Protein AF-A0A7V0TZ70-F1 (afdb_monomer_lite)

Sequence (385 aa):
MIETLQSEIEKDWGKRPSDIKIEDKTIGIFFKVERLWDDQGQFDQKVYEQMINIQRTVERVVISSDLDLETISVTASGEDSLKNIVHRRSFEEIRKKRAGVVAWHQVFNEDQIEQMPCWEWAEFDQAVYHYEISQLDDLLDLIQEKILINLGLSVQIALSEDGQSLGISFLESVLWSDDLVLPEVNNRILAILQQALLILIKSPNPVEKVNITAVGLDSWYNFTVTDEVENMRLRAQAALTPQEHRERITEQSNMFWQWPVGGVVSFYNQDMLMGKSIQTVKRRLNQPINPSLDQERLQIEVFFYDDLPDYLQADPIIQRIMHSLEDLVLLSGQKIDTIQMRLKTHHNQICWQQSLDTARTYRMGLMDEAEYANSYFFAKEDKCL

pLDDT: mean 82.63, std 10.03, range [45.38, 95.69]

Foldseek 3Di:
DQVVLQVQLCVVPVDGFPDWDDDDQEIETEHEDADQADPVRHGPVVVVVSQVVSVVSCLVVPVPDPDNHFKYKYWYAHLQDQWIKIAMDTNVVVVCVVVVNDDPPPPDDPVRIDIAGRQADVVVRDGAFNDADPDVVVLVVVLQVCLCVVVVFHWFWDAAPVRQEIEIEGEDQAQDDPNDGDPVVVVSQVVSVSSSLSSVLRYPGNHFKYKYWYAYPPDQWIKIKMDTNVLSRCVSVVVDDPVNSVVRIDIDIDGNLDDPRPDQTAPDDPVRLQVVLQVLCCVLPVFGWGWDDDPQETEIETEDADPDPPQVVPHPSVVSSVLSSLVSVSNHPGNHQKYKYWYDYPVWIKMKMDGNVLVVCVSVVVADPVRSVVRIDIDIPPPPD

Secondary structure (DSSP, 8-state):
-HHHHHHHHHHHHS---SEEEEETTEEEEEEEES-SB-TTSSB-HHHHHHHHHHHHHHHHHHHTS-----EEEEEEEETT-SEEEEEEEEHHHHHHHHTTSS-TTSS--GGGEEEEETTEETTTTEE--S----SHHHHHHHHHHHHHHHH----EEEE-TTS-EEEEEEEES--EETTEE-HHHHHHHHHHHHHHHHHHHTS-----EEEEEEEETT-SEEEEEEEEHHHHHHHHTTSS-HHHHHHH-EEEEEETT--TTS----SB-HHHHHHHHHHHHHHHH---EEEEEETTEEEEEEE-SSPPPGGGGS-HHHHHHHHHHHHHHHTB-S---EEEEEEE-SS-EEEEEEEHHHHHHHHTTSS-HHHHHHHSEEEESTT--

Structure (mmCIF, N/CA/C/O backbone):
data_AF-A0A7V0TZ70-F1
#
_entry.id   AF-A0A7V0TZ70-F1
#
loop_
_atom_site.group_PDB
_atom_site.id
_atom_site.type_symbol
_atom_site.label_atom_id
_atom_site.label_alt_id
_atom_site.label_comp_id
_atom_site.label_asym_id
_atom_site.label_entity_id
_atom_site.label_seq_id
_atom_site.pdbx_PDB_ins_code
_atom_site.Cartn_x
_atom_site.Cartn_y
_atom_site.Cartn_z
_atom_site.occupancy
_atom_site.B_iso_or_equiv
_atom_site.auth_seq_id
_atom_site.auth_comp_id
_atom_site.auth_asym_id
_atom_site.auth_atom_id
_atom_site.pdbx_PDB_model_num
ATOM 1 N N . MET A 1 1 ? -33.399 1.975 23.146 1.00 85.06 1 MET A N 1
ATOM 2 C CA . MET A 1 1 ? -32.200 2.321 23.944 1.00 85.06 1 MET A CA 1
ATOM 3 C C . MET A 1 1 ? -31.017 2.633 23.045 1.00 85.06 1 MET A C 1
ATOM 5 O O . MET A 1 1 ? -30.610 3.781 23.030 1.00 85.06 1 MET A O 1
ATOM 9 N N . ILE A 1 2 ? -30.504 1.668 22.271 1.00 89.88 2 ILE A N 1
ATOM 10 C CA . ILE A 1 2 ? -29.375 1.891 21.345 1.00 89.88 2 ILE A CA 1
ATOM 11 C C . ILE A 1 2 ? -29.647 3.060 20.386 1.00 89.88 2 ILE A C 1
ATOM 13 O O . ILE A 1 2 ? -28.842 3.978 20.320 1.00 89.88 2 ILE A O 1
ATOM 17 N N . GLU A 1 3 ? -30.815 3.102 19.740 1.00 89.06 3 GLU A N 1
ATOM 18 C CA . GLU A 1 3 ? -31.205 4.228 18.871 1.00 89.06 3 GLU A CA 1
ATOM 19 C C . GLU A 1 3 ? -31.236 5.573 19.617 1.00 89.06 3 GLU A C 1
ATOM 21 O O . GLU A 1 3 ? -30.773 6.589 19.105 1.00 89.06 3 GLU A O 1
ATOM 26 N N . THR A 1 4 ? -31.730 5.578 20.859 1.00 89.56 4 THR A N 1
ATOM 27 C CA . THR A 1 4 ? -31.740 6.764 21.729 1.00 89.56 4 THR A CA 1
ATOM 28 C C . THR A 1 4 ? -30.322 7.225 22.048 1.00 89.56 4 THR A C 1
ATOM 30 O O . THR A 1 4 ? -30.040 8.413 21.979 1.00 89.56 4 THR A O 1
ATOM 33 N N . LEU A 1 5 ? -29.421 6.294 22.366 1.00 89.56 5 LEU A N 1
ATOM 34 C CA . LEU A 1 5 ? -28.019 6.594 22.639 1.00 89.56 5 LEU A CA 1
ATOM 35 C C . LEU A 1 5 ? -27.311 7.125 21.397 1.00 89.56 5 LEU A C 1
ATOM 37 O O . LEU A 1 5 ? -26.636 8.141 21.500 1.00 89.56 5 LEU A O 1
ATOM 41 N N . GLN A 1 6 ? -27.503 6.499 20.233 1.00 90.88 6 GLN A N 1
ATOM 42 C CA . GLN A 1 6 ? -26.959 7.003 18.971 1.00 90.88 6 GLN A CA 1
ATOM 43 C C . GLN A 1 6 ? -27.419 8.443 18.720 1.00 90.88 6 GLN A C 1
ATOM 45 O O . GLN A 1 6 ? -26.582 9.315 18.501 1.00 90.88 6 GLN A O 1
ATOM 50 N N . SER A 1 7 ? -28.726 8.703 18.829 1.00 90.62 7 SER A N 1
ATOM 51 C CA . SER A 1 7 ? -29.294 10.032 18.593 1.00 90.62 7 SER A CA 1
ATOM 52 C C . SER A 1 7 ? -28.819 11.074 19.605 1.00 90.62 7 SER A C 1
ATOM 54 O O . SER A 1 7 ? -28.541 12.203 19.215 1.00 90.62 7 SER A O 1
ATOM 56 N N . GLU A 1 8 ? -28.740 10.737 20.892 1.00 90.50 8 GLU A N 1
ATOM 57 C CA . GLU A 1 8 ? -28.322 11.685 21.930 1.00 90.50 8 GLU A CA 1
ATOM 58 C C . GLU A 1 8 ? -26.813 11.952 21.881 1.00 90.50 8 GLU A C 1
ATOM 60 O O . GLU A 1 8 ? -26.400 13.089 22.086 1.00 90.50 8 GLU A O 1
ATOM 65 N N . ILE A 1 9 ? -25.989 10.950 21.553 1.00 88.75 9 ILE A N 1
ATOM 66 C CA . ILE A 1 9 ? -24.547 11.135 21.340 1.00 88.75 9 ILE A CA 1
ATOM 67 C C . ILE A 1 9 ? -24.302 12.013 20.107 1.00 88.75 9 ILE A C 1
ATOM 69 O O . ILE A 1 9 ? -23.538 12.973 20.184 1.00 88.75 9 ILE A O 1
ATOM 73 N N . GLU A 1 10 ? -24.978 11.734 18.991 1.00 89.62 10 GLU A N 1
ATOM 74 C CA . GLU A 1 10 ? -24.853 12.536 17.771 1.00 89.62 10 GLU A CA 1
ATOM 75 C C . GLU A 1 10 ? -25.325 13.977 17.989 1.00 89.62 10 GLU A C 1
ATOM 77 O O . GLU A 1 10 ? -24.672 14.919 17.548 1.00 89.62 10 GLU A O 1
ATOM 82 N N . LYS A 1 11 ? -26.419 14.170 18.726 1.00 88.44 11 LYS A N 1
ATOM 83 C CA . LYS A 1 11 ? -26.941 15.496 19.064 1.00 88.44 11 LYS A CA 1
ATOM 84 C C . LYS A 1 11 ? -26.017 16.278 19.996 1.00 88.44 11 LYS A C 1
ATOM 86 O O . LYS A 1 11 ? -25.819 17.471 19.777 1.00 88.44 11 LYS A O 1
ATOM 91 N N . ASP A 1 12 ? -25.493 15.637 21.038 1.00 83.38 12 ASP A N 1
ATOM 92 C CA . ASP A 1 12 ? -24.642 16.304 22.024 1.00 83.38 12 ASP A CA 1
ATOM 93 C C . ASP A 1 12 ? -23.251 16.621 21.444 1.00 83.38 12 ASP A C 1
ATOM 95 O O . ASP A 1 12 ? -22.660 17.641 21.800 1.00 83.38 12 ASP A O 1
ATOM 99 N N . TRP A 1 13 ? -22.733 15.774 20.543 1.00 80.19 13 TRP A N 1
ATOM 100 C CA . TRP A 1 13 ? -21.316 15.801 20.148 1.00 80.19 13 TRP A CA 1
ATOM 101 C C . TRP A 1 13 ? -21.060 15.928 18.643 1.00 80.19 13 TRP A C 1
ATOM 103 O O . TRP A 1 13 ? -19.906 16.024 18.228 1.00 80.19 13 TRP A O 1
ATOM 113 N N . GLY A 1 14 ? -22.104 15.934 17.815 1.00 77.94 14 GLY A N 1
ATOM 114 C CA . GLY A 1 14 ? -22.006 16.085 16.360 1.00 77.94 14 GLY A CA 1
ATOM 115 C C . GLY A 1 14 ? -21.394 14.886 15.631 1.00 77.94 14 GLY A C 1
ATOM 116 O O . GLY A 1 14 ? -21.114 14.980 14.439 1.00 77.94 14 GLY A O 1
ATOM 117 N N . LYS A 1 15 ? -21.159 13.769 16.331 1.00 77.25 15 LYS A N 1
ATOM 118 C CA . LYS A 1 15 ? -20.617 12.532 15.763 1.00 77.25 15 LYS A CA 1
ATOM 119 C C . LYS A 1 15 ? -21.483 11.349 16.148 1.00 77.25 15 LYS A C 1
ATOM 121 O O . LYS A 1 15 ? -21.730 11.107 17.328 1.00 77.25 15 LYS A O 1
ATOM 126 N N . ARG A 1 16 ? -21.892 10.582 15.145 1.00 85.38 16 ARG A N 1
ATOM 127 C CA . ARG A 1 16 ? -22.586 9.319 15.351 1.00 85.38 16 ARG A CA 1
ATOM 128 C C . ARG A 1 16 ? -21.567 8.215 15.669 1.00 85.38 16 ARG A C 1
ATOM 130 O O . ARG A 1 16 ? -20.587 8.091 14.934 1.00 85.38 16 ARG A O 1
ATOM 137 N N . PRO A 1 17 ? -21.770 7.415 16.731 1.00 89.12 17 PRO A N 1
ATOM 138 C CA . PRO A 1 17 ? -20.965 6.221 16.967 1.00 89.12 17 PRO A CA 1
ATOM 139 C C . PRO A 1 17 ? -21.032 5.264 15.782 1.00 89.12 17 PRO A C 1
ATOM 141 O O . PRO A 1 17 ? -22.076 5.151 15.139 1.00 89.12 17 PRO A O 1
ATOM 144 N N . SER A 1 18 ? -19.933 4.562 15.523 1.00 89.19 18 SER A N 1
ATOM 145 C CA . SER A 1 18 ? -19.887 3.539 14.479 1.00 89.19 18 SER A CA 1
ATOM 146 C C . SER A 1 18 ? -20.671 2.302 14.903 1.00 89.19 18 SER A C 1
ATOM 148 O O . SER A 1 18 ? -21.416 1.759 14.097 1.00 89.19 18 SER A O 1
ATOM 150 N N . ASP A 1 19 ? -20.566 1.910 16.175 1.00 90.50 19 ASP A N 1
ATOM 151 C CA . ASP A 1 19 ? -21.369 0.825 16.730 1.00 90.50 19 ASP A CA 1
ATOM 152 C C . ASP A 1 19 ? -21.670 1.043 18.223 1.00 90.50 19 ASP A C 1
ATOM 154 O O . ASP A 1 19 ? -20.919 1.709 18.945 1.00 90.50 19 ASP A O 1
ATOM 158 N N . ILE A 1 20 ? -22.797 0.500 18.685 1.00 92.38 20 ILE A N 1
ATOM 159 C CA . ILE A 1 20 ? -23.173 0.435 20.101 1.00 92.38 20 ILE A CA 1
ATOM 160 C C . ILE A 1 20 ? -23.755 -0.947 20.367 1.00 92.38 20 ILE A C 1
ATOM 162 O O . ILE A 1 20 ? -24.800 -1.302 19.817 1.00 92.38 20 ILE A O 1
ATOM 166 N N . LYS A 1 21 ? -23.143 -1.676 21.298 1.00 92.25 21 LYS A N 1
ATOM 167 C CA . LYS A 1 21 ? -23.577 -3.017 21.684 1.00 92.25 21 LYS A CA 1
ATOM 168 C C . LYS A 1 21 ? -23.799 -3.094 23.190 1.00 92.25 21 LYS A C 1
ATOM 170 O O . LYS A 1 21 ? -23.174 -2.379 23.975 1.00 92.25 21 LYS A O 1
ATOM 175 N N . ILE A 1 22 ? -24.752 -3.932 23.580 1.00 90.81 22 ILE A N 1
ATOM 176 C CA . ILE A 1 22 ? -25.028 -4.272 24.973 1.00 90.81 22 ILE A CA 1
ATOM 177 C C . ILE A 1 22 ? -24.947 -5.790 25.067 1.00 90.81 22 ILE A C 1
ATOM 179 O O . ILE A 1 22 ? -25.703 -6.480 24.383 1.00 90.81 22 ILE A O 1
ATOM 183 N N . GLU A 1 23 ? -24.040 -6.289 25.894 1.00 89.56 23 GLU A N 1
ATOM 184 C CA . GLU A 1 23 ? -23.862 -7.716 26.159 1.00 89.56 23 GLU A CA 1
ATOM 185 C C . GLU A 1 23 ? -23.587 -7.902 27.648 1.00 89.56 23 GLU A C 1
ATOM 187 O O . GLU A 1 23 ? -22.899 -7.087 28.267 1.00 89.56 23 GLU A O 1
ATOM 192 N N . ASP A 1 24 ? -24.203 -8.926 28.234 1.00 87.44 24 ASP A N 1
ATOM 193 C CA . ASP A 1 24 ? -24.255 -9.150 29.677 1.00 87.44 24 ASP A CA 1
ATOM 194 C C . ASP A 1 24 ? -24.655 -7.888 30.458 1.00 87.44 24 ASP A C 1
ATOM 196 O O . ASP A 1 24 ? -25.825 -7.496 30.481 1.00 87.44 24 ASP A O 1
ATOM 200 N N . LYS A 1 25 ? -23.673 -7.247 31.097 1.00 90.50 25 LYS A N 1
ATOM 201 C CA . LYS A 1 25 ? -23.827 -6.041 31.914 1.00 90.50 25 LYS A CA 1
ATOM 202 C C . LYS A 1 25 ? -22.930 -4.896 31.454 1.00 90.50 25 LYS A C 1
ATOM 204 O O . LYS A 1 25 ? -22.795 -3.901 32.175 1.00 90.50 25 LYS A O 1
ATOM 209 N N . THR A 1 26 ? -22.351 -5.008 30.261 1.00 90.00 26 THR A N 1
ATOM 210 C CA . THR A 1 26 ? -21.573 -3.934 29.657 1.00 90.00 26 THR A CA 1
ATOM 211 C C . THR A 1 26 ? -22.330 -3.297 28.502 1.00 90.00 26 THR A C 1
ATOM 213 O O . THR A 1 26 ? -22.865 -3.966 27.619 1.00 90.00 26 THR A O 1
ATOM 216 N N . ILE A 1 27 ? -22.329 -1.965 28.487 1.00 92.31 27 ILE A N 1
ATOM 217 C CA . ILE A 1 27 ? -22.585 -1.196 27.276 1.00 92.31 27 ILE A CA 1
ATOM 218 C C . ILE A 1 27 ? -21.262 -0.744 26.664 1.00 92.31 27 ILE A C 1
ATOM 220 O O . ILE A 1 27 ? -20.470 -0.053 27.304 1.00 92.31 27 ILE A O 1
ATOM 224 N N . GLY A 1 28 ? -21.029 -1.129 25.417 1.00 92.38 28 GLY A N 1
ATOM 225 C CA . GLY A 1 28 ? -19.851 -0.740 24.662 1.00 92.38 28 GLY A CA 1
ATOM 226 C C . GLY A 1 28 ? -20.219 0.215 23.538 1.00 92.38 28 GLY A C 1
ATOM 227 O O . GLY A 1 28 ? -21.227 0.036 22.854 1.00 92.38 28 GLY A O 1
ATOM 228 N N . ILE A 1 29 ? -19.377 1.225 23.332 1.00 92.50 29 ILE A N 1
ATOM 229 C CA . ILE A 1 29 ? -19.491 2.176 22.226 1.00 92.50 29 ILE A CA 1
ATOM 230 C C . ILE A 1 29 ? -18.187 2.194 21.450 1.00 92.50 29 ILE A C 1
ATOM 232 O O . ILE A 1 29 ? -17.130 2.432 22.032 1.00 92.50 29 ILE A O 1
ATOM 236 N N . PHE A 1 30 ? -18.278 1.991 20.142 1.00 91.81 30 PHE A N 1
ATOM 237 C CA . PHE A 1 30 ? -17.151 2.051 19.226 1.00 91.81 30 PHE A CA 1
ATOM 238 C C . PHE A 1 30 ? -17.315 3.243 18.285 1.00 91.81 30 PHE A C 1
ATOM 240 O O . PHE A 1 30 ? -18.386 3.462 17.710 1.00 91.81 30 PHE A O 1
ATOM 247 N N . PHE A 1 31 ? -16.258 4.029 18.110 1.00 90.50 31 PHE A N 1
ATOM 248 C CA . PHE A 1 31 ? -16.249 5.106 17.128 1.00 90.50 31 PHE A CA 1
ATOM 249 C C . PHE A 1 31 ? -14.883 5.267 16.468 1.00 90.50 31 PHE A C 1
ATOM 251 O O . PHE A 1 31 ? -13.835 4.976 17.045 1.00 90.50 31 PHE A O 1
ATOM 258 N N . LYS A 1 32 ? -14.927 5.751 15.229 1.00 90.62 32 LYS A N 1
ATOM 259 C CA . LYS A 1 32 ? -13.762 5.971 14.377 1.00 90.62 32 LYS A CA 1
ATOM 260 C C . LYS A 1 32 ? -13.326 7.438 14.448 1.00 90.62 32 LYS A C 1
ATOM 262 O O . LYS A 1 32 ? -14.161 8.348 14.485 1.00 90.62 32 LYS A O 1
ATOM 267 N N . VAL A 1 33 ? -12.020 7.673 14.472 1.00 90.12 33 VAL A N 1
ATOM 268 C CA . VAL A 1 33 ? -11.390 8.997 14.431 1.00 90.12 33 VAL A CA 1
ATOM 269 C C . VAL A 1 33 ? -10.292 9.024 13.376 1.00 90.12 33 VAL A C 1
ATOM 271 O O . VAL A 1 33 ? -9.720 7.996 13.028 1.00 90.12 33 VAL A O 1
ATOM 274 N N . GLU A 1 34 ? -9.987 10.209 12.861 1.00 86.56 34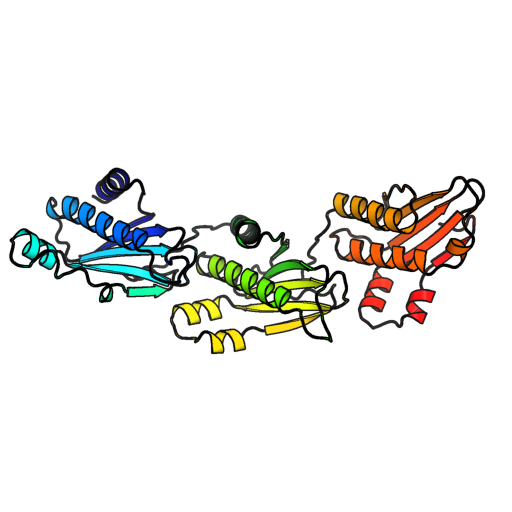 GLU A N 1
ATOM 275 C CA . GLU A 1 34 ? -8.916 10.371 11.871 1.00 86.56 34 GLU A CA 1
ATOM 276 C C . GLU A 1 34 ? -7.537 10.155 12.503 1.00 86.56 34 GLU A C 1
ATOM 278 O O . GLU A 1 34 ? -6.688 9.481 11.930 1.00 86.56 34 GLU A O 1
ATOM 283 N N . ARG A 1 35 ? -7.319 10.688 13.708 1.00 87.12 35 ARG A N 1
ATOM 284 C CA . ARG A 1 35 ? -6.055 10.569 14.435 1.00 87.12 35 ARG A CA 1
ATOM 285 C C . ARG A 1 35 ? -6.305 10.240 15.894 1.00 87.12 35 ARG A C 1
ATOM 287 O O . ARG A 1 35 ? -7.136 10.888 16.528 1.00 87.12 35 ARG A O 1
ATOM 294 N N . LEU A 1 36 ? -5.612 9.225 16.404 1.00 87.56 36 LEU A N 1
ATOM 295 C CA . LEU A 1 36 ? -5.557 8.936 17.842 1.00 87.56 36 LEU A CA 1
ATOM 296 C C . LEU A 1 36 ? -4.409 9.669 18.529 1.00 87.56 36 LEU A C 1
ATOM 298 O O . LEU A 1 36 ? -4.479 9.915 19.733 1.00 87.56 36 LEU A O 1
ATOM 302 N N . TRP A 1 37 ? -3.366 9.991 17.771 1.00 84.38 37 TRP A N 1
ATOM 303 C CA . TRP A 1 37 ? -2.154 10.604 18.283 1.00 84.38 37 TRP A CA 1
ATOM 304 C C . TRP A 1 37 ? -2.014 12.018 17.724 1.00 84.38 37 TRP A C 1
ATOM 306 O O . TRP A 1 37 ? -2.384 12.297 16.582 1.00 84.38 37 TRP A O 1
ATOM 316 N N . ASP A 1 38 ? -1.494 12.924 18.540 1.00 80.75 38 ASP A N 1
ATOM 317 C CA . ASP A 1 38 ? -1.139 14.261 18.092 1.00 80.75 38 ASP A CA 1
ATOM 318 C C . ASP A 1 38 ? 0.170 14.253 17.278 1.00 80.75 38 ASP A C 1
ATOM 320 O O . ASP A 1 38 ? 0.847 13.232 17.127 1.00 80.75 38 ASP A O 1
ATOM 324 N N . ASP A 1 39 ? 0.558 15.418 16.755 1.00 78.06 39 ASP A N 1
ATOM 325 C CA . ASP A 1 39 ? 1.788 15.559 15.964 1.00 78.06 39 ASP A CA 1
ATOM 326 C C . ASP A 1 39 ? 3.075 15.297 16.783 1.00 78.06 39 ASP A C 1
ATOM 328 O O . ASP A 1 39 ? 4.163 15.199 16.214 1.00 78.06 39 ASP A O 1
ATOM 332 N N . GLN A 1 40 ? 2.973 15.190 18.114 1.00 77.69 40 GLN A N 1
ATOM 333 C CA . GLN A 1 40 ? 4.070 14.863 19.032 1.00 77.69 40 GLN A CA 1
ATOM 334 C C . GLN A 1 40 ? 4.077 13.377 19.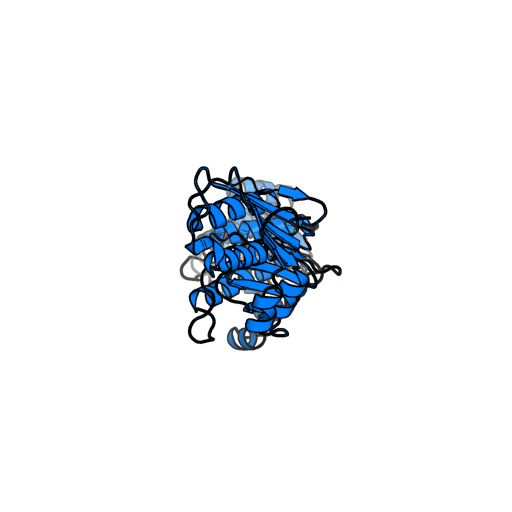432 1.00 77.69 40 GLN A C 1
ATOM 336 O O . GLN A 1 40 ? 4.963 12.952 20.177 1.00 77.69 40 GLN A O 1
ATOM 341 N N . GLY A 1 41 ? 3.124 12.581 18.935 1.00 73.06 41 GLY A N 1
ATOM 342 C CA . GLY A 1 41 ? 2.964 11.169 19.275 1.00 73.06 41 GLY A CA 1
ATOM 343 C C . GLY A 1 41 ? 2.348 10.926 20.657 1.00 73.06 41 GLY A C 1
ATOM 344 O O . GLY A 1 41 ? 2.439 9.810 21.169 1.00 73.06 41 GLY A O 1
ATOM 345 N N . GLN A 1 42 ? 1.750 11.947 21.275 1.00 81.81 42 GLN A N 1
ATOM 346 C CA . GLN A 1 42 ? 0.968 11.817 22.505 1.00 81.81 42 GLN A CA 1
ATOM 347 C C . GLN A 1 42 ? -0.497 11.536 22.176 1.00 81.81 42 GLN A C 1
ATOM 349 O O . GLN A 1 42 ? -0.954 11.785 21.063 1.00 81.81 42 GLN A O 1
ATOM 354 N N . PHE A 1 43 ? -1.241 10.969 23.126 1.00 82.00 43 PHE A N 1
ATOM 355 C CA . PHE A 1 43 ? -2.660 10.694 22.912 1.00 82.00 43 PHE A CA 1
ATOM 356 C C . PHE A 1 43 ? -3.424 12.007 22.714 1.00 82.00 43 PHE A C 1
ATOM 358 O O . PHE A 1 43 ? -3.304 12.920 23.533 1.00 82.00 43 PHE A O 1
ATOM 365 N N . ASP A 1 44 ? -4.199 12.114 21.632 1.00 85.69 44 ASP A N 1
ATOM 366 C CA . ASP A 1 44 ? -4.890 13.357 21.297 1.00 85.69 44 ASP A CA 1
ATOM 367 C C . ASP A 1 44 ? -5.935 13.687 22.374 1.00 85.69 44 ASP A C 1
ATOM 369 O O . ASP A 1 44 ? -6.966 13.018 22.523 1.00 85.69 44 ASP A O 1
ATOM 373 N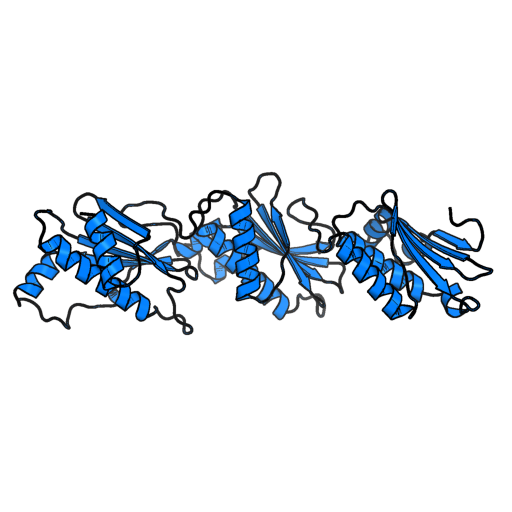 N . GLN A 1 45 ? -5.685 14.777 23.103 1.00 83.00 45 GLN A N 1
ATOM 374 C CA . GLN A 1 45 ? -6.564 15.264 24.159 1.00 83.00 45 GLN A CA 1
ATOM 375 C C . GLN A 1 45 ? -7.998 15.510 23.656 1.00 83.00 45 GLN A C 1
ATOM 377 O O . GLN A 1 45 ? -8.954 15.316 24.406 1.00 83.00 45 GLN A O 1
ATOM 382 N N . LYS A 1 46 ? -8.196 15.874 22.383 1.00 85.12 46 LYS A N 1
ATOM 383 C CA . LYS A 1 46 ? -9.542 16.041 21.814 1.00 85.12 46 LYS A CA 1
ATOM 384 C C . LYS A 1 46 ? -10.284 14.716 21.719 1.00 85.12 46 LYS A C 1
ATOM 386 O O . LYS A 1 46 ? -11.493 14.685 21.954 1.00 85.12 46 LYS A O 1
ATOM 391 N N . VAL A 1 47 ? -9.591 13.632 21.370 1.00 86.06 47 VAL A N 1
ATOM 392 C CA . VAL A 1 47 ? -10.191 12.292 21.341 1.00 86.06 47 VAL A CA 1
ATOM 393 C C . VAL A 1 47 ? -10.522 11.855 22.761 1.00 86.06 47 VAL A C 1
ATOM 395 O O . VAL A 1 47 ? -11.638 11.404 23.012 1.00 86.06 47 V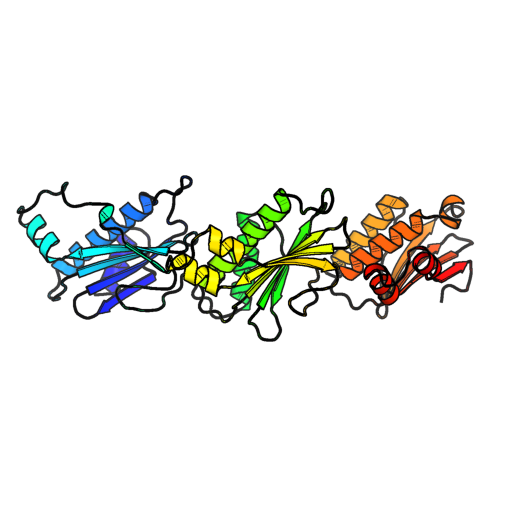AL A O 1
ATOM 398 N N . TYR A 1 48 ? -9.609 12.079 23.705 1.00 82.06 48 TYR A N 1
ATOM 399 C CA . TYR A 1 48 ? -9.855 11.816 25.122 1.00 82.06 48 TYR A CA 1
ATOM 400 C C . TYR A 1 48 ? -11.108 12.537 25.648 1.00 82.06 48 TYR A C 1
ATOM 402 O O . TYR A 1 48 ? -12.006 11.920 26.227 1.00 82.06 48 TYR A O 1
ATOM 410 N N . GLU A 1 49 ? -11.214 13.843 25.397 1.00 82.81 49 GLU A N 1
ATOM 411 C CA . GLU A 1 49 ? -12.368 14.650 25.795 1.00 82.81 49 GLU A CA 1
ATOM 412 C C . GLU A 1 49 ? -13.665 14.148 25.145 1.00 82.81 49 GLU A C 1
ATOM 414 O O . GLU A 1 49 ? -14.699 14.076 25.814 1.00 82.81 49 GLU A O 1
ATOM 419 N N . GLN A 1 50 ? -13.618 13.735 23.871 1.00 84.19 50 GLN A N 1
ATOM 420 C CA . GLN A 1 50 ? -14.752 13.109 23.181 1.00 84.19 50 GLN A CA 1
ATOM 421 C C . GLN A 1 50 ? -15.183 11.807 23.864 1.00 84.19 50 GLN A C 1
ATOM 423 O O . GLN A 1 50 ? -16.373 11.635 24.129 1.00 84.19 50 GLN A O 1
ATOM 428 N N . MET A 1 51 ? -14.244 10.923 24.216 1.00 86.12 51 MET A N 1
ATOM 429 C CA . MET A 1 51 ? -14.551 9.669 24.913 1.00 86.12 51 MET A CA 1
ATOM 430 C C . MET A 1 51 ? -15.257 9.927 26.249 1.00 86.12 51 MET A C 1
ATOM 432 O O . MET A 1 51 ? -16.295 9.324 26.528 1.00 86.12 51 MET A O 1
ATOM 436 N N . ILE A 1 52 ? -14.751 10.866 27.056 1.00 81.44 52 ILE A N 1
ATOM 437 C CA . ILE A 1 52 ? -15.365 11.242 28.342 1.00 81.44 52 ILE A CA 1
ATOM 438 C C . ILE A 1 52 ? -16.775 11.796 28.141 1.00 81.44 52 ILE A C 1
ATOM 440 O O . ILE A 1 52 ? -17.701 11.483 28.893 1.00 81.44 52 ILE A O 1
ATOM 444 N N . ASN A 1 53 ? -16.946 12.652 27.143 1.00 83.31 53 ASN A N 1
ATOM 445 C CA . ASN A 1 53 ? -18.216 13.300 26.860 1.00 83.31 53 ASN A CA 1
ATOM 446 C C . ASN A 1 53 ? -19.280 12.296 26.392 1.00 83.31 53 ASN A C 1
ATOM 448 O O . ASN A 1 53 ? -20.400 12.315 26.907 1.00 83.31 53 ASN A O 1
ATOM 452 N N . ILE A 1 54 ? -18.903 11.342 25.536 1.00 86.38 54 ILE A N 1
ATOM 453 C CA . ILE A 1 54 ? -19.749 10.200 25.166 1.00 86.38 54 ILE A CA 1
ATOM 454 C C . ILE A 1 54 ? -20.175 9.429 26.419 1.00 86.38 54 ILE A C 1
ATOM 456 O O . ILE A 1 54 ? -21.368 9.182 26.610 1.00 86.38 54 ILE A O 1
ATOM 460 N N . GLN A 1 55 ? -19.235 9.116 27.321 1.00 84.44 55 GLN A N 1
ATOM 461 C CA . GLN A 1 55 ? -19.569 8.430 28.571 1.00 84.44 55 GLN A CA 1
ATOM 462 C C . GLN A 1 55 ? -20.593 9.213 29.398 1.00 84.44 55 GLN A C 1
ATOM 464 O O . GLN A 1 55 ? -21.553 8.626 29.886 1.00 84.44 55 GLN A O 1
ATOM 469 N N . ARG A 1 56 ? -20.458 10.540 29.514 1.00 82.94 56 ARG A N 1
ATOM 470 C CA . ARG A 1 56 ? -21.416 11.386 30.253 1.00 82.94 56 ARG A CA 1
ATOM 471 C C . ARG A 1 56 ? -22.824 11.345 29.658 1.00 82.94 56 ARG A C 1
ATOM 473 O O . ARG A 1 56 ? -23.799 11.301 30.414 1.00 82.94 56 ARG A O 1
ATOM 480 N N . THR A 1 57 ? -22.952 11.348 28.332 1.00 86.88 57 THR A N 1
ATOM 481 C CA . THR A 1 57 ? -24.258 11.213 27.666 1.00 86.88 57 THR A CA 1
ATOM 482 C C . THR A 1 57 ? -24.872 9.847 27.955 1.00 86.88 57 THR A C 1
ATOM 484 O O . THR A 1 57 ? -26.046 9.758 28.314 1.00 86.88 57 THR A O 1
ATOM 487 N N . VAL A 1 58 ? -24.072 8.785 27.908 1.00 85.50 58 VAL A N 1
ATOM 488 C CA . VAL A 1 58 ? -24.548 7.428 28.195 1.00 85.50 58 VAL A CA 1
ATOM 489 C C . VAL A 1 58 ? -24.938 7.290 29.657 1.00 85.50 58 VAL A C 1
ATOM 491 O O . VAL A 1 58 ? -26.003 6.766 29.949 1.00 85.50 58 VAL A O 1
ATOM 494 N N . GLU A 1 59 ? -24.156 7.843 30.583 1.00 81.50 59 GLU A N 1
ATOM 495 C CA . GLU A 1 59 ? -24.512 7.919 32.000 1.00 81.50 59 GLU A CA 1
ATOM 496 C C . GLU A 1 59 ? -25.871 8.601 32.206 1.00 81.50 59 GLU A C 1
ATOM 498 O O . GLU A 1 59 ? -26.687 8.135 33.000 1.00 81.50 59 GLU A O 1
ATOM 503 N N . ARG A 1 60 ? -26.142 9.712 31.509 1.00 83.75 60 ARG A N 1
ATOM 504 C CA . ARG A 1 60 ? -27.431 10.423 31.583 1.00 83.75 60 ARG A CA 1
ATOM 505 C C . ARG A 1 60 ? -28.592 9.535 31.125 1.00 83.75 60 ARG A C 1
ATOM 507 O O . ARG A 1 60 ? -29.612 9.469 31.814 1.00 83.75 60 ARG A O 1
ATOM 514 N N . VAL A 1 61 ? -28.431 8.857 29.993 1.00 83.25 61 VAL A N 1
ATOM 515 C CA . VAL A 1 61 ? -29.480 8.038 29.364 1.00 83.25 61 VAL A CA 1
ATOM 516 C C . VAL A 1 61 ? -29.678 6.699 30.089 1.00 83.25 61 VAL A C 1
ATOM 518 O O . VAL A 1 61 ? -30.806 6.272 30.298 1.00 83.25 61 VAL A O 1
ATOM 521 N N . VAL A 1 62 ? -28.602 6.051 30.533 1.00 81.88 62 VAL A N 1
ATOM 522 C CA . VAL A 1 62 ? -28.653 4.734 31.186 1.00 81.88 62 VAL A CA 1
ATOM 523 C C . VAL A 1 62 ? -29.098 4.838 32.642 1.00 81.88 62 VAL A C 1
ATOM 525 O O . VAL A 1 62 ? -29.897 4.019 33.082 1.00 81.88 62 VAL A O 1
ATOM 528 N N . ILE A 1 63 ? -28.666 5.855 33.400 1.00 73.12 63 ILE A N 1
ATOM 529 C CA . ILE A 1 63 ? -29.115 6.021 34.800 1.00 73.12 63 ILE A CA 1
ATOM 530 C C . ILE A 1 63 ? -30.614 6.344 34.879 1.00 73.12 63 ILE A C 1
ATOM 532 O O . ILE A 1 63 ? -31.240 6.105 35.907 1.00 73.12 63 ILE A O 1
ATOM 536 N N . SER A 1 64 ? -31.200 6.872 33.804 1.00 68.38 64 SER A N 1
ATOM 537 C CA . SER A 1 64 ? -32.648 7.074 33.701 1.00 68.38 64 SER A CA 1
ATOM 538 C C . SER A 1 64 ? -33.407 5.832 33.209 1.00 68.38 64 SER A C 1
ATOM 540 O O . SER A 1 64 ? -34.616 5.910 33.005 1.00 68.38 64 SER A O 1
ATOM 542 N N . SER A 1 65 ? -32.725 4.693 33.044 1.00 68.50 65 SER A N 1
ATOM 543 C CA . SER A 1 65 ? -33.301 3.431 32.576 1.00 68.50 65 SER A CA 1
ATOM 544 C C . SER A 1 65 ? -33.284 2.342 33.653 1.00 68.50 65 SER A C 1
ATOM 546 O O . SER A 1 65 ? -32.415 2.341 34.521 1.00 68.50 65 SER A O 1
ATOM 548 N N . ASP A 1 66 ? -34.196 1.373 33.545 1.00 69.69 66 ASP A N 1
ATOM 549 C CA . ASP A 1 66 ? -34.280 0.199 34.433 1.00 69.69 66 ASP A CA 1
ATOM 550 C C . ASP A 1 66 ? -33.279 -0.922 34.063 1.00 69.69 66 ASP A C 1
ATOM 552 O O . ASP A 1 66 ? -33.474 -2.084 34.418 1.00 69.69 66 ASP A O 1
ATOM 556 N N . LEU A 1 67 ? -32.220 -0.613 33.305 1.00 76.50 67 LEU A N 1
ATOM 557 C CA . LEU A 1 67 ? -31.239 -1.610 32.869 1.00 76.50 67 LEU A CA 1
ATOM 558 C C . LEU A 1 67 ? -30.223 -1.923 33.978 1.00 76.50 67 LEU A C 1
ATOM 560 O O . LEU A 1 67 ? -29.603 -1.019 34.544 1.00 76.50 67 LEU A O 1
ATOM 564 N N . ASP A 1 68 ? -29.996 -3.214 34.230 1.00 84.06 68 ASP A N 1
ATOM 565 C CA . ASP A 1 68 ? -28.976 -3.710 35.164 1.00 84.06 68 ASP A CA 1
ATOM 566 C C . ASP A 1 68 ? -27.581 -3.744 34.512 1.00 84.06 68 ASP A C 1
ATOM 568 O O . ASP A 1 68 ? -26.998 -4.803 34.295 1.00 84.06 68 ASP A O 1
ATOM 572 N N . LEU A 1 69 ? -27.069 -2.568 34.136 1.00 86.88 69 LEU A N 1
ATOM 573 C CA . LEU A 1 69 ? -25.717 -2.409 33.590 1.00 86.88 69 LEU A CA 1
ATOM 574 C C . LEU A 1 69 ? -24.708 -2.084 34.699 1.00 86.88 69 LEU A C 1
ATOM 576 O O . LEU A 1 69 ? -24.959 -1.244 35.570 1.00 86.88 69 LEU A O 1
ATOM 580 N N . GLU A 1 70 ? -23.536 -2.709 34.619 1.00 88.06 70 GLU A N 1
ATOM 581 C CA . GLU A 1 70 ? -22.424 -2.553 35.563 1.00 88.06 70 GLU A CA 1
ATOM 582 C C . GLU A 1 70 ? -21.285 -1.718 34.982 1.00 88.06 70 GLU A C 1
ATOM 584 O O . GLU A 1 70 ? -20.698 -0.914 35.710 1.00 88.06 70 GLU A O 1
ATOM 589 N N . THR A 1 71 ? -21.034 -1.830 33.676 1.00 88.81 71 THR A N 1
ATOM 590 C CA . THR A 1 71 ? -19.872 -1.217 33.024 1.00 88.81 71 THR A CA 1
ATOM 591 C C . THR A 1 71 ? -20.268 -0.455 31.764 1.00 88.81 71 THR A C 1
ATOM 593 O O . THR A 1 71 ? -21.165 -0.852 31.020 1.00 88.81 71 THR A O 1
ATOM 596 N N . ILE A 1 72 ? -19.572 0.651 31.512 1.00 88.31 72 ILE A N 1
ATOM 597 C CA . ILE A 1 72 ? -19.505 1.296 30.206 1.00 88.31 72 ILE A CA 1
ATOM 598 C C . ILE A 1 72 ? -18.083 1.221 29.659 1.00 88.31 72 ILE A C 1
ATOM 600 O O . ILE A 1 72 ? -17.124 1.554 30.355 1.00 88.31 72 ILE A O 1
ATOM 604 N N . SER A 1 73 ? -17.964 0.832 28.394 1.00 90.12 73 SER A N 1
ATOM 605 C CA . SER A 1 73 ? -16.720 0.816 27.634 1.00 90.12 73 SER A CA 1
ATOM 606 C C . SER A 1 73 ? -16.851 1.740 26.428 1.00 90.12 73 SER A C 1
ATOM 608 O O . SER A 1 73 ? -17.841 1.697 25.698 1.00 90.12 73 SER A O 1
ATOM 610 N N . VAL A 1 74 ? -15.870 2.614 26.227 1.00 90.44 74 VAL A N 1
ATOM 611 C CA . VAL A 1 74 ? -15.793 3.481 25.049 1.00 90.44 74 VAL A CA 1
ATOM 612 C C . VAL A 1 74 ? -14.480 3.194 24.342 1.00 90.44 74 VAL A C 1
ATOM 614 O O . VAL A 1 74 ? -13.418 3.272 24.953 1.00 90.44 74 VAL A O 1
ATOM 617 N N . THR A 1 75 ? -14.566 2.825 23.067 1.00 91.69 75 THR A N 1
ATOM 618 C CA . THR A 1 75 ? -13.445 2.433 22.212 1.00 91.69 75 THR A CA 1
ATOM 619 C C . THR A 1 75 ? -13.311 3.408 21.051 1.00 91.69 75 THR A C 1
ATOM 621 O O . THR A 1 75 ? -14.272 3.637 20.316 1.00 91.69 75 THR A O 1
ATOM 624 N N . ALA A 1 76 ? -12.114 3.964 20.889 1.00 90.69 76 ALA A N 1
ATOM 625 C CA . ALA A 1 76 ? -11.746 4.825 19.778 1.00 90.69 76 ALA A CA 1
ATOM 626 C C . ALA A 1 76 ? -10.761 4.092 18.858 1.00 90.69 76 ALA A C 1
ATOM 628 O O . ALA A 1 76 ? -9.726 3.597 19.314 1.00 90.69 76 ALA A O 1
ATOM 629 N N . SER A 1 77 ? -11.073 4.048 17.564 1.00 90.94 77 SER A N 1
ATOM 630 C CA . SER A 1 77 ? -10.182 3.533 16.520 1.00 90.94 77 SER A CA 1
ATOM 631 C C . SER A 1 77 ? -9.711 4.674 15.630 1.00 90.94 77 SER A C 1
ATOM 633 O O . SER A 1 77 ? -10.531 5.425 15.111 1.00 90.94 77 SER A O 1
ATOM 635 N N . GLY A 1 78 ? -8.397 4.845 15.501 1.00 89.50 78 GLY A N 1
ATOM 636 C CA . GLY A 1 78 ? -7.785 5.899 14.687 1.00 89.50 78 GLY A CA 1
ATOM 637 C C . GLY A 1 78 ? -7.288 5.368 13.364 1.00 89.50 78 GLY A C 1
ATOM 638 O O . GLY A 1 78 ? -6.793 4.246 13.339 1.00 89.50 78 GLY A O 1
ATOM 639 N N . GLU A 1 79 ? -7.317 6.160 12.292 1.00 87.19 79 GLU A N 1
ATOM 640 C CA . GLU A 1 79 ? -6.743 5.766 10.992 1.00 87.19 79 GLU A CA 1
ATOM 641 C C . GLU A 1 79 ? -5.226 5.564 11.039 1.00 87.19 79 GLU A C 1
ATOM 643 O O . GLU A 1 79 ? -4.699 4.701 10.340 1.00 87.19 79 GLU A O 1
ATOM 648 N N . ASP A 1 80 ? -4.538 6.287 11.917 1.00 84.38 80 ASP A N 1
ATOM 649 C CA . ASP A 1 80 ? -3.080 6.397 12.036 1.00 84.38 80 ASP A CA 1
ATOM 650 C C . ASP A 1 80 ? -2.426 5.386 12.998 1.00 84.38 80 ASP A C 1
ATOM 652 O O . ASP A 1 80 ? -1.203 5.261 13.041 1.00 84.38 80 ASP A O 1
ATOM 656 N N . SER A 1 81 ? -3.221 4.637 13.764 1.00 87.69 81 SER A N 1
ATOM 657 C CA . SER A 1 81 ? -2.720 3.811 14.871 1.00 87.69 81 SER A CA 1
ATOM 658 C C . SER A 1 81 ? -2.847 2.310 14.623 1.00 87.69 81 SER A C 1
ATOM 660 O O . SER A 1 81 ? -3.885 1.847 14.166 1.00 87.69 81 SER A O 1
ATOM 662 N N . LEU A 1 82 ? -1.856 1.512 15.025 1.00 87.19 82 LEU A N 1
ATOM 663 C CA . LEU A 1 82 ? -1.985 0.042 15.055 1.00 87.19 82 LEU A CA 1
ATOM 664 C C . LEU A 1 82 ? -2.849 -0.474 16.205 1.00 87.19 82 LEU A C 1
ATOM 666 O O . LEU A 1 82 ? -3.107 -1.676 16.299 1.00 87.19 82 LEU A O 1
ATOM 670 N N . LYS A 1 83 ? -3.275 0.430 17.084 1.00 87.88 83 LYS A N 1
ATOM 671 C CA . LYS A 1 83 ? -3.987 0.104 18.306 1.00 87.88 83 LYS A CA 1
ATOM 672 C C . LYS A 1 83 ? -5.242 0.945 18.469 1.00 87.88 83 LYS A C 1
ATOM 674 O O . LYS A 1 83 ? -5.216 2.145 18.191 1.00 87.88 83 LYS A O 1
ATOM 679 N N . ASN A 1 84 ? -6.294 0.312 18.967 1.00 88.88 84 ASN A N 1
ATOM 680 C CA . ASN A 1 84 ? -7.475 0.986 19.484 1.00 88.88 84 ASN A CA 1
ATOM 681 C C . ASN A 1 84 ? -7.216 1.436 20.925 1.00 88.88 84 ASN A C 1
ATOM 683 O O . ASN A 1 84 ? -6.429 0.816 21.650 1.00 88.88 84 ASN A O 1
ATOM 687 N N . ILE A 1 85 ? -7.892 2.511 21.324 1.00 89.19 85 ILE A N 1
ATOM 688 C CA . ILE A 1 85 ? -7.854 3.052 22.680 1.00 89.19 85 ILE A CA 1
ATOM 689 C C . ILE A 1 85 ? -9.179 2.767 23.364 1.00 89.19 85 ILE A C 1
ATOM 691 O O . ILE A 1 85 ? -10.238 3.118 22.842 1.00 89.19 85 ILE A O 1
ATOM 695 N N . VAL A 1 86 ? -9.119 2.141 24.536 1.00 88.88 86 VAL A N 1
ATOM 696 C CA . VAL A 1 86 ? -10.301 1.769 25.309 1.00 88.88 86 VAL A CA 1
ATOM 697 C C . VAL A 1 86 ? -10.270 2.402 26.678 1.00 88.88 86 VAL A C 1
ATOM 699 O O . VAL A 1 86 ? -9.263 2.377 27.378 1.00 88.88 86 VAL A O 1
ATOM 702 N N . HIS A 1 87 ? -11.414 2.961 27.051 1.00 87.50 87 HIS A N 1
ATOM 703 C CA . HIS A 1 87 ? -11.639 3.545 28.356 1.00 87.50 87 HIS A CA 1
ATOM 704 C C . HIS A 1 87 ? -12.899 2.937 28.975 1.00 87.50 87 HIS A C 1
ATOM 706 O O . HIS A 1 87 ? -14.002 3.056 28.424 1.00 87.50 87 HIS A O 1
ATOM 712 N N . ARG A 1 88 ? -12.734 2.286 30.131 1.00 85.38 88 ARG A N 1
ATOM 713 C CA . ARG A 1 88 ? -13.801 1.575 30.849 1.00 85.38 88 ARG A CA 1
ATOM 714 C C . ARG A 1 88 ? -14.168 2.263 32.147 1.00 85.38 88 ARG A C 1
ATOM 716 O O . ARG A 1 88 ? -13.341 2.912 32.780 1.00 85.38 88 ARG A O 1
ATOM 723 N N . ARG A 1 89 ? -15.423 2.100 32.563 1.00 82.38 89 ARG A N 1
ATOM 724 C CA . ARG A 1 89 ? -15.904 2.668 33.819 1.00 82.38 89 ARG A CA 1
ATOM 725 C C . ARG A 1 89 ? -17.081 1.908 34.409 1.00 82.38 89 ARG A C 1
ATOM 727 O O . ARG A 1 89 ? -17.999 1.533 33.689 1.00 82.38 89 ARG A O 1
ATOM 734 N N . SER A 1 90 ? -17.096 1.774 35.734 1.00 85.50 90 SER A N 1
ATOM 735 C CA . SER A 1 90 ? -18.217 1.171 36.460 1.00 85.50 90 SER A CA 1
ATOM 736 C C . SER A 1 90 ? -19.336 2.180 36.755 1.00 85.50 90 SER A C 1
ATOM 738 O O . SER A 1 90 ? -19.093 3.290 37.248 1.00 85.50 90 SER A O 1
ATOM 740 N N . PHE A 1 91 ? -20.590 1.772 36.542 1.00 82.12 91 PHE A N 1
ATOM 741 C CA . PHE A 1 91 ? -21.776 2.529 36.950 1.00 82.12 91 PHE A CA 1
ATOM 742 C C . PHE A 1 91 ? -21.895 2.673 38.473 1.00 82.12 91 PHE A C 1
ATOM 744 O O . PHE A 1 91 ? -22.463 3.662 38.942 1.00 82.12 91 PHE A O 1
ATOM 751 N N . GLU A 1 92 ? -21.339 1.755 39.268 1.00 79.31 92 GLU A N 1
ATOM 752 C CA . GLU A 1 92 ? -21.351 1.869 40.731 1.00 79.31 92 GLU A CA 1
ATOM 753 C C . GLU A 1 92 ? -20.517 3.069 41.199 1.00 79.31 92 GLU A C 1
ATOM 755 O O . GLU A 1 92 ? -20.971 3.879 42.014 1.00 79.31 92 GLU A O 1
ATOM 760 N N . GLU A 1 93 ? -19.324 3.246 40.630 1.00 74.00 93 GLU A N 1
ATOM 761 C CA . GLU A 1 93 ? -18.480 4.412 40.898 1.00 74.00 93 GLU A CA 1
ATOM 762 C C . GLU A 1 93 ? -19.173 5.711 40.485 1.00 74.00 93 GLU A C 1
ATOM 764 O O . GLU A 1 93 ? -19.113 6.715 41.198 1.00 74.00 93 GLU A O 1
ATOM 769 N N . ILE A 1 94 ? -19.874 5.701 39.348 1.00 73.00 94 ILE A N 1
ATOM 770 C CA . ILE A 1 94 ? -20.659 6.847 38.878 1.00 73.00 94 ILE A CA 1
ATOM 771 C C . ILE A 1 94 ? -21.780 7.187 39.875 1.00 73.00 94 ILE A C 1
ATOM 773 O O . ILE A 1 94 ? -21.956 8.357 40.231 1.00 73.00 94 ILE A O 1
ATOM 777 N N . ARG A 1 95 ? -22.511 6.183 40.376 1.00 75.31 95 ARG A N 1
ATOM 778 C CA . ARG A 1 95 ? -23.581 6.368 41.374 1.00 75.31 95 ARG A CA 1
ATOM 779 C C . ARG A 1 95 ? -23.033 6.925 42.692 1.00 75.31 95 ARG A C 1
ATOM 781 O O . ARG A 1 95 ? -23.580 7.904 43.200 1.00 75.31 95 ARG A O 1
ATOM 788 N N . LYS A 1 96 ? -21.918 6.384 43.204 1.00 72.00 96 LYS A N 1
ATOM 789 C CA . LYS A 1 96 ? -21.234 6.895 44.413 1.00 72.00 96 LYS A CA 1
ATOM 790 C C . LYS A 1 96 ? -20.830 8.367 44.261 1.00 72.00 96 LYS A C 1
ATOM 792 O O . LYS A 1 96 ? -21.029 9.155 45.184 1.00 72.00 96 LYS A O 1
ATOM 797 N N . LYS A 1 97 ? -20.339 8.774 43.085 1.00 70.44 97 LYS A N 1
ATOM 798 C CA . LYS A 1 97 ? -20.000 10.181 42.792 1.00 70.44 97 LYS A CA 1
ATOM 799 C C . LYS A 1 97 ? -21.220 11.098 42.793 1.00 70.44 97 LYS A C 1
ATOM 801 O O . LYS A 1 97 ? -21.174 12.158 43.410 1.00 70.44 97 LYS A O 1
ATOM 806 N N . ARG A 1 98 ? -22.325 10.702 42.147 1.00 67.56 98 ARG A N 1
ATOM 807 C CA . ARG A 1 98 ? -23.574 11.494 42.161 1.00 67.56 98 ARG A CA 1
ATOM 808 C C . ARG A 1 98 ? -24.146 11.650 43.569 1.00 67.56 98 ARG A C 1
ATOM 810 O O . ARG A 1 98 ? -24.713 12.692 43.875 1.00 67.56 98 ARG A O 1
ATOM 817 N N . ALA A 1 99 ? -23.945 10.652 44.424 1.00 72.81 99 ALA A N 1
ATOM 818 C CA . ALA A 1 99 ? -24.294 10.715 45.839 1.00 72.81 99 ALA A CA 1
ATOM 819 C C . ALA A 1 99 ? -23.323 11.572 46.686 1.00 72.81 99 ALA A C 1
ATOM 821 O O . ALA A 1 99 ? -23.520 11.690 47.891 1.00 72.81 99 ALA A O 1
ATOM 822 N N . GLY A 1 100 ? -22.284 12.170 46.086 1.00 66.38 100 GLY A N 1
ATOM 823 C CA . GLY A 1 100 ? -21.310 13.019 46.780 1.00 66.38 100 GLY A CA 1
ATOM 824 C C . GLY A 1 100 ? -20.285 12.251 47.621 1.00 66.38 100 GLY A C 1
ATOM 825 O O . GLY A 1 100 ? -19.613 12.850 48.453 1.00 66.38 100 GLY A O 1
ATOM 826 N N . VAL A 1 101 ? -20.156 10.935 47.416 1.00 69.00 101 VAL A N 1
ATOM 827 C CA . VAL A 1 101 ? -19.278 10.057 48.213 1.00 69.00 101 VAL A CA 1
ATOM 828 C C . VAL A 1 101 ? -17.806 10.165 47.781 1.00 69.00 101 VAL A C 1
ATOM 830 O O . VAL A 1 101 ? -16.913 9.865 48.565 1.00 69.00 101 VAL A O 1
ATOM 833 N N . VAL A 1 102 ? -17.536 10.615 46.549 1.00 61.59 102 VAL A N 1
ATOM 834 C CA . VAL A 1 102 ? -16.185 10.749 45.969 1.00 61.59 102 VAL A CA 1
ATOM 835 C C . VAL A 1 102 ? -16.066 12.086 45.227 1.00 61.59 102 VAL A C 1
ATOM 837 O O . VAL A 1 102 ? -17.016 12.513 44.569 1.00 61.59 102 VAL A O 1
ATOM 840 N N . ALA A 1 103 ? -14.909 12.752 45.314 1.00 54.78 103 ALA A N 1
ATOM 841 C CA . ALA A 1 103 ? -14.682 14.052 44.684 1.00 54.78 103 ALA A CA 1
ATOM 842 C C . ALA A 1 103 ? -14.454 13.954 43.158 1.00 54.78 103 ALA A C 1
ATOM 844 O O . ALA A 1 103 ? -13.750 13.071 42.673 1.00 54.78 103 ALA A O 1
ATOM 845 N N . TRP A 1 104 ? -15.002 14.909 42.393 1.00 51.97 104 TRP A N 1
ATOM 846 C CA . TRP A 1 104 ? -15.014 14.903 40.916 1.00 51.97 104 TRP A CA 1
ATOM 847 C C . TRP A 1 104 ? -13.635 14.908 40.231 1.00 51.97 104 TRP A C 1
ATOM 849 O O . TRP A 1 104 ? -13.522 14.449 39.100 1.00 51.97 104 TRP A O 1
ATOM 859 N N . HIS A 1 105 ? -12.600 15.411 40.903 1.00 52.91 105 HIS A N 1
ATOM 860 C CA . HIS A 1 105 ? -11.254 15.622 40.354 1.00 52.91 105 HIS A CA 1
ATOM 861 C C . HIS A 1 105 ? -10.282 14.463 40.636 1.00 52.91 105 HIS A C 1
ATOM 863 O O . HIS A 1 105 ? -9.151 14.500 40.176 1.00 52.91 105 HIS A O 1
ATOM 869 N N . GLN A 1 106 ? -10.702 13.435 41.383 1.00 45.38 106 GLN A N 1
ATOM 870 C CA . GLN A 1 106 ? -9.833 12.331 41.821 1.00 45.38 106 GLN A CA 1
ATOM 871 C C . GLN A 1 106 ? -9.927 11.066 40.950 1.00 45.38 106 GLN A C 1
ATOM 873 O O . GLN A 1 106 ? -9.411 10.026 41.340 1.00 45.38 106 GLN A O 1
ATOM 878 N N . VAL A 1 107 ? -10.641 11.099 39.819 1.00 47.19 107 VAL A N 1
ATOM 879 C CA . VAL A 1 107 ? -11.100 9.858 39.156 1.00 47.19 107 VAL A CA 1
ATOM 880 C C . VAL A 1 107 ? -11.016 9.902 37.629 1.00 47.19 107 VAL A C 1
ATOM 882 O O . VAL A 1 107 ? -11.761 9.207 36.949 1.00 47.19 107 VAL A O 1
ATOM 885 N N . PHE A 1 108 ? -10.150 10.751 37.089 1.00 52.16 108 PHE A N 1
ATOM 886 C CA . PHE A 1 108 ? -9.775 10.704 35.680 1.00 52.16 108 PHE A CA 1
ATOM 887 C C . PHE A 1 108 ? -8.282 10.454 35.653 1.00 52.16 108 PHE A C 1
ATOM 889 O O . PHE A 1 108 ? -7.507 11.349 35.982 1.00 52.16 108 PHE A O 1
ATOM 896 N N . ASN A 1 109 ? -7.915 9.208 35.381 1.00 57.56 109 ASN A N 1
ATOM 897 C CA . ASN A 1 109 ? -6.530 8.798 35.330 1.00 57.56 109 ASN A CA 1
ATOM 898 C C . ASN A 1 109 ? -6.246 8.276 33.925 1.00 57.56 109 ASN A C 1
ATOM 900 O O . ASN A 1 109 ? -6.899 7.332 33.484 1.00 57.56 109 ASN A O 1
ATOM 904 N N . GLU A 1 110 ? -5.287 8.892 33.237 1.00 57.97 110 GLU A N 1
ATOM 905 C CA . GLU A 1 110 ? -4.779 8.395 31.954 1.00 57.97 110 GLU A CA 1
ATOM 906 C C . GLU A 1 110 ? -4.289 6.942 32.076 1.00 57.97 110 GLU A C 1
ATOM 908 O O . GLU A 1 110 ? -4.364 6.195 31.106 1.00 57.97 110 GLU A O 1
ATOM 913 N N . ASP A 1 111 ? -3.936 6.492 33.288 1.00 59.53 111 ASP A N 1
ATOM 914 C CA . ASP A 1 111 ? -3.607 5.094 33.593 1.00 59.53 111 ASP A CA 1
ATOM 915 C C . ASP A 1 111 ? -4.764 4.097 33.337 1.00 59.53 111 ASP A C 1
ATOM 917 O O . ASP A 1 111 ? -4.547 2.888 33.391 1.00 59.53 111 ASP A O 1
ATOM 921 N N . GLN A 1 112 ? -5.998 4.561 33.088 1.00 66.75 112 GLN A N 1
ATOM 922 C CA . GLN A 1 112 ? -7.152 3.716 32.726 1.00 66.75 112 GLN A CA 1
ATOM 923 C C . GLN A 1 112 ? -7.345 3.564 31.208 1.00 66.75 112 GLN A C 1
ATOM 925 O O . GLN A 1 112 ? -8.318 2.944 30.772 1.00 66.75 112 GLN A O 1
ATOM 930 N N . ILE A 1 113 ? -6.453 4.145 30.402 1.00 77.88 113 ILE A N 1
ATOM 931 C CA . ILE A 1 113 ? -6.435 3.956 28.954 1.00 77.88 113 ILE A CA 1
ATOM 932 C C . ILE A 1 113 ? -5.746 2.633 28.634 1.00 77.88 113 ILE A C 1
ATOM 934 O O . ILE A 1 113 ? -4.545 2.457 28.836 1.00 77.88 113 ILE A O 1
ATOM 938 N N . GLU A 1 114 ? -6.515 1.711 28.071 1.00 85.06 114 GLU A N 1
ATOM 939 C CA . GLU A 1 114 ? -6.001 0.448 27.566 1.00 85.06 114 GLU A CA 1
ATOM 940 C C . GLU A 1 114 ? -5.770 0.513 26.056 1.00 85.06 114 GLU A C 1
ATOM 942 O O . GLU A 1 114 ? -6.508 1.154 25.304 1.00 85.06 114 GLU A O 1
ATOM 947 N N . GLN A 1 115 ? -4.729 -0.187 25.618 1.00 86.06 115 GLN A N 1
ATOM 948 C CA . GLN A 1 115 ? -4.331 -0.314 24.225 1.00 86.06 115 GLN A CA 1
ATOM 949 C C . GLN A 1 115 ? -4.548 -1.750 23.752 1.00 86.06 115 GLN A C 1
ATOM 951 O O . GLN A 1 115 ? -4.077 -2.683 24.397 1.00 86.06 115 GLN A O 1
ATOM 956 N N . MET A 1 116 ? -5.178 -1.922 22.594 1.00 85.56 116 MET A N 1
ATOM 957 C CA . MET A 1 116 ? -5.456 -3.243 22.010 1.00 85.56 116 MET A CA 1
ATOM 958 C C . MET A 1 116 ? -5.305 -3.234 20.490 1.00 85.56 116 MET A C 1
ATOM 960 O O . MET A 1 116 ? -5.241 -2.146 19.916 1.00 85.56 116 MET A O 1
ATOM 964 N N . PRO A 1 117 ? -5.242 -4.397 19.821 1.00 88.69 117 PRO A N 1
ATOM 965 C CA . PRO A 1 117 ? -5.126 -4.463 18.368 1.00 88.69 117 PRO A CA 1
ATOM 966 C C . PRO A 1 117 ? -6.218 -3.671 17.634 1.00 88.69 117 PRO A C 1
ATOM 968 O O . PRO A 1 117 ? -7.374 -3.648 18.048 1.00 88.69 117 PRO A O 1
ATOM 971 N N . CYS A 1 118 ? -5.860 -3.007 16.531 1.00 87.69 118 CYS A N 1
ATOM 972 C CA . CYS A 1 118 ? -6.777 -2.104 15.820 1.00 87.69 118 CYS A CA 1
ATOM 973 C C . CYS A 1 118 ? -7.977 -2.777 15.132 1.00 87.69 118 CYS A C 1
ATOM 975 O O . CYS A 1 118 ? -8.923 -2.079 14.775 1.00 87.69 118 CYS A O 1
ATOM 977 N N . TRP A 1 119 ? -7.958 -4.098 14.964 1.00 85.06 119 TRP A N 1
ATOM 978 C CA . TRP A 1 119 ? -9.059 -4.878 14.389 1.00 85.06 119 TRP A CA 1
ATOM 979 C C . TRP A 1 119 ? -9.939 -5.543 15.449 1.00 85.06 119 TRP A C 1
ATOM 981 O O . TRP A 1 119 ? -10.787 -6.359 15.104 1.00 85.06 119 TRP A O 1
ATOM 991 N N . GLU A 1 120 ? -9.722 -5.255 16.731 1.00 86.06 120 GLU A N 1
ATOM 992 C CA . GLU A 1 120 ? -10.418 -5.913 17.830 1.00 86.06 120 GLU A CA 1
ATOM 993 C C . GLU A 1 120 ? -11.190 -4.899 18.669 1.00 86.06 120 GLU A C 1
ATOM 995 O O . GLU A 1 120 ? -10.720 -3.792 18.962 1.00 86.06 120 GLU A O 1
ATOM 1000 N N . TRP A 1 121 ? -12.379 -5.315 19.089 1.00 87.88 121 TRP A N 1
ATOM 1001 C CA . TRP A 1 121 ? -13.132 -4.659 20.136 1.00 87.88 121 TRP A CA 1
ATOM 1002 C C . TRP A 1 121 ? -13.141 -5.530 21.390 1.00 87.88 121 TRP A C 1
ATOM 1004 O O . TRP A 1 121 ? -14.012 -6.382 21.559 1.00 87.88 121 TRP A O 1
ATOM 1014 N N . ALA A 1 122 ? -12.180 -5.295 22.288 1.00 72.00 122 ALA A N 1
ATOM 1015 C CA . ALA A 1 122 ? -11.930 -6.192 23.421 1.00 72.00 122 ALA A CA 1
ATOM 1016 C C . ALA A 1 122 ? -13.098 -6.340 24.405 1.00 72.00 122 ALA A C 1
ATOM 1018 O O . ALA A 1 122 ? -13.087 -7.259 25.213 1.00 72.00 122 ALA A O 1
ATOM 1019 N N . GLU A 1 123 ? -14.086 -5.439 24.397 1.00 80.31 123 GLU A N 1
ATOM 1020 C CA . GLU A 1 123 ? -15.260 -5.615 25.260 1.00 80.31 123 GLU A CA 1
ATOM 1021 C C . GLU A 1 123 ? -16.144 -6.782 24.813 1.00 80.31 123 GLU A C 1
ATOM 1023 O O . GLU A 1 123 ? -16.808 -7.395 25.640 1.00 80.31 123 GLU A O 1
ATOM 1028 N N . PHE A 1 124 ? -16.142 -7.096 23.518 1.00 85.06 124 PHE A N 1
ATOM 1029 C CA . PHE A 1 124 ? -17.025 -8.106 22.937 1.00 85.06 124 PHE A CA 1
ATOM 1030 C C . PHE A 1 124 ? -16.272 -9.203 22.186 1.00 85.06 124 PHE A C 1
ATOM 1032 O O . PHE A 1 124 ? -16.913 -9.960 21.461 1.00 85.06 124 PHE A O 1
ATOM 1039 N N . ASP A 1 125 ? -14.940 -9.252 22.324 1.00 80.12 125 ASP A N 1
ATOM 1040 C CA . ASP A 1 125 ? -14.050 -10.193 21.624 1.00 80.12 125 ASP A CA 1
ATOM 1041 C C . ASP A 1 125 ? -14.440 -10.349 20.141 1.00 80.12 125 ASP A C 1
ATOM 1043 O O . ASP A 1 125 ? -14.648 -11.439 19.605 1.00 80.12 125 ASP A O 1
ATOM 1047 N N . GLN A 1 126 ? -14.672 -9.204 19.493 1.00 84.56 126 GLN A N 1
ATOM 1048 C CA . GLN A 1 126 ? -15.224 -9.135 18.147 1.00 84.56 126 GLN A CA 1
ATOM 1049 C C . GLN A 1 126 ? -14.252 -8.415 17.221 1.00 84.56 126 GLN A C 1
ATOM 1051 O O . GLN A 1 126 ? -13.723 -7.352 17.553 1.00 84.56 126 GLN A O 1
ATOM 1056 N N . ALA A 1 127 ? -14.075 -8.969 16.020 1.00 84.62 127 ALA A N 1
ATOM 1057 C CA . ALA A 1 127 ? -13.359 -8.286 14.958 1.00 84.62 127 ALA A CA 1
ATOM 1058 C C . ALA A 1 127 ? -14.150 -7.046 14.507 1.00 84.62 127 ALA A C 1
ATOM 1060 O O . ALA A 1 127 ? -15.287 -7.159 14.040 1.00 84.62 127 ALA A O 1
ATOM 1061 N N . VAL A 1 128 ? -13.547 -5.868 14.649 1.00 85.69 128 VAL A N 1
ATOM 1062 C CA . VAL A 1 128 ? -14.112 -4.584 14.225 1.00 85.69 128 VAL A CA 1
ATOM 1063 C C . VAL A 1 128 ? -13.056 -3.834 13.434 1.00 85.69 128 VAL A C 1
ATOM 1065 O O . VAL A 1 128 ? -12.001 -3.474 13.950 1.00 85.69 128 VAL A O 1
ATOM 1068 N N . TYR A 1 129 ? -13.352 -3.601 12.162 1.00 85.81 129 TYR A N 1
ATOM 1069 C CA . TYR A 1 129 ? -12.433 -2.986 11.217 1.00 85.81 129 TYR A CA 1
ATOM 1070 C C . TYR A 1 129 ? -12.723 -1.492 11.070 1.00 85.81 129 TYR A C 1
ATOM 1072 O O . TYR A 1 129 ? -13.879 -1.060 11.040 1.00 85.81 129 TYR A O 1
ATOM 1080 N N . HIS A 1 130 ? -11.669 -0.680 10.951 1.00 89.19 130 HIS A N 1
ATOM 1081 C CA . HIS A 1 130 ? -11.840 0.745 10.658 1.00 89.19 130 HIS A CA 1
ATOM 1082 C C . HIS A 1 130 ? -12.452 0.926 9.267 1.00 89.19 130 HIS A C 1
ATOM 1084 O O . HIS A 1 130 ? -13.428 1.661 9.108 1.00 89.19 130 HIS A O 1
ATOM 1090 N N . TYR A 1 131 ? -11.935 0.200 8.278 1.00 88.38 131 TYR A N 1
ATOM 1091 C CA . TYR A 1 131 ? -12.445 0.212 6.916 1.00 88.38 131 TYR A CA 1
ATOM 1092 C C . TYR A 1 131 ? -13.322 -1.024 6.695 1.00 88.38 131 TYR A C 1
ATOM 1094 O O . TYR A 1 131 ? -12.838 -2.148 6.584 1.00 88.38 131 TYR A O 1
ATOM 1102 N N . GLU A 1 132 ? -14.636 -0.821 6.611 1.00 84.19 132 GLU A N 1
ATOM 1103 C CA . GLU A 1 132 ? -15.617 -1.875 6.295 1.00 84.19 132 GLU A CA 1
ATOM 1104 C C . GLU A 1 132 ? -15.738 -2.078 4.775 1.00 84.19 132 GLU A C 1
ATOM 1106 O O . GLU A 1 132 ? -16.825 -2.191 4.211 1.00 84.19 132 GLU A O 1
ATOM 1111 N N . ILE A 1 133 ? -14.592 -2.076 4.096 1.00 84.44 133 ILE A N 1
ATOM 1112 C CA . ILE A 1 133 ? -14.504 -2.212 2.646 1.00 84.44 133 ILE A CA 1
ATOM 1113 C C . ILE A 1 133 ? -14.445 -3.701 2.313 1.00 84.44 133 ILE A C 1
ATOM 1115 O O . ILE A 1 133 ? -13.475 -4.385 2.643 1.00 84.44 133 ILE A O 1
ATOM 1119 N N . SER A 1 134 ? -15.511 -4.193 1.682 1.00 76.50 134 SER A N 1
ATOM 1120 C CA . SER A 1 134 ? -15.660 -5.602 1.290 1.00 76.50 134 SER A CA 1
ATOM 1121 C C . SER A 1 134 ? -15.228 -5.887 -0.148 1.00 76.50 134 SER A C 1
ATOM 1123 O O . SER A 1 134 ? -14.943 -7.037 -0.475 1.00 76.50 134 SER A O 1
ATOM 1125 N N . GLN A 1 135 ? -15.188 -4.864 -1.008 1.00 86.62 135 GLN A N 1
ATOM 1126 C CA . GLN A 1 135 ? -14.700 -4.980 -2.378 1.00 86.62 135 GLN A CA 1
ATOM 1127 C C . GLN A 1 135 ? -13.226 -4.607 -2.431 1.00 86.62 135 GLN A C 1
ATOM 1129 O O . GLN A 1 135 ? -12.816 -3.572 -1.913 1.00 86.62 135 GLN A O 1
ATOM 1134 N N . LEU A 1 136 ? -12.425 -5.457 -3.065 1.00 85.38 136 LEU A N 1
ATOM 1135 C CA . LEU A 1 136 ? -10.985 -5.257 -3.092 1.00 85.38 136 LEU A CA 1
ATOM 1136 C C . LEU A 1 136 ? -10.597 -4.023 -3.912 1.00 85.38 136 LEU A C 1
ATOM 1138 O O . LEU A 1 136 ? -9.720 -3.290 -3.481 1.00 85.38 136 LEU A O 1
ATOM 1142 N N . ASP A 1 137 ? -11.288 -3.745 -5.018 1.00 86.56 137 ASP A N 1
ATOM 1143 C CA . ASP A 1 137 ? -11.016 -2.574 -5.864 1.00 86.56 137 ASP A CA 1
ATOM 1144 C C . ASP A 1 137 ? -11.154 -1.255 -5.081 1.00 86.56 137 ASP A C 1
ATOM 1146 O O . ASP A 1 137 ? -10.240 -0.433 -5.102 1.00 86.56 137 ASP A O 1
ATOM 1150 N N . ASP A 1 138 ? -12.215 -1.109 -4.279 1.00 89.94 138 ASP A N 1
ATOM 1151 C CA . ASP A 1 138 ? -12.419 0.054 -3.401 1.00 89.94 138 ASP A CA 1
ATOM 1152 C C . ASP A 1 138 ? -11.279 0.212 -2.373 1.00 89.94 138 ASP A C 1
ATOM 1154 O O . ASP A 1 138 ? -10.914 1.324 -1.980 1.00 89.94 138 ASP A O 1
ATOM 1158 N N . LEU A 1 139 ? -10.698 -0.904 -1.914 1.00 90.06 139 LEU A N 1
ATOM 1159 C CA . LEU A 1 139 ? -9.555 -0.889 -1.002 1.00 90.06 139 LEU A CA 1
ATOM 1160 C C . LEU A 1 139 ? -8.287 -0.415 -1.715 1.00 90.06 139 LEU A C 1
ATOM 1162 O O . LEU A 1 139 ? -7.507 0.337 -1.129 1.00 90.06 139 LEU A O 1
ATOM 1166 N N . LEU A 1 140 ? -8.067 -0.854 -2.957 1.00 90.81 140 LEU A N 1
ATOM 1167 C CA . LEU A 1 140 ? -6.925 -0.418 -3.762 1.00 90.81 140 LEU A CA 1
ATOM 1168 C C . LEU A 1 140 ? -7.012 1.085 -4.040 1.00 90.81 140 LEU A C 1
ATOM 1170 O O . LEU A 1 140 ? -6.022 1.792 -3.837 1.00 90.81 140 LEU A O 1
ATOM 1174 N N . ASP A 1 141 ? -8.200 1.573 -4.402 1.00 90.94 141 ASP A N 1
ATOM 1175 C CA . ASP A 1 141 ? -8.469 2.997 -4.605 1.00 90.94 141 ASP A CA 1
ATOM 1176 C C . ASP A 1 141 ? -8.189 3.801 -3.331 1.00 90.94 141 ASP A C 1
ATOM 1178 O O . ASP A 1 141 ? -7.480 4.810 -3.380 1.00 90.94 141 ASP A O 1
ATOM 1182 N N . LEU A 1 142 ? -8.641 3.316 -2.167 1.00 92.81 142 LEU A N 1
ATOM 1183 C CA . LEU A 1 142 ? -8.341 3.945 -0.879 1.00 92.81 142 LEU A CA 1
ATOM 1184 C C . LEU A 1 142 ? -6.832 3.996 -0.602 1.00 92.81 142 LEU A C 1
ATOM 1186 O O . LEU A 1 142 ? -6.323 5.024 -0.153 1.00 92.81 142 LEU A O 1
ATOM 1190 N N . ILE A 1 143 ? -6.102 2.900 -0.834 1.00 94.12 143 ILE A N 1
ATOM 1191 C CA . ILE A 1 143 ? -4.648 2.855 -0.619 1.00 94.12 143 ILE A CA 1
ATOM 1192 C C . ILE A 1 143 ? -3.959 3.876 -1.529 1.00 94.12 143 ILE A C 1
ATOM 1194 O O . ILE A 1 143 ? -3.136 4.664 -1.055 1.00 94.12 143 ILE A O 1
ATOM 1198 N N . GLN A 1 144 ? -4.320 3.905 -2.812 1.00 92.81 144 GLN A N 1
ATOM 1199 C CA . GLN A 1 144 ? -3.757 4.834 -3.786 1.00 92.81 144 GLN A CA 1
ATOM 1200 C C . GLN A 1 144 ? -4.058 6.294 -3.426 1.00 92.81 144 GLN A C 1
ATOM 1202 O O . GLN A 1 144 ? -3.147 7.126 -3.428 1.00 92.81 144 GLN A O 1
ATOM 1207 N N . GLU A 1 145 ? -5.306 6.604 -3.072 1.00 93.56 145 GLU A N 1
ATOM 1208 C CA . GLU A 1 145 ? -5.732 7.936 -2.643 1.00 93.56 145 GLU A CA 1
ATOM 1209 C C . GLU A 1 145 ? -4.963 8.379 -1.396 1.00 93.56 145 GLU A C 1
ATOM 1211 O O . GLU A 1 145 ? -4.391 9.471 -1.361 1.00 93.56 145 GLU A O 1
ATOM 1216 N N . LYS A 1 146 ? -4.893 7.521 -0.375 1.00 91.88 146 LYS A N 1
ATOM 1217 C CA . LYS A 1 146 ? -4.219 7.839 0.884 1.00 91.88 146 LYS A CA 1
ATOM 1218 C C . LYS A 1 146 ? -2.722 8.067 0.666 1.00 91.88 146 LYS A C 1
ATOM 1220 O O . LYS A 1 146 ? -2.174 8.987 1.277 1.00 91.88 146 LYS A O 1
ATOM 1225 N N . ILE A 1 147 ? -2.056 7.288 -0.189 1.00 93.38 147 ILE A N 1
ATOM 1226 C CA . ILE A 1 147 ? -0.644 7.518 -0.540 1.00 93.38 147 ILE A CA 1
ATOM 1227 C C . ILE A 1 147 ? -0.479 8.866 -1.253 1.00 93.38 147 ILE A C 1
ATOM 1229 O O . ILE A 1 147 ? 0.407 9.645 -0.896 1.00 93.38 147 ILE A O 1
ATOM 1233 N N . LEU A 1 148 ? -1.354 9.185 -2.209 1.00 90.88 148 LEU A N 1
ATOM 1234 C CA . LEU A 1 148 ? -1.303 10.458 -2.924 1.00 90.88 148 LEU A CA 1
ATOM 1235 C C . LEU A 1 148 ? -1.501 11.654 -1.984 1.00 90.88 148 LEU A C 1
ATOM 1237 O O . LEU A 1 148 ? -0.730 12.608 -2.048 1.00 90.88 148 LEU A O 1
ATOM 1241 N N . ILE A 1 149 ? -2.500 11.604 -1.101 1.00 89.38 149 ILE A N 1
ATOM 1242 C CA . ILE A 1 149 ? -2.815 12.696 -0.169 1.00 89.38 149 ILE A CA 1
ATOM 1243 C C . ILE A 1 149 ? -1.700 12.877 0.866 1.00 89.38 149 ILE A C 1
ATOM 1245 O O . ILE A 1 149 ? -1.261 14.002 1.101 1.00 89.38 149 ILE A O 1
ATOM 1249 N N . ASN A 1 150 ? -1.228 11.787 1.479 1.00 87.38 150 ASN A N 1
ATOM 1250 C CA . ASN A 1 150 ? -0.304 11.876 2.613 1.00 87.38 150 ASN A CA 1
ATOM 1251 C C . ASN A 1 150 ? 1.158 12.035 2.190 1.00 87.38 150 ASN A C 1
ATOM 1253 O O . ASN A 1 150 ? 1.932 12.658 2.915 1.00 87.38 150 ASN A O 1
ATOM 1257 N N . LEU A 1 151 ? 1.546 11.471 1.043 1.00 88.75 151 LEU A N 1
ATOM 1258 C CA . LEU A 1 151 ? 2.936 11.459 0.575 1.00 88.75 151 LEU A CA 1
ATOM 1259 C C . LEU A 1 151 ? 3.150 12.303 -0.689 1.00 88.75 151 LEU A C 1
ATOM 1261 O O . LEU A 1 151 ? 4.290 12.463 -1.122 1.00 88.75 151 LEU A O 1
ATOM 1265 N N . GLY A 1 152 ? 2.086 12.846 -1.294 1.00 87.75 152 GLY A N 1
ATOM 1266 C CA . GLY A 1 152 ? 2.179 13.614 -2.539 1.00 87.75 152 GLY A CA 1
ATOM 1267 C C . GLY A 1 152 ? 2.654 12.775 -3.727 1.00 87.75 152 GLY A C 1
ATOM 1268 O O . GLY A 1 152 ? 3.203 13.322 -4.684 1.00 87.75 152 GLY A O 1
ATOM 1269 N N . LEU A 1 153 ? 2.500 11.450 -3.651 1.00 88.19 153 LEU A N 1
ATOM 1270 C CA . LEU A 1 153 ? 3.124 10.505 -4.567 1.00 88.19 153 LEU A CA 1
ATOM 1271 C C . LEU A 1 153 ? 2.075 9.744 -5.373 1.00 88.19 153 LEU A C 1
ATOM 1273 O O . LEU A 1 153 ? 1.203 9.081 -4.818 1.00 88.19 153 LEU A O 1
ATOM 1277 N N . SER A 1 154 ? 2.197 9.798 -6.698 1.00 87.12 154 SER A N 1
ATOM 1278 C CA . SER A 1 154 ? 1.413 8.931 -7.574 1.00 87.12 154 SER A CA 1
ATOM 1279 C C . SER A 1 154 ? 2.027 7.539 -7.584 1.00 87.12 154 SER A C 1
ATOM 1281 O O . SER A 1 154 ? 3.190 7.373 -7.957 1.00 87.12 154 SER A O 1
ATOM 1283 N N . VAL A 1 155 ? 1.218 6.545 -7.239 1.00 89.31 155 VAL A N 1
ATOM 1284 C CA . VAL A 1 155 ? 1.596 5.134 -7.291 1.00 89.31 155 VAL A CA 1
ATOM 1285 C C . VAL A 1 155 ? 0.748 4.383 -8.306 1.00 89.31 155 VAL A C 1
ATOM 1287 O O . VAL A 1 155 ? -0.292 4.869 -8.748 1.00 89.31 155 VAL A O 1
ATOM 1290 N N . GLN A 1 156 ? 1.214 3.201 -8.677 1.00 85.81 156 GLN A N 1
ATOM 1291 C CA . GLN A 1 156 ? 0.458 2.205 -9.415 1.00 85.81 156 GLN A CA 1
ATOM 1292 C C . GLN A 1 156 ? 0.318 0.963 -8.550 1.00 85.81 156 GLN A C 1
ATOM 1294 O O . GLN A 1 156 ? 1.291 0.539 -7.922 1.00 85.81 156 GLN A O 1
ATOM 1299 N N . ILE A 1 157 ? -0.881 0.397 -8.520 1.00 87.31 157 ILE A N 1
ATOM 1300 C CA . ILE A 1 157 ? -1.210 -0.739 -7.671 1.00 87.31 157 ILE A CA 1
ATOM 1301 C C . ILE A 1 157 ? -1.635 -1.912 -8.549 1.00 87.31 157 ILE A C 1
ATOM 1303 O O . ILE A 1 157 ? -2.361 -1.743 -9.525 1.00 87.31 157 ILE A O 1
ATOM 1307 N N . ALA A 1 158 ? -1.156 -3.100 -8.204 1.00 83.69 158 ALA A N 1
ATOM 1308 C CA . ALA A 1 158 ? -1.556 -4.356 -8.809 1.00 83.69 158 ALA A CA 1
ATOM 1309 C C . ALA A 1 158 ? -1.739 -5.414 -7.727 1.00 83.69 158 ALA A C 1
ATOM 1311 O O . ALA A 1 158 ? -1.135 -5.353 -6.657 1.00 83.69 158 ALA A O 1
ATOM 1312 N N . LEU A 1 159 ? -2.554 -6.407 -8.036 1.00 84.44 159 LEU A N 1
ATOM 1313 C CA . LEU A 1 159 ? -2.823 -7.540 -7.173 1.00 84.44 159 LEU A CA 1
ATOM 1314 C C . LEU A 1 159 ? -2.377 -8.818 -7.887 1.00 84.44 159 LEU A C 1
ATOM 1316 O O . LEU A 1 159 ? -2.505 -8.916 -9.110 1.00 84.44 159 LEU A O 1
ATOM 1320 N N . SER A 1 160 ? -1.849 -9.782 -7.140 1.00 84.81 160 SER A N 1
ATOM 1321 C CA . SER A 1 160 ? -1.598 -11.126 -7.660 1.00 84.81 160 SER A CA 1
ATOM 1322 C C . SER A 1 160 ? -2.900 -11.822 -8.066 1.00 84.81 160 SER A C 1
ATOM 1324 O O . SER A 1 160 ? -3.981 -11.495 -7.577 1.00 84.81 160 SER A O 1
ATOM 1326 N N . GLU A 1 161 ? -2.796 -12.820 -8.946 1.00 79.00 161 GLU A N 1
ATOM 1327 C CA . GLU A 1 161 ? -3.957 -13.574 -9.447 1.00 79.00 161 GLU A CA 1
ATOM 1328 C C . GLU A 1 161 ? -4.753 -14.275 -8.332 1.00 79.00 161 GLU A C 1
ATOM 1330 O O . GLU A 1 161 ? -5.967 -14.430 -8.442 1.00 79.00 161 GLU A O 1
ATOM 1335 N N . ASP A 1 162 ? -4.080 -14.682 -7.253 1.00 81.94 162 ASP A N 1
ATOM 1336 C CA . ASP A 1 162 ? -4.688 -15.299 -6.067 1.00 81.94 162 ASP A CA 1
ATOM 1337 C C . ASP A 1 162 ? -5.270 -14.284 -5.066 1.00 81.94 162 ASP A C 1
ATOM 1339 O O . ASP A 1 162 ? -5.916 -14.669 -4.091 1.00 81.94 162 ASP A O 1
ATOM 1343 N N . GLY A 1 163 ? -5.051 -12.989 -5.292 1.00 85.00 163 GLY A N 1
ATOM 1344 C CA . GLY A 1 163 ? -5.504 -11.909 -4.427 1.00 85.00 163 GLY A CA 1
ATOM 1345 C C . GLY A 1 163 ? -4.783 -11.773 -3.086 1.00 85.00 163 GLY A C 1
ATOM 1346 O O . GLY A 1 163 ? -5.195 -10.951 -2.267 1.00 85.00 163 GLY A O 1
ATOM 1347 N N . GLN A 1 164 ? -3.715 -12.538 -2.845 1.00 90.06 164 GLN A N 1
ATOM 1348 C CA . GLN A 1 164 ? -3.012 -12.553 -1.557 1.00 90.06 164 GLN A CA 1
ATOM 1349 C C . GLN A 1 164 ? -1.828 -11.581 -1.490 1.00 90.06 164 GLN A C 1
ATOM 1351 O O . GLN A 1 164 ? -1.373 -11.237 -0.397 1.00 90.06 164 GLN A O 1
ATOM 1356 N N . SER A 1 165 ? -1.318 -11.117 -2.631 1.00 89.75 165 SER A N 1
ATOM 1357 C CA . SER A 1 165 ? -0.175 -10.208 -2.700 1.00 89.75 165 SER A CA 1
ATOM 1358 C C . SER A 1 165 ? -0.532 -8.899 -3.391 1.00 89.75 165 SER A C 1
ATOM 1360 O O . SER A 1 165 ? -0.997 -8.871 -4.528 1.00 89.75 165 SER A O 1
ATOM 1362 N N . LEU A 1 166 ? -0.233 -7.799 -2.709 1.00 91.06 166 LEU A N 1
ATOM 1363 C CA . LEU A 1 166 ? -0.350 -6.443 -3.220 1.00 91.06 166 LEU A CA 1
ATOM 1364 C C . LEU A 1 166 ? 1.013 -5.964 -3.726 1.00 91.06 166 LEU A C 1
ATOM 1366 O O . LEU A 1 166 ? 2.014 -6.041 -3.013 1.00 91.06 166 LEU A O 1
ATOM 1370 N N . GLY A 1 167 ? 1.057 -5.463 -4.953 1.00 90.31 167 GLY A N 1
ATOM 1371 C CA . GLY A 1 167 ? 2.198 -4.762 -5.529 1.00 90.31 167 GLY A CA 1
ATOM 1372 C C . GLY A 1 167 ? 1.892 -3.274 -5.641 1.00 90.31 167 GLY A C 1
ATOM 1373 O O . GLY A 1 167 ? 0.885 -2.899 -6.232 1.00 90.31 167 GLY A O 1
ATOM 1374 N N . ILE A 1 168 ? 2.756 -2.421 -5.101 1.00 91.38 168 ILE A N 1
ATOM 1375 C CA . ILE A 1 168 ? 2.656 -0.964 -5.220 1.00 91.38 168 ILE A CA 1
ATOM 1376 C C . ILE A 1 168 ? 3.955 -0.438 -5.808 1.00 91.38 168 ILE A C 1
ATOM 1378 O O . ILE A 1 168 ? 5.046 -0.826 -5.400 1.00 91.38 168 ILE A O 1
ATOM 1382 N N . SER A 1 169 ? 3.833 0.472 -6.761 1.00 88.25 169 SER A N 1
ATOM 1383 C CA . SER A 1 169 ? 4.938 0.880 -7.616 1.00 88.25 169 SER A CA 1
ATOM 1384 C C . SER A 1 169 ? 4.971 2.386 -7.786 1.00 88.25 169 SER A C 1
ATOM 1386 O O . SER A 1 169 ? 3.924 3.004 -7.973 1.00 88.25 169 SER A O 1
ATOM 1388 N N . PHE A 1 170 ? 6.156 2.986 -7.793 1.00 88.31 170 PHE A N 1
ATOM 1389 C CA . PHE A 1 170 ? 6.315 4.410 -8.096 1.00 88.31 170 PHE A CA 1
ATOM 1390 C C . PHE A 1 170 ? 7.625 4.693 -8.823 1.00 88.31 170 PHE A C 1
ATOM 1392 O O . PHE A 1 170 ? 8.576 3.920 -8.737 1.00 88.31 170 PHE A O 1
ATOM 1399 N N . LEU A 1 171 ? 7.652 5.804 -9.560 1.00 84.88 171 LEU A N 1
ATOM 1400 C CA . LEU A 1 171 ? 8.810 6.227 -10.342 1.00 84.88 171 LEU A CA 1
ATOM 1401 C C . LEU A 1 171 ? 9.716 7.142 -9.516 1.00 84.88 171 LEU A C 1
ATOM 1403 O O . LEU A 1 171 ? 9.238 8.095 -8.901 1.00 84.88 171 LEU A O 1
ATOM 1407 N N . GLU A 1 172 ? 11.022 6.917 -9.602 1.00 85.38 172 GLU A N 1
ATOM 1408 C CA . GLU A 1 172 ? 12.055 7.815 -9.090 1.00 85.38 172 GLU A CA 1
ATOM 1409 C C . GLU A 1 172 ? 13.007 8.217 -10.213 1.00 85.38 172 GLU A C 1
ATOM 1411 O O . GLU A 1 172 ? 13.373 7.421 -11.079 1.00 85.38 172 GLU A O 1
ATOM 1416 N N . SER A 1 173 ? 13.411 9.487 -10.216 1.00 80.88 173 SER A N 1
ATOM 1417 C CA . SER A 1 173 ? 14.353 9.991 -11.218 1.00 80.88 173 SER A CA 1
ATOM 1418 C C . SER A 1 173 ? 15.774 9.492 -10.994 1.00 80.88 173 SER A C 1
ATOM 1420 O O . SER A 1 173 ? 16.518 9.365 -11.959 1.00 80.88 173 SER A O 1
ATOM 1422 N N . VAL A 1 174 ? 16.142 9.293 -9.727 1.00 81.06 174 VAL A N 1
ATOM 1423 C CA . VAL A 1 174 ? 17.432 8.758 -9.297 1.00 81.06 174 VAL A CA 1
ATOM 1424 C C . VAL A 1 174 ? 17.151 7.803 -8.151 1.00 81.06 174 VAL A C 1
ATOM 1426 O O . VAL A 1 174 ? 16.523 8.213 -7.175 1.00 81.06 174 VAL A O 1
ATOM 1429 N N . LEU A 1 175 ? 17.566 6.547 -8.282 1.00 84.56 175 LEU A N 1
ATOM 1430 C CA . LEU A 1 175 ? 17.299 5.514 -7.275 1.00 84.56 175 LEU A CA 1
ATOM 1431 C C . LEU A 1 175 ? 18.540 5.164 -6.440 1.00 84.56 175 LEU A C 1
ATOM 1433 O O . LEU A 1 175 ? 18.414 4.861 -5.251 1.00 84.56 175 LEU A O 1
ATOM 1437 N N . TRP A 1 176 ? 19.731 5.245 -7.036 1.00 84.06 176 TRP A N 1
ATOM 1438 C CA . TRP A 1 176 ? 20.965 4.703 -6.464 1.00 84.06 176 TRP A CA 1
ATOM 1439 C C . TRP A 1 176 ? 22.053 5.772 -6.299 1.00 84.06 176 TRP A C 1
ATOM 1441 O O . TRP A 1 176 ? 22.159 6.705 -7.093 1.00 84.06 176 TRP A O 1
ATOM 1451 N N . SER A 1 177 ? 22.905 5.596 -5.290 1.00 86.06 177 SER A N 1
ATOM 1452 C CA . SER A 1 177 ? 24.191 6.278 -5.124 1.00 86.06 177 SER A CA 1
ATOM 1453 C C . SER A 1 177 ? 25.215 5.251 -4.659 1.00 86.06 177 SER A C 1
ATOM 1455 O O . SER A 1 177 ? 25.039 4.669 -3.594 1.00 86.06 177 SER A O 1
ATOM 1457 N N . ASP A 1 178 ? 26.279 5.040 -5.437 1.00 80.38 178 ASP A N 1
ATOM 1458 C CA . ASP A 1 178 ? 27.358 4.089 -5.118 1.00 80.38 178 ASP A CA 1
ATOM 1459 C C . ASP A 1 178 ? 26.831 2.694 -4.712 1.00 80.38 178 ASP A C 1
ATOM 1461 O O . ASP A 1 178 ? 27.161 2.171 -3.649 1.00 80.38 178 ASP A O 1
ATOM 1465 N N . ASP A 1 179 ? 25.955 2.122 -5.548 1.00 76.19 179 ASP A N 1
ATOM 1466 C CA . ASP A 1 179 ? 25.289 0.819 -5.359 1.00 76.19 179 ASP A CA 1
ATOM 1467 C C . ASP A 1 179 ? 24.357 0.710 -4.135 1.00 76.19 179 ASP A C 1
ATOM 1469 O O . ASP A 1 179 ? 23.804 -0.356 -3.857 1.00 76.19 179 ASP A O 1
ATOM 1473 N N . LEU A 1 180 ? 24.116 1.812 -3.421 1.00 86.12 180 LEU A N 1
ATOM 1474 C CA . LEU A 1 180 ? 23.159 1.891 -2.320 1.00 86.12 180 LEU A CA 1
ATOM 1475 C C . LEU A 1 180 ? 21.907 2.656 -2.743 1.00 86.12 180 LEU A C 1
ATOM 1477 O O . LEU A 1 180 ? 21.975 3.657 -3.458 1.00 86.12 180 LEU A O 1
ATOM 1481 N N . VAL A 1 181 ? 20.748 2.207 -2.266 1.00 88.06 181 VAL A N 1
ATOM 1482 C CA . VAL A 1 181 ? 19.486 2.929 -2.455 1.00 88.06 181 VAL A CA 1
ATOM 1483 C C . VAL A 1 181 ? 19.564 4.262 -1.725 1.00 88.06 181 VAL A C 1
ATOM 1485 O O . VAL A 1 181 ? 19.980 4.324 -0.564 1.00 88.06 181 VAL A O 1
ATOM 1488 N N . LEU A 1 182 ? 19.132 5.332 -2.391 1.00 91.19 182 LEU A N 1
ATOM 1489 C CA . LEU A 1 182 ? 19.100 6.656 -1.784 1.00 91.19 182 LEU A CA 1
ATOM 1490 C C . LEU A 1 182 ? 18.241 6.660 -0.505 1.00 91.19 182 LEU A C 1
ATOM 1492 O O . LEU A 1 182 ? 17.111 6.154 -0.524 1.00 91.19 182 LEU A O 1
ATOM 1496 N N . PRO A 1 183 ? 18.712 7.269 0.602 1.00 92.81 183 PRO A N 1
ATOM 1497 C CA . PRO A 1 183 ? 17.962 7.311 1.854 1.00 92.81 183 PRO A CA 1
ATOM 1498 C C . PRO A 1 183 ? 16.559 7.904 1.705 1.00 92.81 183 PRO A C 1
ATOM 1500 O O . PRO A 1 183 ? 15.622 7.419 2.339 1.00 92.81 183 PRO A O 1
ATOM 1503 N N . GLU A 1 184 ? 16.372 8.922 0.855 1.00 92.19 184 GLU A N 1
ATOM 1504 C CA . GLU A 1 184 ? 15.049 9.516 0.635 1.00 92.19 184 GLU A CA 1
ATOM 1505 C C . GLU A 1 184 ? 14.093 8.562 -0.083 1.00 92.19 184 GLU A C 1
ATOM 1507 O O . GLU A 1 184 ? 12.883 8.623 0.142 1.00 92.19 184 GLU A O 1
ATOM 1512 N N . VAL A 1 185 ? 14.615 7.687 -0.945 1.00 91.50 185 VAL A N 1
ATOM 1513 C CA . VAL A 1 185 ? 13.809 6.667 -1.620 1.00 91.50 185 VAL A CA 1
ATOM 1514 C C . VAL A 1 185 ? 13.458 5.554 -0.644 1.00 91.50 185 VAL A C 1
ATOM 1516 O O . VAL A 1 185 ? 12.286 5.200 -0.539 1.00 91.50 185 VAL A O 1
ATOM 1519 N N . ASN A 1 186 ? 14.422 5.075 0.148 1.00 91.69 186 ASN A N 1
ATOM 1520 C CA . ASN A 1 186 ? 14.149 4.063 1.168 1.00 91.69 186 ASN A CA 1
ATOM 1521 C C . ASN A 1 186 ? 13.098 4.548 2.185 1.00 91.69 186 ASN A C 1
ATOM 1523 O O . ASN A 1 186 ? 12.133 3.847 2.482 1.00 91.69 186 ASN A O 1
ATOM 1527 N N . ASN A 1 187 ? 13.213 5.794 2.654 1.00 91.88 187 ASN A N 1
ATOM 1528 C CA . ASN A 1 187 ? 12.222 6.394 3.550 1.00 91.88 187 ASN A CA 1
ATOM 1529 C C . ASN A 1 187 ? 10.826 6.467 2.913 1.00 91.88 187 ASN A C 1
ATOM 1531 O O . ASN A 1 187 ? 9.834 6.195 3.589 1.00 91.88 187 ASN A O 1
ATOM 1535 N N . ARG A 1 188 ? 10.737 6.801 1.618 1.00 93.94 188 ARG A N 1
ATOM 1536 C CA . ARG A 1 188 ? 9.463 6.810 0.886 1.00 93.94 188 ARG A CA 1
ATOM 1537 C C . ARG A 1 188 ? 8.876 5.412 0.748 1.00 93.94 188 ARG A C 1
ATOM 1539 O O . ARG A 1 188 ? 7.695 5.243 1.032 1.00 93.94 188 ARG A O 1
ATOM 1546 N N . ILE A 1 189 ? 9.685 4.413 0.402 1.00 94.50 189 ILE A N 1
ATOM 1547 C CA . ILE A 1 189 ? 9.237 3.017 0.335 1.00 94.50 189 ILE A CA 1
ATOM 1548 C C . ILE A 1 189 ? 8.656 2.568 1.674 1.00 94.50 189 ILE A C 1
ATOM 1550 O O . ILE A 1 189 ? 7.544 2.049 1.714 1.00 94.50 189 ILE A O 1
ATOM 1554 N N . LEU A 1 190 ? 9.375 2.806 2.771 1.00 93.06 190 LEU A N 1
ATOM 1555 C CA . LEU A 1 190 ? 8.923 2.415 4.104 1.00 93.06 190 LEU A CA 1
ATOM 1556 C C . LEU A 1 190 ? 7.649 3.157 4.531 1.00 93.06 190 LEU A C 1
ATOM 1558 O O . LEU A 1 190 ? 6.790 2.556 5.172 1.00 93.06 190 LEU A O 1
ATOM 1562 N N . ALA A 1 191 ? 7.493 4.429 4.151 1.00 93.19 191 ALA A N 1
ATOM 1563 C CA . ALA A 1 191 ? 6.273 5.190 4.415 1.00 93.19 191 ALA A CA 1
ATOM 1564 C C . ALA A 1 191 ? 5.065 4.623 3.650 1.00 93.19 191 ALA A C 1
ATOM 1566 O O . ALA A 1 191 ? 4.007 4.413 4.244 1.00 93.19 191 ALA A O 1
ATOM 1567 N N . ILE A 1 192 ? 5.235 4.316 2.358 1.00 95.69 192 ILE A N 1
ATOM 1568 C CA . ILE A 1 192 ? 4.197 3.678 1.534 1.00 95.69 192 ILE A CA 1
ATOM 1569 C C . ILE A 1 192 ? 3.841 2.304 2.110 1.00 95.69 192 ILE A C 1
ATOM 1571 O O . ILE A 1 192 ? 2.663 1.996 2.279 1.00 95.69 192 ILE A O 1
ATOM 1575 N N . LEU A 1 193 ? 4.853 1.497 2.441 1.00 94.69 193 LEU A N 1
ATOM 1576 C CA . LEU A 1 193 ? 4.690 0.164 3.016 1.00 94.69 193 LEU A CA 1
ATOM 1577 C C . LEU A 1 193 ? 3.877 0.224 4.310 1.00 94.69 193 LEU A C 1
ATOM 1579 O O . LEU A 1 193 ? 2.874 -0.473 4.446 1.00 94.69 193 LEU A O 1
ATOM 1583 N N . GLN A 1 194 ? 4.273 1.099 5.238 1.00 91.00 194 GLN A N 1
ATOM 1584 C CA . GLN A 1 194 ? 3.576 1.288 6.506 1.00 91.00 194 GLN A CA 1
ATOM 1585 C C . GLN A 1 194 ? 2.121 1.708 6.286 1.00 91.00 194 GLN A C 1
ATOM 1587 O O . GLN A 1 194 ? 1.227 1.192 6.954 1.00 91.00 194 GLN A O 1
ATOM 1592 N N . GLN A 1 195 ? 1.878 2.629 5.356 1.00 92.88 195 GLN A N 1
ATOM 1593 C CA . GLN A 1 195 ? 0.542 3.125 5.061 1.00 92.88 195 GLN A CA 1
ATOM 1594 C C . GLN A 1 195 ? -0.359 2.043 4.454 1.00 92.88 195 GLN A C 1
ATOM 1596 O O . GLN A 1 195 ? -1.487 1.864 4.912 1.00 92.88 195 GLN A O 1
ATOM 1601 N N . ALA A 1 196 ? 0.146 1.292 3.474 1.00 94.62 196 ALA A N 1
ATOM 1602 C CA . ALA A 1 196 ? -0.577 0.187 2.858 1.00 94.62 196 ALA A CA 1
ATOM 1603 C C . ALA A 1 196 ? -0.906 -0.899 3.892 1.00 94.62 196 ALA A C 1
ATOM 1605 O O . ALA A 1 196 ? -2.068 -1.263 4.054 1.00 94.62 196 ALA A O 1
ATOM 1606 N N . LEU A 1 197 ? 0.086 -1.352 4.665 1.00 93.88 197 LEU A N 1
ATOM 1607 C CA . LEU A 1 197 ? -0.116 -2.368 5.698 1.00 93.88 197 LEU A CA 1
ATOM 1608 C C . LEU A 1 197 ? -1.106 -1.921 6.780 1.00 93.88 197 LEU A C 1
ATOM 1610 O O . LEU A 1 197 ? -1.919 -2.725 7.232 1.00 93.88 197 LEU A O 1
ATOM 1614 N N . LEU A 1 198 ? -1.064 -0.648 7.187 1.00 91.75 198 LEU A N 1
ATOM 1615 C CA . LEU A 1 198 ? -1.988 -0.092 8.176 1.00 91.75 198 LEU A CA 1
ATOM 1616 C C . LEU A 1 198 ? -3.437 -0.057 7.671 1.00 91.75 198 LEU A C 1
ATOM 1618 O O . LEU A 1 198 ? -4.363 -0.245 8.458 1.00 91.75 198 LEU A O 1
ATOM 1622 N N . ILE A 1 199 ? -3.649 0.177 6.377 1.00 93.00 199 ILE A N 1
ATOM 1623 C CA . ILE A 1 199 ? -4.982 0.093 5.771 1.00 93.00 199 ILE A CA 1
ATOM 1624 C C . ILE A 1 199 ? -5.434 -1.370 5.705 1.00 93.00 199 ILE A C 1
ATOM 1626 O O . ILE A 1 199 ? -6.546 -1.688 6.129 1.00 93.00 199 ILE A O 1
ATOM 1630 N N . LEU A 1 200 ? -4.561 -2.274 5.251 1.00 93.12 200 LEU A N 1
ATOM 1631 C CA . LEU A 1 200 ? -4.875 -3.698 5.105 1.00 93.12 200 LEU A CA 1
ATOM 1632 C C . LEU A 1 200 ? -5.234 -4.364 6.435 1.00 93.12 200 LEU A C 1
ATOM 1634 O O . LEU A 1 200 ? -6.257 -5.032 6.523 1.00 93.12 200 LEU A O 1
ATOM 1638 N N . ILE A 1 201 ? -4.452 -4.135 7.493 1.00 91.88 201 ILE A N 1
ATOM 1639 C CA . ILE A 1 201 ? -4.708 -4.718 8.820 1.00 91.88 201 ILE A CA 1
ATOM 1640 C C . ILE A 1 201 ? -6.028 -4.232 9.443 1.00 91.88 201 ILE A C 1
ATOM 1642 O O . ILE A 1 201 ? -6.614 -4.907 10.287 1.00 91.88 201 ILE A O 1
ATOM 1646 N N . LYS A 1 202 ? -6.512 -3.067 9.002 1.00 91.25 202 LYS A N 1
ATOM 1647 C CA . LYS A 1 202 ? -7.775 -2.447 9.422 1.00 91.25 202 LYS A CA 1
ATOM 1648 C C . LYS A 1 202 ? -8.934 -2.728 8.478 1.00 91.25 202 LYS A C 1
ATOM 1650 O O . LYS A 1 202 ? -9.956 -2.049 8.576 1.00 91.25 202 LYS A O 1
ATOM 1655 N N . SER A 1 203 ? -8.772 -3.702 7.593 1.00 90.69 203 SER A N 1
ATOM 1656 C CA . SER A 1 203 ? -9.780 -4.111 6.627 1.00 90.69 203 SER A CA 1
ATOM 1657 C C . SER A 1 203 ? -9.936 -5.638 6.648 1.00 90.69 203 SER A C 1
ATOM 1659 O O . SER A 1 203 ? -8.962 -6.346 6.905 1.00 90.69 203 SER A O 1
ATOM 1661 N N . PRO A 1 204 ? -11.122 -6.189 6.346 1.00 88.31 204 PRO A N 1
ATOM 1662 C CA . PRO A 1 204 ? -11.378 -7.634 6.380 1.00 88.31 204 PRO A CA 1
ATOM 1663 C C . PRO A 1 204 ? -10.834 -8.396 5.149 1.00 88.31 204 PRO A C 1
ATOM 1665 O O . PRO A 1 204 ? -11.425 -9.385 4.720 1.00 88.31 204 PRO A O 1
ATOM 1668 N N . ASN A 1 205 ? -9.741 -7.933 4.536 1.00 87.00 205 ASN A N 1
ATOM 1669 C CA . ASN A 1 205 ? -9.304 -8.382 3.209 1.00 87.00 205 ASN A CA 1
ATOM 1670 C C . ASN A 1 205 ? -8.285 -9.539 3.250 1.00 87.00 205 ASN A C 1
ATOM 1672 O O . ASN A 1 205 ? -7.525 -9.648 4.214 1.00 87.00 205 ASN A O 1
ATOM 1676 N N . PRO A 1 206 ? -8.232 -10.384 2.197 1.00 87.88 206 PRO A N 1
ATOM 1677 C CA . PRO A 1 206 ? -7.387 -11.582 2.151 1.00 87.88 206 PRO A CA 1
ATOM 1678 C C . PRO A 1 206 ? -5.922 -11.305 1.780 1.00 87.88 206 PRO A C 1
ATOM 1680 O O . PRO A 1 206 ? -5.152 -12.246 1.617 1.00 87.88 206 PRO A O 1
ATOM 1683 N N . VAL A 1 207 ? -5.528 -10.040 1.608 1.00 91.62 207 VAL A N 1
ATOM 1684 C CA . VAL A 1 207 ? -4.147 -9.677 1.275 1.00 91.62 207 VAL A CA 1
ATOM 1685 C C . VAL A 1 207 ? -3.248 -9.983 2.470 1.00 91.62 207 VAL A C 1
ATOM 1687 O O . VAL A 1 207 ? -3.445 -9.455 3.564 1.00 91.62 207 VAL A O 1
ATOM 1690 N N . GLU A 1 208 ? -2.234 -10.808 2.247 1.00 92.94 208 GLU A N 1
ATOM 1691 C CA . GLU A 1 208 ? -1.286 -11.254 3.269 1.00 92.94 208 GLU A CA 1
ATOM 1692 C C . GLU A 1 208 ? 0.067 -10.559 3.130 1.00 92.94 208 GLU A C 1
ATOM 1694 O O . GLU A 1 208 ? 0.783 -10.396 4.118 1.00 92.94 208 GLU A O 1
ATOM 1699 N N . LYS A 1 209 ? 0.407 -10.108 1.919 1.00 93.25 209 LYS A N 1
ATOM 1700 C CA . LYS A 1 209 ? 1.741 -9.616 1.579 1.00 93.25 209 LYS A CA 1
ATOM 1701 C C . LYS A 1 209 ? 1.691 -8.319 0.785 1.00 93.25 209 LYS A C 1
ATOM 1703 O O . LYS A 1 209 ? 0.870 -8.165 -0.118 1.00 93.25 209 LYS A O 1
ATOM 1708 N N . VAL A 1 210 ? 2.612 -7.406 1.078 1.00 94.12 210 VAL A N 1
ATOM 1709 C CA . VAL A 1 210 ? 2.782 -6.139 0.359 1.00 94.12 210 VAL A CA 1
ATOM 1710 C C . VAL A 1 210 ? 4.199 -6.046 -0.186 1.00 94.12 210 VAL A C 1
ATOM 1712 O O . VAL A 1 210 ? 5.169 -6.256 0.538 1.00 94.12 210 VAL A O 1
ATOM 1715 N N . ASN A 1 211 ? 4.312 -5.701 -1.463 1.00 92.19 211 ASN A N 1
ATOM 1716 C CA . ASN A 1 211 ? 5.567 -5.474 -2.163 1.00 92.19 211 ASN A CA 1
ATOM 1717 C C . ASN A 1 211 ? 5.551 -4.033 -2.673 1.00 92.19 211 ASN A C 1
ATOM 1719 O O . ASN A 1 211 ? 4.683 -3.668 -3.465 1.00 92.19 211 ASN A O 1
ATOM 1723 N N . ILE A 1 212 ? 6.492 -3.215 -2.218 1.00 92.88 212 ILE A N 1
ATOM 1724 C CA . ILE A 1 212 ? 6.663 -1.839 -2.679 1.00 92.88 212 ILE A CA 1
ATOM 1725 C C . ILE A 1 212 ? 7.906 -1.774 -3.549 1.00 92.88 212 ILE A C 1
ATOM 1727 O O . ILE A 1 212 ? 9.000 -2.074 -3.076 1.00 92.88 212 ILE A O 1
ATOM 1731 N N . THR A 1 213 ? 7.756 -1.336 -4.791 1.00 89.75 213 THR A N 1
ATOM 1732 C CA . THR A 1 213 ? 8.858 -1.238 -5.744 1.00 89.75 213 THR A CA 1
ATOM 1733 C C . THR A 1 213 ? 9.075 0.209 -6.169 1.00 89.75 213 THR A C 1
ATOM 1735 O O . THR A 1 213 ? 8.201 0.841 -6.768 1.00 89.75 213 THR A O 1
ATOM 1738 N N . ALA A 1 214 ? 10.273 0.720 -5.897 1.00 89.81 214 ALA A N 1
ATOM 1739 C CA . ALA A 1 214 ? 10.758 1.951 -6.499 1.00 89.81 214 ALA A CA 1
ATOM 1740 C C . ALA A 1 214 ? 11.396 1.633 -7.854 1.00 89.81 214 ALA A C 1
ATOM 1742 O O . ALA A 1 214 ? 12.303 0.801 -7.954 1.00 89.81 214 ALA A O 1
ATOM 1743 N N . VAL A 1 215 ? 10.907 2.308 -8.890 1.00 84.12 215 VAL A N 1
ATOM 1744 C CA . VAL A 1 215 ? 11.342 2.136 -10.274 1.00 84.12 215 VAL A CA 1
ATOM 1745 C C . VAL A 1 215 ? 12.244 3.301 -10.653 1.00 84.12 215 VAL A C 1
ATOM 1747 O O . VAL A 1 215 ? 11.777 4.433 -10.796 1.00 84.12 215 VAL A O 1
ATOM 1750 N N . GLY A 1 216 ? 13.541 3.028 -10.784 1.00 78.12 216 GLY A N 1
ATOM 1751 C CA . GLY A 1 216 ? 14.538 4.035 -11.136 1.00 78.12 216 GLY A CA 1
ATOM 1752 C C . GLY A 1 216 ? 14.556 4.293 -12.638 1.00 78.12 216 GLY A C 1
ATOM 1753 O O . GLY A 1 216 ? 14.793 3.381 -13.421 1.00 78.12 216 GLY A O 1
ATOM 1754 N N . LEU A 1 217 ? 14.344 5.540 -13.056 1.00 72.31 217 LEU A N 1
ATOM 1755 C CA . LEU A 1 217 ? 14.492 5.942 -14.463 1.00 72.31 217 LEU A CA 1
ATOM 1756 C C . LEU A 1 217 ? 15.963 6.022 -14.910 1.00 72.31 217 LEU A C 1
ATOM 1758 O O . LEU A 1 217 ? 16.245 6.132 -16.102 1.00 72.31 217 LEU A O 1
ATOM 1762 N N . ASP A 1 218 ? 16.890 6.015 -13.957 1.00 66.50 218 ASP A N 1
ATOM 1763 C CA . ASP A 1 218 ? 18.337 6.096 -14.140 1.00 66.50 218 ASP A CA 1
ATOM 1764 C C . ASP A 1 218 ? 19.046 4.737 -14.048 1.00 66.50 218 ASP A C 1
ATOM 1766 O O . ASP A 1 218 ? 20.251 4.664 -14.286 1.00 66.50 218 ASP A O 1
ATOM 1770 N N . SER A 1 219 ? 18.322 3.667 -13.706 1.00 69.00 219 SER A N 1
ATOM 1771 C CA . SER A 1 219 ? 18.900 2.364 -13.389 1.00 69.00 219 SER A CA 1
ATOM 1772 C C . SER A 1 219 ? 18.130 1.208 -14.011 1.00 69.00 219 SER A C 1
ATOM 1774 O O . SER A 1 219 ? 16.971 1.302 -14.395 1.00 69.00 219 SER A O 1
ATOM 1776 N N . TRP A 1 220 ? 18.830 0.088 -14.116 1.00 69.38 220 TRP A N 1
ATOM 1777 C CA . TRP A 1 220 ? 18.337 -1.170 -14.659 1.00 69.38 220 TRP A CA 1
ATOM 1778 C C . TRP A 1 220 ? 17.805 -2.084 -13.560 1.00 69.38 220 TRP A C 1
ATOM 1780 O O . TRP A 1 220 ? 17.196 -3.116 -13.839 1.00 69.38 220 TRP A O 1
ATOM 1790 N N . TYR A 1 221 ? 18.041 -1.693 -12.312 1.00 76.19 221 TYR A N 1
ATOM 1791 C CA . TYR A 1 221 ? 17.550 -2.367 -11.135 1.00 76.19 221 TYR A CA 1
ATOM 1792 C C . TYR A 1 221 ? 16.527 -1.478 -10.448 1.00 76.19 221 TYR A C 1
ATOM 1794 O O . TYR A 1 221 ? 16.790 -0.313 -10.140 1.00 76.19 221 TYR A O 1
ATOM 1802 N N . ASN A 1 222 ? 15.371 -2.070 -10.185 1.00 84.56 222 ASN A N 1
ATOM 1803 C CA . ASN A 1 222 ? 14.412 -1.564 -9.229 1.00 84.56 222 ASN A CA 1
ATOM 1804 C C . ASN A 1 222 ? 14.796 -2.051 -7.839 1.00 84.56 222 ASN A C 1
ATOM 1806 O O . ASN A 1 222 ? 15.430 -3.099 -7.670 1.00 84.56 222 ASN A O 1
ATOM 1810 N N . PHE A 1 223 ? 14.325 -1.325 -6.839 1.00 89.12 223 PHE A N 1
ATOM 1811 C CA . PHE A 1 223 ? 14.445 -1.746 -5.458 1.00 89.12 223 PHE A CA 1
ATOM 1812 C C . PHE A 1 223 ? 13.065 -2.092 -4.919 1.00 89.12 223 PHE A C 1
ATOM 1814 O O . PHE A 1 223 ? 12.142 -1.281 -4.998 1.00 89.12 223 PHE A O 1
ATOM 1821 N N . THR A 1 224 ? 12.915 -3.318 -4.423 1.00 90.25 224 THR A N 1
ATOM 1822 C CA . THR A 1 224 ? 11.665 -3.814 -3.854 1.00 90.25 224 THR A CA 1
ATOM 1823 C C . THR A 1 224 ? 11.831 -4.108 -2.378 1.00 90.25 224 THR A C 1
ATOM 1825 O O . THR A 1 224 ? 12.753 -4.815 -1.978 1.00 90.25 224 THR A O 1
ATOM 1828 N N . VAL A 1 225 ? 10.889 -3.611 -1.587 1.00 93.19 225 VAL A N 1
ATOM 1829 C CA . VAL A 1 225 ? 10.766 -3.903 -0.164 1.00 93.19 225 VAL A CA 1
ATOM 1830 C C . VAL A 1 225 ? 9.464 -4.648 0.063 1.00 93.19 225 VAL A C 1
ATOM 1832 O O . VAL A 1 225 ? 8.421 -4.283 -0.476 1.00 93.19 225 VAL A O 1
ATOM 1835 N N . THR A 1 226 ? 9.538 -5.714 0.842 1.00 92.94 226 THR A N 1
ATOM 1836 C CA . THR A 1 226 ? 8.448 -6.661 1.037 1.00 92.94 226 THR A CA 1
ATOM 1837 C C . THR A 1 226 ? 8.192 -6.888 2.514 1.00 92.94 226 THR A C 1
ATOM 1839 O O . THR A 1 226 ? 9.137 -7.075 3.281 1.00 92.94 226 THR A O 1
ATOM 1842 N N . ASP A 1 227 ? 6.918 -6.935 2.889 1.00 95.69 227 ASP A N 1
ATOM 1843 C CA . ASP A 1 227 ? 6.482 -7.260 4.244 1.00 95.69 227 ASP A CA 1
ATOM 1844 C C . ASP A 1 227 ? 5.124 -7.974 4.235 1.00 95.69 227 ASP A C 1
ATOM 1846 O O . ASP A 1 227 ? 4.419 -8.015 3.221 1.00 95.69 227 ASP A O 1
ATOM 1850 N N . GLU A 1 228 ? 4.762 -8.535 5.380 1.00 94.75 228 GLU A N 1
ATOM 1851 C CA . GLU A 1 228 ? 3.552 -9.318 5.590 1.00 94.75 228 GLU A CA 1
ATOM 1852 C C . GLU A 1 228 ? 2.614 -8.609 6.569 1.00 94.75 228 GLU A C 1
ATOM 1854 O O . GLU A 1 228 ? 3.027 -8.054 7.590 1.00 94.75 228 GLU A O 1
ATOM 1859 N N . VAL A 1 229 ? 1.311 -8.684 6.299 1.00 94.06 229 VAL A N 1
ATOM 1860 C CA . VAL A 1 229 ? 0.271 -8.143 7.187 1.00 94.06 229 VAL A CA 1
ATOM 1861 C C . VAL A 1 229 ? 0.357 -8.786 8.575 1.00 94.06 229 VAL A C 1
ATOM 1863 O O . VAL A 1 229 ? 0.122 -8.119 9.583 1.00 94.06 229 VAL A O 1
ATOM 1866 N N . GLU A 1 230 ? 0.767 -10.054 8.654 1.00 93.31 230 GLU A N 1
ATOM 1867 C CA . GLU A 1 230 ? 0.940 -10.761 9.923 1.00 93.31 230 GLU A CA 1
ATOM 1868 C C . GLU A 1 230 ? 2.053 -10.166 10.797 1.00 93.31 230 GLU A C 1
ATOM 1870 O O . GLU A 1 230 ? 1.880 -10.032 12.009 1.00 93.31 230 GLU A O 1
ATOM 1875 N N . ASN A 1 231 ? 3.160 -9.706 10.208 1.00 93.88 231 ASN A N 1
ATOM 1876 C CA . ASN A 1 231 ? 4.216 -9.028 10.964 1.00 93.88 231 ASN A CA 1
ATOM 1877 C C . ASN A 1 231 ? 3.682 -7.750 11.635 1.00 93.88 231 ASN A C 1
ATOM 1879 O O . ASN A 1 231 ? 4.010 -7.451 12.788 1.00 93.88 231 ASN A O 1
ATOM 1883 N N . MET A 1 232 ? 2.776 -7.041 10.962 1.00 91.12 232 MET A N 1
ATOM 1884 C CA . MET A 1 232 ? 2.103 -5.870 11.522 1.00 91.12 232 MET A CA 1
ATOM 1885 C C . MET A 1 232 ? 1.076 -6.233 12.599 1.00 91.12 232 MET A C 1
ATOM 1887 O O . MET A 1 232 ? 0.941 -5.488 13.576 1.00 91.12 232 MET A O 1
ATOM 1891 N N . ARG A 1 233 ? 0.411 -7.394 12.494 1.00 91.44 233 ARG A N 1
ATOM 1892 C CA . ARG A 1 233 ? -0.452 -7.913 13.571 1.00 91.44 233 ARG A CA 1
ATOM 1893 C C . ARG A 1 233 ? 0.342 -8.216 14.831 1.00 91.44 233 ARG A C 1
ATOM 1895 O O . ARG A 1 233 ? 0.010 -7.714 15.907 1.00 91.44 233 ARG A O 1
ATOM 1902 N N . LEU A 1 234 ? 1.446 -8.936 14.682 1.00 91.44 234 LEU A N 1
ATOM 1903 C CA . LEU A 1 234 ? 2.357 -9.248 15.778 1.00 91.44 234 LEU A CA 1
ATOM 1904 C C . LEU A 1 234 ? 2.925 -7.975 16.430 1.00 91.44 234 LEU A C 1
ATOM 1906 O O . LEU A 1 234 ? 3.037 -7.907 17.655 1.00 91.44 234 LEU A O 1
ATOM 1910 N N . ARG A 1 235 ? 3.214 -6.918 15.655 1.00 89.25 235 ARG A N 1
ATOM 1911 C CA . ARG A 1 235 ? 3.588 -5.607 16.217 1.00 89.25 235 ARG A CA 1
ATOM 1912 C C . ARG A 1 235 ? 2.475 -4.966 17.038 1.00 89.25 235 ARG A C 1
ATOM 1914 O O . ARG A 1 235 ? 2.745 -4.445 18.121 1.00 89.25 235 ARG A O 1
ATOM 1921 N N . ALA A 1 236 ? 1.240 -4.974 16.540 1.00 87.44 236 ALA A N 1
ATOM 1922 C CA . ALA A 1 236 ? 0.099 -4.401 17.255 1.00 87.44 236 ALA A CA 1
ATOM 1923 C C . ALA A 1 236 ? -0.154 -5.120 18.594 1.00 87.44 236 ALA A C 1
ATOM 1925 O O . ALA A 1 236 ? -0.480 -4.472 19.589 1.00 87.44 236 ALA A O 1
ATOM 1926 N N . GLN A 1 237 ? 0.092 -6.432 18.632 1.00 88.88 237 GLN A N 1
ATOM 1927 C CA . GLN A 1 237 ? 0.014 -7.286 19.822 1.00 88.88 237 GLN A CA 1
ATOM 1928 C C . GLN A 1 237 ? 1.250 -7.204 20.737 1.00 88.88 237 GLN A C 1
ATOM 1930 O O . GLN A 1 237 ? 1.312 -7.909 21.740 1.00 88.88 237 GLN A O 1
ATOM 1935 N N . ALA A 1 238 ? 2.239 -6.363 20.409 1.00 86.69 238 ALA A N 1
ATOM 1936 C CA . ALA A 1 238 ? 3.524 -6.273 21.108 1.00 86.69 238 ALA A CA 1
ATOM 1937 C C . ALA A 1 238 ? 4.334 -7.591 21.145 1.00 86.69 238 ALA A C 1
ATOM 1939 O O . ALA A 1 238 ? 5.246 -7.732 21.957 1.00 86.69 238 ALA A O 1
ATOM 1940 N N . ALA A 1 239 ? 4.038 -8.529 20.239 1.00 90.56 239 ALA A N 1
ATOM 1941 C CA . ALA A 1 239 ? 4.796 -9.763 20.034 1.00 90.56 239 ALA A CA 1
ATOM 1942 C C . ALA A 1 239 ? 6.052 -9.553 19.165 1.0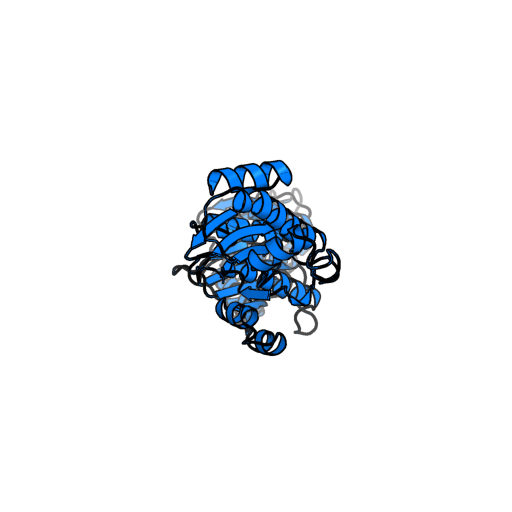0 90.56 239 ALA A C 1
ATOM 1944 O O . ALA A 1 239 ? 6.953 -10.387 19.181 1.00 90.56 239 ALA A O 1
ATOM 1945 N N . LEU A 1 240 ? 6.113 -8.444 18.418 1.00 90.56 240 LEU A N 1
ATOM 1946 C CA . LEU A 1 240 ? 7.298 -7.984 17.688 1.00 90.56 240 LEU A CA 1
ATOM 1947 C C . LEU A 1 240 ? 7.681 -6.570 18.115 1.00 90.56 240 LEU A C 1
ATOM 1949 O O . LEU A 1 240 ? 6.867 -5.641 18.047 1.00 90.56 240 LEU A O 1
ATOM 1953 N N . THR A 1 241 ? 8.946 -6.380 18.484 1.00 89.94 241 THR A N 1
ATOM 1954 C CA . THR A 1 241 ? 9.515 -5.040 18.653 1.00 89.94 241 THR A CA 1
ATOM 1955 C C . THR A 1 241 ? 9.677 -4.339 17.293 1.00 89.94 241 THR A C 1
ATOM 1957 O O . THR A 1 241 ? 9.731 -4.993 16.247 1.00 89.94 241 THR A O 1
ATOM 1960 N N . PRO A 1 242 ? 9.787 -2.994 17.255 1.00 85.38 242 PRO A N 1
ATOM 1961 C CA . PRO A 1 242 ? 10.026 -2.269 16.004 1.00 85.38 242 PRO A CA 1
ATOM 1962 C C . PRO A 1 242 ? 11.295 -2.714 15.264 1.00 85.38 242 PRO A C 1
ATOM 1964 O O . PRO A 1 242 ? 11.316 -2.707 14.035 1.00 85.38 242 PRO A O 1
ATOM 1967 N N . GLN A 1 243 ? 12.333 -3.103 16.008 1.00 89.50 243 GLN A N 1
ATOM 1968 C CA . GLN A 1 243 ? 13.598 -3.561 15.441 1.00 89.50 243 GLN A CA 1
ATOM 1969 C C . GLN A 1 243 ? 13.461 -4.957 14.825 1.00 89.50 243 GLN A C 1
ATOM 1971 O O . GLN A 1 243 ? 13.801 -5.133 13.660 1.00 89.50 243 GLN A O 1
ATOM 1976 N N . GLU A 1 244 ? 12.887 -5.917 15.555 1.00 92.31 244 GLU A N 1
ATOM 1977 C CA . GLU A 1 244 ? 12.660 -7.276 15.036 1.00 92.31 244 GLU A CA 1
ATOM 1978 C C . GLU A 1 244 ? 11.746 -7.269 13.809 1.00 92.31 244 GLU A C 1
ATOM 1980 O O . GLU A 1 244 ? 11.948 -8.035 12.875 1.00 92.31 244 GLU A O 1
ATOM 1985 N N . HIS A 1 245 ? 10.748 -6.383 13.781 1.00 90.62 245 HIS A N 1
ATOM 1986 C CA . HIS A 1 245 ? 9.917 -6.203 12.598 1.00 90.62 245 HIS A CA 1
ATOM 1987 C C . HIS A 1 245 ? 10.727 -5.734 11.392 1.00 90.62 245 HIS A C 1
ATOM 1989 O O . HIS A 1 245 ? 10.595 -6.290 10.308 1.00 90.62 245 HIS A O 1
ATOM 1995 N N . ARG A 1 246 ? 11.589 -4.728 11.579 1.00 89.25 246 ARG A N 1
ATOM 1996 C CA . ARG A 1 246 ? 12.449 -4.224 10.506 1.00 89.25 246 ARG A CA 1
ATOM 1997 C C . ARG A 1 246 ? 13.393 -5.307 9.979 1.00 89.25 246 ARG A C 1
ATOM 1999 O O . ARG A 1 246 ? 13.657 -5.327 8.788 1.00 89.25 246 ARG A O 1
ATOM 2006 N N . GLU A 1 247 ? 13.848 -6.220 10.830 1.00 91.50 247 GLU A N 1
ATOM 2007 C CA . GLU A 1 247 ? 14.690 -7.357 10.431 1.00 91.50 247 GLU A CA 1
ATOM 2008 C C . GLU A 1 247 ? 13.939 -8.432 9.626 1.00 91.50 247 GLU A C 1
ATOM 2010 O O . GLU A 1 247 ? 14.574 -9.229 8.939 1.00 91.50 247 GLU A O 1
ATOM 2015 N N . ARG A 1 248 ? 12.600 -8.461 9.686 1.00 93.19 248 ARG A N 1
ATOM 2016 C CA . ARG A 1 248 ? 11.758 -9.364 8.878 1.00 93.19 248 ARG A CA 1
ATOM 2017 C C . ARG A 1 248 ? 11.397 -8.799 7.509 1.00 93.19 248 ARG A C 1
ATOM 2019 O O . ARG A 1 248 ? 11.001 -9.563 6.628 1.00 93.19 248 ARG A O 1
ATOM 2026 N N . ILE A 1 249 ? 11.535 -7.488 7.327 1.00 93.25 249 ILE A N 1
ATOM 2027 C CA . ILE A 1 249 ? 11.327 -6.843 6.033 1.00 93.25 249 ILE A CA 1
ATOM 2028 C C . ILE A 1 249 ? 12.371 -7.380 5.054 1.00 93.25 249 ILE A C 1
ATOM 2030 O O . ILE A 1 24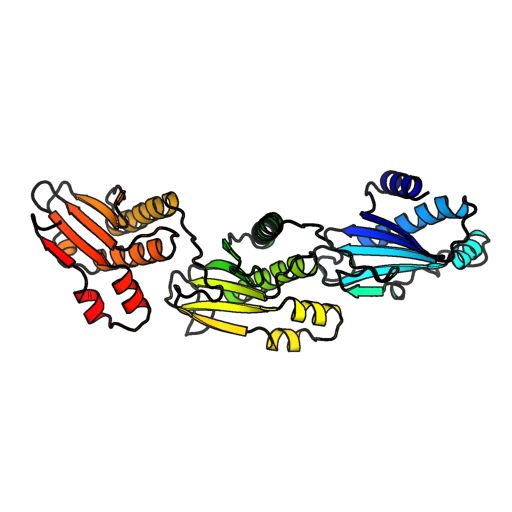9 ? 13.566 -7.417 5.343 1.00 93.25 249 ILE A O 1
ATOM 2034 N N . THR A 1 250 ? 11.911 -7.805 3.881 1.00 92.69 250 THR A N 1
ATOM 2035 C CA . THR A 1 250 ? 12.788 -8.326 2.833 1.00 92.69 250 THR A CA 1
ATOM 2036 C C . THR A 1 250 ? 13.073 -7.239 1.807 1.00 92.69 250 THR A C 1
ATOM 2038 O O . THR A 1 250 ? 12.150 -6.666 1.233 1.00 92.69 250 THR A O 1
ATOM 2041 N N . GLU A 1 251 ? 14.352 -6.988 1.545 1.00 91.81 251 GLU A N 1
ATOM 2042 C CA . GLU A 1 251 ? 14.828 -6.009 0.568 1.00 91.81 251 GLU A CA 1
ATOM 2043 C C . GLU A 1 251 ? 15.503 -6.730 -0.603 1.00 91.81 251 GLU A C 1
ATOM 2045 O O . GLU A 1 251 ? 16.339 -7.614 -0.405 1.00 91.81 251 GLU A O 1
ATOM 2050 N N . GLN A 1 252 ? 15.124 -6.387 -1.833 1.00 89.69 252 GLN A N 1
ATOM 2051 C CA . GLN A 1 252 ? 15.615 -7.049 -3.040 1.00 89.69 252 GLN A CA 1
ATOM 2052 C C . GLN A 1 252 ? 15.875 -6.048 -4.162 1.00 89.69 252 GLN A C 1
ATOM 2054 O O . GLN A 1 252 ? 15.072 -5.152 -4.424 1.00 89.69 252 GLN A O 1
ATOM 2059 N N . SER A 1 253 ? 16.989 -6.253 -4.863 1.00 85.50 253 SER A N 1
ATOM 2060 C CA . SER A 1 253 ? 17.283 -5.578 -6.127 1.00 85.50 253 SER A CA 1
ATOM 2061 C C . SER A 1 253 ? 16.867 -6.499 -7.263 1.00 85.50 253 SER A C 1
ATOM 2063 O O . SER A 1 253 ? 17.431 -7.581 -7.415 1.00 85.50 253 SER A O 1
ATOM 2065 N N . ASN A 1 254 ? 15.881 -6.078 -8.046 1.00 75.62 254 ASN A N 1
ATOM 2066 C CA . ASN A 1 254 ? 15.346 -6.853 -9.162 1.00 75.62 254 ASN A CA 1
ATOM 2067 C C . ASN A 1 254 ? 15.543 -6.062 -10.447 1.00 75.62 254 ASN A C 1
ATOM 2069 O O . ASN A 1 254 ? 15.529 -4.833 -10.423 1.00 75.62 254 ASN A O 1
ATOM 2073 N N . MET A 1 255 ? 15.712 -6.740 -11.577 1.00 71.25 255 MET A N 1
ATOM 2074 C CA . MET A 1 255 ? 15.767 -6.037 -12.859 1.00 71.25 255 MET A CA 1
ATOM 2075 C C . MET A 1 255 ? 14.460 -5.280 -13.092 1.00 71.25 255 MET A C 1
ATOM 2077 O O . MET A 1 255 ? 13.396 -5.763 -12.710 1.00 71.25 255 MET A O 1
ATOM 2081 N N . PHE A 1 256 ? 14.518 -4.106 -13.722 1.00 68.31 256 PHE A N 1
ATOM 2082 C CA . PHE A 1 256 ? 13.386 -3.173 -13.719 1.00 68.31 256 PHE A CA 1
ATOM 2083 C C . PHE A 1 256 ? 12.090 -3.703 -14.361 1.00 68.31 256 PHE A C 1
ATOM 2085 O O . PHE A 1 256 ? 11.001 -3.180 -14.120 1.00 68.31 256 PHE A O 1
ATOM 2092 N N . TRP A 1 257 ? 12.215 -4.741 -15.186 1.00 59.88 257 TRP A N 1
ATOM 2093 C CA . TRP A 1 257 ? 11.135 -5.408 -15.905 1.00 59.88 257 TRP A CA 1
ATOM 2094 C C . TRP A 1 257 ? 10.661 -6.706 -15.216 1.00 59.88 257 TRP A C 1
ATOM 2096 O O . TRP A 1 257 ? 9.693 -7.314 -15.669 1.00 59.88 257 TRP A O 1
ATOM 2106 N N . GLN A 1 258 ? 11.305 -7.132 -14.123 1.00 61.41 258 GLN A N 1
ATOM 2107 C CA . GLN A 1 258 ? 10.878 -8.265 -13.298 1.00 61.41 258 GLN A CA 1
ATOM 2108 C C . GLN A 1 258 ? 10.124 -7.777 -12.064 1.00 61.41 258 GLN A C 1
ATOM 2110 O O . GLN A 1 258 ? 10.654 -7.019 -11.252 1.00 61.41 258 GLN A O 1
ATOM 2115 N N . TRP A 1 259 ? 8.895 -8.267 -11.906 1.00 64.00 259 TRP A N 1
ATOM 2116 C CA . TRP A 1 259 ? 8.018 -7.904 -10.800 1.00 64.00 259 TRP A CA 1
ATOM 2117 C C . TRP A 1 259 ? 7.706 -9.121 -9.923 1.00 64.00 259 TRP A C 1
ATOM 2119 O O . TRP A 1 259 ? 7.283 -10.153 -10.448 1.00 64.00 259 TRP A O 1
ATOM 2129 N N . PRO A 1 260 ? 7.863 -9.018 -8.591 1.00 57.88 260 PRO A N 1
ATOM 2130 C CA . PRO A 1 260 ? 7.686 -10.159 -7.692 1.00 57.88 260 PRO A CA 1
ATOM 2131 C C . PRO A 1 260 ? 6.233 -10.643 -7.559 1.00 57.88 260 PRO A C 1
ATOM 2133 O O . PRO A 1 260 ? 6.014 -11.755 -7.093 1.00 57.88 260 PRO A O 1
ATOM 2136 N N . VAL A 1 261 ? 5.245 -9.848 -7.989 1.00 60.84 261 VAL A N 1
ATOM 2137 C CA . VAL A 1 261 ? 3.804 -10.178 -7.931 1.00 60.84 261 VAL A CA 1
ATOM 2138 C C . VAL A 1 261 ? 3.254 -10.840 -9.204 1.00 60.84 261 VAL A C 1
ATOM 2140 O O . VAL A 1 261 ? 2.051 -11.056 -9.304 1.00 60.84 261 VAL A O 1
ATOM 2143 N N . GLY A 1 262 ? 4.104 -11.161 -10.189 1.00 53.03 262 GLY A N 1
ATOM 2144 C CA . GLY A 1 262 ? 3.685 -11.839 -11.428 1.00 53.03 262 GLY A CA 1
ATOM 2145 C C . GLY A 1 262 ? 2.906 -10.968 -12.428 1.00 53.03 262 GLY A C 1
ATOM 2146 O O . GLY A 1 262 ? 2.461 -11.476 -13.452 1.00 53.03 262 GLY A O 1
ATOM 2147 N N . GLY A 1 263 ? 2.757 -9.666 -12.163 1.00 48.84 263 GLY A N 1
ATOM 2148 C CA . GLY A 1 263 ? 2.022 -8.718 -13.007 1.00 48.84 263 GLY A CA 1
ATOM 2149 C C . GLY A 1 263 ? 2.912 -7.682 -13.703 1.00 48.84 263 GLY A C 1
ATOM 2150 O O . GLY A 1 263 ? 4.018 -7.390 -13.253 1.00 48.84 263 GLY A O 1
ATOM 2151 N N . VAL A 1 264 ? 2.403 -7.094 -14.791 1.00 49.69 264 VAL A N 1
ATOM 2152 C CA . VAL A 1 264 ? 3.004 -5.933 -15.472 1.00 49.69 264 VAL A CA 1
ATOM 2153 C C . VAL A 1 264 ? 2.316 -4.667 -14.967 1.00 49.69 264 VAL A C 1
ATOM 2155 O O . VAL A 1 264 ? 1.137 -4.449 -15.243 1.00 49.69 264 VAL A O 1
ATOM 2158 N N . VAL A 1 265 ? 3.043 -3.814 -14.245 1.00 54.31 265 VAL A N 1
ATOM 2159 C CA . VAL A 1 265 ? 2.530 -2.505 -13.830 1.00 54.31 265 VAL A CA 1
ATOM 2160 C C . VAL A 1 265 ? 2.863 -1.471 -14.898 1.00 54.31 265 VAL A C 1
ATOM 2162 O O . VAL A 1 265 ? 4.016 -1.258 -15.261 1.00 54.31 265 VAL A O 1
ATOM 2165 N N . SER A 1 266 ? 1.819 -0.838 -15.417 1.00 63.19 266 SER A N 1
ATOM 2166 C CA . SER A 1 266 ? 1.887 0.067 -16.559 1.00 63.19 266 SER A CA 1
ATOM 2167 C C . SER A 1 266 ? 1.822 1.506 -16.072 1.00 63.19 266 SER A C 1
ATOM 2169 O O . SER A 1 266 ? 0.749 1.999 -15.743 1.00 63.19 266 SER A O 1
ATOM 2171 N N . PHE A 1 267 ? 2.954 2.205 -16.024 1.00 63.41 267 PHE A N 1
ATOM 2172 C CA . PHE A 1 267 ? 2.979 3.616 -15.617 1.00 63.41 267 PHE A CA 1
ATOM 2173 C C . PHE A 1 267 ? 2.458 4.548 -16.700 1.00 63.41 267 PHE A C 1
ATOM 2175 O O . PHE A 1 267 ? 1.987 5.650 -16.410 1.00 63.41 267 PHE A O 1
ATOM 2182 N N . TYR A 1 268 ? 2.566 4.118 -17.954 1.00 70.62 268 TYR A N 1
ATOM 2183 C CA . TYR A 1 268 ? 2.078 4.870 -19.092 1.00 70.62 268 TYR A CA 1
ATOM 2184 C C . TYR A 1 268 ? 0.924 4.128 -19.749 1.00 70.62 268 TYR A C 1
ATOM 2186 O O . TYR A 1 268 ? 1.071 3.017 -20.265 1.00 70.62 268 TYR A O 1
ATOM 2194 N N . ASN A 1 269 ? -0.232 4.790 -19.776 1.00 74.19 269 ASN A N 1
ATOM 2195 C CA . ASN A 1 269 ? -1.238 4.479 -20.776 1.00 74.19 269 ASN A CA 1
ATOM 2196 C C . ASN A 1 269 ? -0.725 4.894 -22.169 1.00 74.19 269 ASN A C 1
ATOM 2198 O O . ASN A 1 269 ? 0.315 5.547 -22.311 1.00 74.19 269 ASN A O 1
ATOM 2202 N N . GLN A 1 270 ? -1.460 4.509 -23.208 1.00 81.62 270 GLN A N 1
ATOM 2203 C CA . GLN A 1 270 ? -1.074 4.780 -24.588 1.00 81.62 270 GLN A CA 1
ATOM 2204 C C . GLN A 1 270 ? -0.826 6.276 -24.855 1.00 81.62 270 GLN A C 1
ATOM 2206 O O . GLN A 1 270 ? 0.191 6.628 -25.450 1.00 81.62 270 GLN A O 1
ATOM 2211 N N . ASP A 1 271 ? -1.698 7.163 -24.374 1.00 79.19 271 ASP A N 1
ATOM 2212 C CA . ASP A 1 271 ? -1.573 8.609 -24.597 1.00 79.19 271 ASP A CA 1
ATOM 2213 C C . ASP A 1 271 ? -0.324 9.190 -23.925 1.00 79.19 271 ASP A C 1
ATOM 2215 O O . ASP A 1 271 ? 0.387 10.015 -24.505 1.00 79.19 271 ASP A O 1
ATOM 2219 N N . MET A 1 272 ? -0.009 8.724 -22.715 1.00 78.81 272 MET A N 1
ATOM 2220 C CA . MET A 1 272 ? 1.208 9.101 -22.000 1.00 78.81 272 MET A CA 1
ATOM 2221 C C . MET A 1 272 ? 2.454 8.581 -22.713 1.00 78.81 272 MET A C 1
ATOM 2223 O O . MET A 1 272 ? 3.416 9.338 -22.852 1.00 78.81 272 MET A O 1
ATOM 2227 N N . LEU A 1 273 ? 2.431 7.342 -23.215 1.00 86.19 273 LEU A N 1
ATOM 2228 C CA . LEU A 1 273 ? 3.512 6.789 -24.029 1.00 86.19 273 LEU A CA 1
ATOM 2229 C C . LEU A 1 273 ? 3.746 7.656 -25.275 1.00 86.19 273 LEU A C 1
ATOM 2231 O O . LEU A 1 273 ? 4.888 8.039 -25.545 1.00 86.19 273 LEU A O 1
ATOM 2235 N N . MET A 1 274 ? 2.685 8.032 -26.000 1.00 88.75 274 MET A N 1
ATOM 2236 C CA . MET A 1 274 ? 2.786 8.917 -27.168 1.00 88.75 274 MET A CA 1
ATOM 2237 C C . MET A 1 274 ? 3.353 10.290 -26.780 1.00 88.75 274 MET A C 1
ATOM 2239 O O . MET A 1 274 ? 4.332 10.754 -27.368 1.00 88.75 274 MET A O 1
ATOM 2243 N N . GLY A 1 275 ? 2.794 10.932 -25.751 1.00 84.69 275 GLY A N 1
ATOM 2244 C CA . GLY A 1 275 ? 3.229 12.250 -25.288 1.00 84.69 275 GLY A CA 1
ATOM 2245 C C . GLY A 1 275 ? 4.689 12.271 -24.824 1.00 84.69 275 GLY A C 1
ATOM 2246 O O . GLY A 1 275 ? 5.447 13.181 -25.173 1.00 84.69 275 GLY A O 1
ATOM 2247 N N . LYS A 1 276 ? 5.118 11.246 -24.081 1.00 83.56 276 LYS A N 1
ATOM 2248 C CA . LYS A 1 276 ? 6.508 11.088 -23.634 1.00 83.56 276 LYS A CA 1
ATOM 2249 C C . LYS A 1 276 ? 7.445 10.789 -24.795 1.00 83.56 276 LYS A C 1
ATOM 2251 O O . LYS A 1 276 ? 8.524 11.372 -24.842 1.00 83.56 276 LYS A O 1
ATOM 2256 N N . SER A 1 277 ? 7.020 9.985 -25.767 1.00 88.19 277 SER A N 1
ATOM 2257 C CA . SER A 1 277 ? 7.787 9.744 -26.995 1.00 88.19 277 SER A CA 1
ATOM 2258 C C . SER A 1 277 ? 8.040 11.052 -27.754 1.00 88.19 277 SER A C 1
ATOM 2260 O O . SER A 1 277 ? 9.182 11.345 -28.111 1.00 88.19 277 SER A O 1
ATOM 2262 N N . ILE A 1 278 ? 7.014 11.905 -27.896 1.00 88.62 278 ILE A N 1
ATOM 2263 C CA . ILE A 1 278 ? 7.147 13.255 -28.478 1.00 88.62 278 ILE A CA 1
ATOM 2264 C C . ILE A 1 278 ? 8.178 14.081 -27.708 1.00 88.62 278 ILE A C 1
ATOM 2266 O O . ILE A 1 278 ? 9.074 14.664 -28.316 1.00 88.62 278 ILE A O 1
ATOM 2270 N N . GLN A 1 279 ? 8.090 14.125 -26.376 1.00 84.19 279 GLN A N 1
ATOM 2271 C CA . GLN A 1 279 ? 9.029 14.887 -25.545 1.00 84.19 279 GLN A CA 1
ATOM 2272 C C . GLN A 1 279 ? 10.468 14.371 -25.668 1.00 84.19 279 GLN A C 1
ATOM 2274 O O . GLN A 1 279 ? 11.390 15.170 -25.842 1.00 84.19 279 GLN A O 1
ATOM 2279 N N . THR A 1 280 ? 10.661 13.052 -25.611 1.00 84.12 280 THR A N 1
ATOM 2280 C CA . THR A 1 280 ? 11.959 12.373 -25.716 1.00 84.12 280 THR A CA 1
ATOM 2281 C C . THR A 1 280 ? 12.669 12.719 -27.016 1.00 84.12 280 THR A C 1
ATOM 2283 O O . THR A 1 280 ? 13.860 13.048 -26.999 1.00 84.12 280 THR A O 1
ATOM 2286 N N . VAL A 1 281 ? 11.936 12.686 -28.131 1.00 85.62 281 VAL A N 1
ATOM 2287 C CA . VAL A 1 281 ? 12.490 12.966 -29.457 1.00 85.62 281 VAL A CA 1
ATOM 2288 C C . VAL A 1 281 ? 12.671 14.467 -29.669 1.00 85.62 281 VAL A C 1
ATOM 2290 O O . VAL A 1 281 ? 13.753 14.898 -30.067 1.00 85.62 281 VAL A O 1
ATOM 2293 N N . LYS A 1 282 ? 11.680 15.294 -29.304 1.00 83.81 282 LYS A N 1
ATOM 2294 C CA . LYS A 1 282 ? 11.766 16.759 -29.411 1.00 83.81 282 LYS A CA 1
ATOM 2295 C C . LYS A 1 282 ? 12.925 17.328 -28.593 1.00 83.81 282 LYS A C 1
ATOM 2297 O O . LYS A 1 282 ? 13.616 18.219 -29.069 1.00 83.81 282 LYS A O 1
ATOM 2302 N N . ARG A 1 283 ? 13.189 16.807 -27.391 1.00 80.25 283 ARG A N 1
ATOM 2303 C CA . ARG A 1 283 ? 14.304 17.267 -26.543 1.00 80.25 283 ARG A CA 1
ATOM 2304 C C . ARG A 1 283 ? 15.673 17.031 -27.184 1.00 80.25 283 ARG A C 1
ATOM 2306 O O . ARG A 1 283 ? 16.592 17.797 -26.916 1.00 80.25 283 ARG A O 1
ATOM 2313 N N . ARG A 1 284 ? 15.820 15.972 -27.986 1.00 82.56 284 ARG A N 1
ATOM 2314 C CA . ARG A 1 284 ? 17.111 15.566 -28.563 1.00 82.56 284 ARG A CA 1
ATOM 2315 C C . ARG A 1 284 ? 17.308 16.035 -30.002 1.00 82.56 284 ARG A C 1
ATOM 2317 O O . ARG A 1 284 ? 18.424 16.390 -30.352 1.00 82.56 284 ARG A O 1
ATOM 2324 N N . LEU A 1 285 ? 16.248 16.062 -30.809 1.00 83.81 285 LEU A N 1
ATOM 2325 C CA . LEU A 1 285 ? 16.317 16.440 -32.226 1.00 83.81 285 LEU A CA 1
ATOM 2326 C C . LEU A 1 285 ? 15.725 17.821 -32.525 1.00 83.81 285 LEU A C 1
ATOM 2328 O O . LEU A 1 285 ? 15.918 18.334 -33.621 1.00 83.81 285 LEU A O 1
ATOM 2332 N N . ASN A 1 286 ? 14.992 18.423 -31.582 1.00 83.75 286 ASN A N 1
ATOM 2333 C CA . ASN A 1 286 ? 14.251 19.675 -31.775 1.00 83.75 286 ASN A CA 1
ATOM 2334 C C . ASN A 1 286 ? 13.314 19.662 -33.003 1.00 83.75 286 ASN A C 1
ATOM 2336 O O . ASN A 1 286 ? 13.048 20.699 -33.604 1.00 83.75 286 ASN A O 1
ATOM 2340 N N . GLN A 1 287 ? 12.806 18.481 -33.365 1.00 81.62 287 GLN A N 1
ATOM 2341 C CA . GLN A 1 287 ? 11.865 18.288 -34.467 1.00 81.62 287 GLN A CA 1
ATOM 2342 C C . GLN A 1 287 ? 10.485 17.873 -33.944 1.00 81.62 287 GLN A C 1
ATOM 2344 O O . GLN A 1 287 ? 10.398 17.189 -32.915 1.00 81.62 287 GLN A O 1
ATOM 2349 N N . PRO A 1 288 ? 9.396 18.272 -34.625 1.00 80.94 288 PRO A N 1
ATOM 2350 C CA . PRO A 1 288 ? 8.078 17.718 -34.367 1.00 80.94 288 PRO A CA 1
ATOM 2351 C C . PRO A 1 288 ? 8.019 16.264 -34.844 1.00 80.94 288 PRO A C 1
ATOM 2353 O O . PRO A 1 288 ? 8.613 15.908 -35.861 1.00 80.94 288 PRO A O 1
ATOM 2356 N N . ILE A 1 289 ? 7.276 15.436 -34.114 1.00 86.75 289 ILE A N 1
ATOM 2357 C CA . ILE A 1 289 ? 7.022 14.043 -34.480 1.00 86.75 289 ILE A CA 1
ATOM 2358 C C . ILE A 1 289 ? 5.566 13.688 -34.220 1.00 86.75 289 ILE A C 1
ATOM 2360 O O . ILE A 1 289 ? 4.941 14.267 -33.330 1.00 86.75 289 ILE A O 1
ATOM 2364 N N . ASN A 1 290 ? 5.074 12.692 -34.951 1.00 81.50 290 ASN A N 1
ATOM 2365 C CA . ASN A 1 290 ? 3.794 12.047 -34.689 1.00 81.50 290 ASN A CA 1
ATOM 2366 C C . ASN A 1 290 ? 4.057 10.556 -34.446 1.00 81.50 290 ASN A C 1
ATOM 2368 O O . ASN A 1 290 ? 4.216 9.812 -35.417 1.00 81.50 290 ASN A O 1
ATOM 2372 N N . PRO A 1 291 ? 4.184 10.117 -33.181 1.00 88.06 291 PRO A N 1
ATOM 2373 C CA . PRO A 1 291 ? 4.282 8.699 -32.879 1.00 88.06 291 PRO A CA 1
ATOM 2374 C C . PRO A 1 291 ? 2.970 8.000 -33.248 1.00 88.06 291 PRO A C 1
ATOM 2376 O O . PRO A 1 291 ? 1.889 8.581 -33.143 1.00 88.06 291 PRO A O 1
ATOM 2379 N N . SER A 1 292 ? 3.066 6.748 -33.674 1.00 89.88 292 SER A N 1
ATOM 2380 C CA . SER A 1 292 ? 1.917 5.900 -33.987 1.00 89.88 292 SER A CA 1
ATOM 2381 C C . SER A 1 292 ? 2.157 4.478 -33.499 1.00 89.88 292 SER A C 1
ATOM 2383 O O . SER A 1 292 ? 3.300 4.064 -33.311 1.00 89.88 292 SER A O 1
ATOM 2385 N N . LEU A 1 293 ? 1.069 3.747 -33.271 1.00 85.88 293 LEU A N 1
ATOM 2386 C CA . LEU A 1 293 ? 1.090 2.337 -32.902 1.00 85.88 293 LEU A CA 1
ATOM 2387 C C . LEU A 1 293 ? 0.401 1.532 -33.997 1.00 85.88 293 LEU A C 1
ATOM 2389 O O . LEU A 1 293 ? -0.738 1.831 -34.353 1.00 85.88 293 LEU A O 1
ATOM 2393 N N . ASP A 1 294 ? 1.093 0.528 -34.520 1.00 82.00 294 ASP A N 1
ATOM 2394 C CA . ASP A 1 294 ? 0.619 -0.346 -35.593 1.00 82.00 294 ASP A CA 1
ATOM 2395 C C . ASP A 1 294 ? 1.036 -1.785 -35.288 1.00 82.00 294 ASP A C 1
ATOM 2397 O O . ASP A 1 294 ? 2.224 -2.023 -35.134 1.00 82.00 294 ASP A O 1
ATOM 2401 N N . GLN A 1 295 ? 0.090 -2.726 -35.177 1.00 69.94 295 GLN A N 1
ATOM 2402 C CA . GLN A 1 295 ? 0.360 -4.170 -35.019 1.00 69.94 295 GLN A CA 1
ATOM 2403 C C . GLN A 1 295 ? 1.532 -4.494 -34.064 1.00 69.94 295 GLN A C 1
ATOM 2405 O O . GLN A 1 295 ? 2.503 -5.126 -34.463 1.00 69.94 295 GLN A O 1
ATOM 2410 N N . GLU A 1 296 ? 1.463 -4.017 -32.815 1.00 86.44 296 GLU A N 1
ATOM 2411 C CA . GLU A 1 296 ? 2.503 -4.235 -31.785 1.00 86.44 296 GLU A CA 1
ATOM 2412 C C . GLU A 1 296 ? 3.851 -3.539 -32.082 1.00 86.44 296 GLU A C 1
ATOM 2414 O O . GLU A 1 296 ? 4.896 -3.885 -31.533 1.00 86.44 296 GLU A O 1
ATOM 2419 N N . ARG A 1 297 ? 3.845 -2.492 -32.912 1.00 88.94 297 ARG A N 1
ATOM 2420 C CA . ARG A 1 297 ? 5.015 -1.662 -33.223 1.00 88.94 297 ARG A CA 1
ATOM 2421 C C . ARG A 1 297 ? 4.783 -0.201 -32.851 1.00 88.94 297 ARG A C 1
ATOM 2423 O O . ARG A 1 297 ? 3.831 0.418 -33.325 1.00 88.94 297 ARG A O 1
ATOM 2430 N N . LEU A 1 298 ? 5.694 0.379 -32.065 1.00 91.50 298 LEU A N 1
ATOM 2431 C CA . LEU A 1 298 ? 5.779 1.830 -31.864 1.00 91.50 298 LEU A CA 1
ATOM 2432 C C . LEU A 1 298 ? 6.584 2.450 -33.006 1.00 91.50 298 LEU A C 1
ATOM 2434 O O . LEU A 1 298 ? 7.791 2.237 -33.102 1.00 91.50 298 LEU A O 1
ATOM 2438 N N . GLN A 1 299 ? 5.931 3.244 -33.849 1.00 91.75 299 GLN A N 1
ATOM 2439 C CA . GLN A 1 299 ? 6.555 3.916 -34.982 1.00 91.75 299 GLN A CA 1
ATOM 2440 C C . GLN A 1 299 ? 6.703 5.417 -34.725 1.00 91.75 299 GLN A C 1
ATOM 2442 O O . GLN A 1 299 ? 5.727 6.132 -34.499 1.00 91.75 299 GLN A O 1
ATOM 2447 N N . ILE A 1 300 ? 7.940 5.900 -34.815 1.00 91.25 300 ILE A N 1
ATOM 2448 C CA . ILE A 1 300 ? 8.330 7.301 -34.680 1.00 91.25 300 ILE A CA 1
ATOM 2449 C C . ILE A 1 300 ? 8.804 7.815 -36.035 1.00 91.25 300 ILE A C 1
ATOM 2451 O O . ILE A 1 300 ? 9.831 7.368 -36.542 1.00 91.25 300 ILE A O 1
ATOM 2455 N N . GLU A 1 301 ? 8.104 8.791 -36.607 1.00 88.62 301 GLU A N 1
ATOM 2456 C CA . GLU A 1 301 ? 8.547 9.455 -37.835 1.00 88.62 301 GLU A CA 1
ATOM 2457 C C . GLU A 1 301 ? 8.989 10.896 -37.560 1.00 88.62 301 GLU A C 1
ATOM 2459 O O . GLU A 1 301 ? 8.265 11.672 -36.933 1.00 88.62 301 GLU A O 1
ATOM 2464 N N . VAL A 1 302 ? 10.181 11.249 -38.049 1.00 87.25 302 VAL A N 1
ATOM 2465 C CA . VAL A 1 302 ? 10.775 12.588 -37.951 1.00 87.25 302 VAL A CA 1
ATOM 2466 C C . VAL A 1 302 ? 11.053 13.105 -39.354 1.00 87.25 302 VAL A C 1
ATOM 2468 O O . VAL A 1 302 ? 11.757 12.449 -40.122 1.00 87.25 302 VAL A O 1
ATOM 2471 N N . PHE A 1 303 ? 10.520 14.278 -39.689 1.00 86.38 303 PHE A N 1
ATOM 2472 C CA . PHE A 1 303 ? 10.731 14.905 -40.991 1.00 86.38 303 PHE A CA 1
ATOM 2473 C C . PHE A 1 303 ? 11.674 16.106 -40.880 1.00 86.38 303 PHE A C 1
ATOM 2475 O O . PHE A 1 303 ? 11.462 16.980 -40.041 1.00 86.38 303 PHE A O 1
ATOM 2482 N N . PHE A 1 304 ? 12.683 16.159 -41.747 1.00 83.06 304 PHE A N 1
ATOM 2483 C CA . PHE A 1 304 ? 13.601 17.285 -41.905 1.00 83.06 304 PHE A CA 1
ATOM 2484 C C . PHE A 1 304 ? 13.376 17.935 -43.276 1.00 83.06 304 PHE A C 1
ATOM 2486 O O . PHE A 1 304 ? 13.306 17.247 -44.294 1.00 83.06 304 PHE A O 1
ATOM 2493 N N . TYR A 1 305 ? 13.246 19.265 -43.292 1.00 77.25 305 TYR A N 1
ATOM 2494 C CA . TYR A 1 305 ? 13.074 20.039 -44.530 1.00 77.25 305 TYR A CA 1
ATOM 2495 C C . TYR A 1 305 ? 14.372 20.148 -45.341 1.00 77.25 305 TYR A C 1
ATOM 2497 O O . TYR A 1 305 ? 14.318 20.171 -46.568 1.00 77.25 305 TYR A O 1
ATOM 2505 N N . ASP A 1 306 ? 15.511 20.173 -44.649 1.00 78.06 306 ASP A N 1
ATOM 2506 C CA . ASP A 1 306 ? 16.850 20.175 -45.236 1.00 78.06 306 ASP A CA 1
ATOM 2507 C C . ASP A 1 306 ? 17.440 18.753 -45.261 1.00 78.06 306 ASP A C 1
ATOM 2509 O O . ASP A 1 306 ? 16.837 17.800 -44.755 1.00 78.06 306 ASP A O 1
ATOM 2513 N N . ASP A 1 307 ? 18.636 18.602 -45.834 1.00 75.88 307 ASP A N 1
ATOM 2514 C CA . ASP A 1 307 ? 19.379 17.341 -45.798 1.00 75.88 307 ASP A CA 1
ATOM 2515 C C . ASP A 1 307 ? 19.613 16.854 -44.357 1.00 75.88 307 ASP A C 1
ATOM 2517 O O . ASP A 1 307 ? 19.772 17.647 -43.424 1.00 75.88 307 ASP A O 1
ATOM 2521 N N . LEU A 1 308 ? 19.646 15.527 -44.171 1.00 73.00 308 LEU A N 1
ATOM 2522 C CA . LEU A 1 308 ? 19.897 14.922 -42.860 1.00 73.00 308 LEU A CA 1
ATOM 2523 C C . LEU A 1 308 ? 21.272 15.360 -42.355 1.00 73.00 308 LEU A C 1
ATOM 2525 O O . LEU A 1 308 ? 22.265 15.021 -43.007 1.00 73.00 308 LEU A O 1
ATOM 2529 N N . PRO A 1 309 ? 21.355 16.028 -41.190 1.00 72.12 309 PRO A N 1
ATOM 2530 C CA . PRO A 1 309 ? 22.635 16.417 -40.630 1.00 72.12 309 PRO A CA 1
ATOM 2531 C C . PRO A 1 309 ? 23.581 15.220 -40.518 1.00 72.12 309 PRO A C 1
ATOM 2533 O O . PRO A 1 309 ? 23.194 14.179 -39.985 1.00 72.12 309 PRO A O 1
ATOM 2536 N N . ASP A 1 310 ? 24.821 15.377 -40.984 1.00 70.81 310 ASP A N 1
ATOM 2537 C CA . ASP A 1 310 ? 25.804 14.285 -41.054 1.00 70.81 310 ASP A CA 1
ATOM 2538 C C . ASP A 1 310 ? 26.027 13.592 -39.704 1.00 70.81 310 ASP A C 1
ATOM 2540 O O . ASP A 1 310 ? 26.254 12.383 -39.663 1.00 70.81 310 ASP A O 1
ATOM 2544 N N . TYR A 1 311 ? 25.891 14.331 -38.594 1.00 66.88 311 TYR A N 1
ATOM 2545 C CA . TYR A 1 311 ? 26.000 13.766 -37.250 1.00 66.88 311 TYR A CA 1
ATOM 2546 C C . TYR A 1 311 ? 24.947 12.673 -37.009 1.00 66.88 311 TYR A C 1
ATOM 2548 O O . TYR A 1 311 ? 25.314 11.579 -36.598 1.00 66.88 311 TYR A O 1
ATOM 2556 N N . LEU A 1 312 ? 23.688 12.875 -37.431 1.00 67.69 312 LEU A N 1
ATOM 2557 C CA . LEU A 1 312 ? 22.594 11.900 -37.284 1.00 67.69 312 LEU A CA 1
ATOM 2558 C C . LEU A 1 312 ? 22.785 10.619 -38.107 1.00 67.69 312 LEU A C 1
ATOM 2560 O O . LEU A 1 312 ? 22.156 9.605 -37.809 1.00 67.69 312 LEU A O 1
ATOM 2564 N N . GLN A 1 313 ? 23.636 10.643 -39.136 1.00 61.00 313 GLN A N 1
ATOM 2565 C CA . GLN A 1 313 ? 23.887 9.482 -39.993 1.00 61.00 313 GLN A CA 1
ATOM 2566 C C . GLN A 1 313 ? 24.850 8.460 -39.367 1.00 61.00 313 GLN A C 1
ATOM 2568 O O . GLN A 1 313 ? 24.963 7.349 -39.887 1.00 61.00 313 GLN A O 1
ATOM 2573 N N . ALA A 1 314 ? 25.529 8.820 -38.273 1.00 56.50 314 ALA A N 1
ATOM 2574 C CA . ALA A 1 314 ? 26.525 7.994 -37.591 1.00 56.50 314 ALA A CA 1
ATOM 2575 C C . ALA A 1 314 ? 26.293 7.884 -36.065 1.00 56.50 314 ALA A C 1
ATOM 2577 O O . ALA A 1 314 ? 27.181 7.424 -35.350 1.00 56.50 314 ALA A O 1
ATOM 2578 N N . ASP A 1 315 ? 25.145 8.337 -35.541 1.00 62.72 315 ASP A N 1
ATOM 2579 C CA . ASP A 1 315 ? 25.121 8.879 -34.175 1.00 62.72 315 ASP A CA 1
ATOM 2580 C C . ASP A 1 315 ? 24.681 7.937 -33.031 1.00 62.72 315 ASP A C 1
ATOM 2582 O O . ASP A 1 315 ? 23.591 7.352 -33.097 1.00 62.72 315 ASP A O 1
ATOM 2586 N N . PRO A 1 316 ? 25.391 7.956 -31.880 1.00 71.38 316 PRO A N 1
ATOM 2587 C CA . PRO A 1 316 ? 24.851 7.571 -30.571 1.00 71.38 316 PRO A CA 1
ATOM 2588 C C . PRO A 1 316 ? 23.592 8.347 -30.131 1.00 71.38 316 PRO A C 1
ATOM 2590 O O . PRO A 1 316 ? 22.879 7.882 -29.239 1.00 71.38 316 PRO A O 1
ATOM 2593 N N . ILE A 1 317 ? 23.265 9.514 -30.708 1.00 78.50 317 ILE A N 1
ATOM 2594 C CA . ILE A 1 317 ? 22.021 10.243 -30.375 1.00 78.50 317 ILE A CA 1
ATOM 2595 C C . ILE A 1 317 ? 20.767 9.419 -30.701 1.00 78.50 317 ILE A C 1
ATOM 2597 O O . ILE A 1 317 ? 19.855 9.371 -29.871 1.00 78.50 317 ILE A O 1
ATOM 2601 N N . ILE A 1 318 ? 20.709 8.767 -31.869 1.00 81.44 318 ILE A N 1
ATOM 2602 C CA . ILE A 1 318 ? 19.536 7.971 -32.262 1.00 81.44 318 ILE A CA 1
ATOM 2603 C C . ILE A 1 318 ? 19.413 6.725 -31.386 1.00 81.44 318 ILE A C 1
ATOM 2605 O O . ILE A 1 318 ? 18.330 6.461 -30.877 1.00 81.44 318 ILE A O 1
ATOM 2609 N N . GLN A 1 319 ? 20.519 6.037 -31.095 1.00 77.69 319 GLN A N 1
ATOM 2610 C CA . GLN A 1 319 ? 20.529 4.920 -30.140 1.00 77.69 319 GLN A CA 1
ATOM 2611 C C . GLN A 1 319 ? 20.038 5.351 -28.750 1.00 77.69 319 GLN A C 1
ATOM 2613 O O . GLN A 1 319 ? 19.200 4.689 -28.154 1.00 77.69 319 GLN A O 1
ATOM 2618 N N . ARG A 1 320 ? 20.456 6.522 -28.249 1.00 80.19 320 ARG A N 1
ATOM 2619 C CA . ARG A 1 320 ? 19.955 7.065 -26.969 1.00 80.19 320 ARG A CA 1
ATOM 2620 C C . ARG A 1 320 ? 18.462 7.390 -26.996 1.00 80.19 320 ARG A C 1
ATOM 2622 O O . ARG A 1 320 ? 17.801 7.273 -25.964 1.00 80.19 320 ARG A O 1
ATOM 2629 N N . ILE A 1 321 ? 17.944 7.855 -28.134 1.00 85.12 321 ILE A N 1
ATOM 2630 C CA . ILE A 1 321 ? 16.503 8.050 -28.328 1.00 85.12 321 ILE A CA 1
ATOM 2631 C C . ILE A 1 321 ? 15.802 6.695 -28.287 1.00 85.12 321 ILE A C 1
ATOM 2633 O O . ILE A 1 321 ? 14.850 6.564 -27.525 1.00 85.12 321 ILE A O 1
ATOM 2637 N N . MET A 1 322 ? 16.295 5.706 -29.035 1.00 85.94 322 MET A N 1
ATOM 2638 C CA . MET A 1 322 ? 15.751 4.347 -29.056 1.00 85.94 322 MET A CA 1
ATOM 2639 C C . MET A 1 322 ? 15.743 3.725 -27.658 1.00 85.94 322 MET A C 1
ATOM 2641 O O . MET A 1 322 ? 14.672 3.343 -27.209 1.00 85.94 322 MET A O 1
ATOM 2645 N N . HIS A 1 323 ? 16.845 3.791 -26.900 1.00 82.31 323 HIS A N 1
ATOM 2646 C CA . HIS A 1 323 ? 16.896 3.331 -25.501 1.00 82.31 323 HIS A CA 1
ATOM 2647 C C . HIS A 1 323 ? 15.828 3.989 -24.632 1.00 82.31 323 HIS A C 1
ATOM 2649 O O . HIS A 1 323 ? 15.132 3.319 -23.880 1.00 82.31 323 HIS A O 1
ATOM 2655 N N . SER A 1 324 ? 15.662 5.311 -24.757 1.00 81.88 324 SER A N 1
ATOM 2656 C CA . SER A 1 324 ? 14.629 6.018 -23.996 1.00 81.88 324 SER A CA 1
ATOM 2657 C C . SER A 1 324 ? 13.219 5.590 -24.411 1.00 81.88 324 SER A C 1
ATOM 2659 O O . SER A 1 324 ? 12.331 5.552 -23.572 1.00 81.88 324 SER A O 1
ATOM 2661 N N . LEU A 1 325 ? 12.984 5.307 -25.694 1.00 85.94 325 LEU A N 1
ATOM 2662 C CA . LEU A 1 325 ? 11.688 4.830 -26.178 1.00 85.94 325 LEU A CA 1
ATOM 2663 C C . LEU A 1 325 ? 11.419 3.389 -25.731 1.00 85.94 325 LEU A C 1
ATOM 2665 O O . LEU A 1 325 ? 10.297 3.095 -25.342 1.00 85.94 325 LEU A O 1
ATOM 2669 N N . GLU A 1 326 ? 12.432 2.524 -25.731 1.00 85.25 326 GLU A N 1
ATOM 2670 C CA . GLU A 1 326 ? 12.370 1.162 -25.186 1.00 85.25 326 GLU A CA 1
ATOM 2671 C C . GLU A 1 326 ? 11.976 1.195 -23.719 1.00 85.25 326 GLU A C 1
ATOM 2673 O O . GLU A 1 326 ? 11.007 0.548 -23.340 1.00 85.25 326 GLU A O 1
ATOM 2678 N N . ASP A 1 327 ? 12.643 2.028 -22.921 1.00 77.19 327 ASP A N 1
ATOM 2679 C CA . ASP A 1 327 ? 12.322 2.193 -21.505 1.00 77.19 327 ASP A CA 1
ATOM 2680 C C . ASP A 1 327 ? 10.884 2.703 -21.321 1.00 77.19 327 ASP A C 1
ATOM 2682 O O . ASP A 1 327 ? 10.130 2.160 -20.518 1.00 77.19 327 ASP A O 1
ATOM 2686 N N . LEU A 1 328 ? 10.445 3.688 -22.114 1.00 79.25 328 LEU A N 1
ATOM 2687 C CA . LEU A 1 328 ? 9.058 4.168 -22.072 1.00 79.25 328 LEU A CA 1
ATOM 2688 C C . LEU A 1 328 ? 8.044 3.074 -22.431 1.00 79.25 328 LEU A C 1
ATOM 2690 O O . LEU A 1 328 ? 6.980 3.010 -21.818 1.00 79.25 328 LEU A O 1
ATOM 2694 N N . VAL A 1 329 ? 8.348 2.232 -23.418 1.00 82.94 329 VAL A N 1
ATOM 2695 C CA . VAL A 1 329 ? 7.467 1.135 -23.820 1.00 82.94 329 VAL A CA 1
ATOM 2696 C C . VAL A 1 329 ? 7.448 0.029 -22.771 1.00 82.94 329 VAL A C 1
ATOM 2698 O O . VAL A 1 329 ? 6.372 -0.467 -22.453 1.00 82.94 329 VAL A O 1
ATOM 2701 N N . LEU A 1 330 ? 8.595 -0.320 -22.188 1.00 76.56 330 LEU A N 1
ATOM 2702 C CA . LEU A 1 330 ? 8.682 -1.290 -21.094 1.00 76.56 330 LEU A CA 1
ATOM 2703 C C . LEU A 1 330 ? 7.969 -0.792 -19.825 1.00 76.56 330 LEU A C 1
ATOM 2705 O O . LEU A 1 330 ? 7.484 -1.602 -19.043 1.00 76.56 330 LEU A O 1
ATOM 2709 N N . LEU A 1 331 ? 7.850 0.528 -19.651 1.00 73.44 331 LEU A N 1
ATOM 2710 C CA . LEU A 1 331 ? 7.029 1.174 -18.618 1.00 73.44 331 LEU A CA 1
ATOM 2711 C C . LEU A 1 331 ? 5.552 1.337 -19.019 1.00 73.44 331 LEU A C 1
ATOM 2713 O O . LEU A 1 331 ? 4.748 1.871 -18.247 1.00 73.44 331 LEU A O 1
ATOM 2717 N N . SER A 1 332 ? 5.179 0.912 -20.223 1.00 75.06 332 SER A N 1
ATOM 2718 C CA . SER A 1 332 ? 3.806 0.940 -20.713 1.00 75.06 332 SER A CA 1
ATOM 2719 C C . SER A 1 332 ? 3.175 -0.449 -20.651 1.00 75.06 332 SER A C 1
ATOM 2721 O O . SER A 1 332 ? 3.844 -1.465 -20.803 1.00 75.06 332 SER A O 1
ATOM 2723 N N . GLY A 1 333 ? 1.854 -0.493 -20.505 1.00 66.69 333 GLY A N 1
ATOM 2724 C CA . GLY A 1 333 ? 1.080 -1.742 -20.584 1.00 66.69 333 GLY A CA 1
ATOM 2725 C C . GLY A 1 333 ? 0.787 -2.209 -21.994 1.00 66.69 333 GLY A C 1
ATOM 2726 O O . GLY A 1 333 ? -0.093 -3.040 -22.202 1.00 66.69 333 GLY A O 1
ATOM 2727 N N . GLN A 1 334 ? 1.429 -1.589 -22.980 1.00 76.56 334 GLN A N 1
ATOM 2728 C CA . GLN A 1 334 ? 1.130 -1.830 -24.375 1.00 76.56 334 GLN A CA 1
ATOM 2729 C C . GLN A 1 334 ? 1.866 -3.085 -24.831 1.00 76.56 334 GLN A C 1
ATOM 2731 O O . GLN A 1 334 ? 3.061 -3.246 -24.588 1.00 76.56 334 GLN A O 1
ATOM 2736 N N . LYS A 1 335 ? 1.148 -3.963 -25.532 1.00 78.81 335 LYS A N 1
ATOM 2737 C CA . LYS A 1 335 ? 1.755 -5.074 -26.264 1.00 78.81 335 LYS A CA 1
ATOM 2738 C C . LYS A 1 335 ? 2.461 -4.493 -27.477 1.00 78.81 335 LYS A C 1
ATOM 2740 O O . LYS A 1 335 ? 1.848 -4.240 -28.509 1.00 78.81 335 LYS A O 1
ATOM 2745 N N . ILE A 1 336 ? 3.720 -4.145 -27.276 1.00 86.06 336 ILE A N 1
ATOM 2746 C CA . ILE A 1 336 ? 4.617 -3.649 -28.302 1.00 86.06 336 ILE A CA 1
ATOM 2747 C C . ILE A 1 336 ? 5.807 -4.590 -28.277 1.00 86.06 336 ILE A C 1
ATOM 2749 O O . ILE A 1 336 ? 6.409 -4.789 -27.229 1.00 86.06 336 ILE A O 1
ATOM 2753 N N . ASP A 1 337 ? 6.145 -5.142 -29.427 1.00 87.50 337 ASP A N 1
ATOM 2754 C CA . ASP A 1 337 ? 7.268 -6.056 -29.594 1.00 87.50 337 ASP A CA 1
ATOM 2755 C C . ASP A 1 337 ? 8.408 -5.390 -30.352 1.00 87.50 337 ASP A C 1
ATOM 2757 O O . ASP A 1 337 ? 9.533 -5.883 -30.365 1.00 87.50 337 ASP A O 1
ATOM 2761 N N . THR A 1 338 ? 8.148 -4.260 -31.009 1.00 90.31 338 THR A N 1
ATOM 2762 C CA . THR A 1 338 ? 9.142 -3.576 -31.833 1.00 90.31 338 THR A CA 1
ATOM 2763 C C . THR A 1 338 ? 9.009 -2.063 -31.733 1.00 90.31 338 THR A C 1
ATOM 2765 O O . THR A 1 338 ? 7.913 -1.506 -31.747 1.00 90.31 338 THR A O 1
ATOM 2768 N N . ILE A 1 339 ? 10.145 -1.373 -31.699 1.00 91.19 339 ILE A N 1
ATOM 2769 C CA . ILE A 1 339 ? 10.214 0.081 -31.842 1.00 91.19 339 ILE A CA 1
ATOM 2770 C C . ILE A 1 339 ? 10.906 0.393 -33.158 1.00 91.19 339 ILE A C 1
ATOM 2772 O O . ILE A 1 339 ? 11.955 -0.171 -33.469 1.00 91.19 339 ILE A O 1
ATOM 2776 N N . GLN A 1 340 ? 10.316 1.294 -33.939 1.00 90.44 340 GLN A N 1
ATOM 2777 C CA . GLN A 1 340 ? 10.855 1.747 -35.211 1.00 90.44 340 GLN A CA 1
ATOM 2778 C C . GLN A 1 340 ? 10.934 3.272 -35.240 1.00 90.44 340 GLN A C 1
ATOM 2780 O O . GLN A 1 340 ? 9.945 3.961 -35.004 1.00 90.44 340 GLN A O 1
ATOM 2785 N N . MET A 1 341 ? 12.095 3.806 -35.602 1.00 89.44 341 MET A N 1
ATOM 2786 C CA . MET A 1 341 ? 12.304 5.230 -35.836 1.00 89.44 341 MET A CA 1
ATOM 2787 C C . MET A 1 341 ? 12.702 5.467 -37.289 1.00 89.44 341 MET A C 1
ATOM 2789 O O . MET A 1 341 ? 13.605 4.814 -37.805 1.00 89.44 341 MET A O 1
ATOM 2793 N N . ARG A 1 342 ? 12.034 6.409 -37.957 1.00 88.62 342 ARG A N 1
ATOM 2794 C CA . ARG A 1 342 ? 12.294 6.801 -39.347 1.00 88.62 342 ARG A CA 1
ATOM 2795 C C . ARG A 1 342 ? 12.632 8.284 -39.402 1.00 88.62 342 ARG A C 1
ATOM 2797 O O . ARG A 1 342 ? 11.802 9.118 -39.043 1.00 88.62 342 ARG A O 1
ATOM 2804 N N . LEU A 1 343 ? 13.827 8.612 -39.877 1.00 87.44 343 LEU A N 1
ATOM 2805 C CA . LEU A 1 343 ? 14.215 9.978 -40.218 1.00 87.44 343 LEU A CA 1
ATOM 2806 C C . LEU A 1 343 ? 14.040 10.156 -41.727 1.00 87.44 343 LEU A C 1
ATOM 2808 O O . LEU A 1 343 ? 14.609 9.390 -42.505 1.00 87.44 343 LEU A O 1
ATOM 2812 N N . LYS A 1 344 ? 13.247 11.143 -42.141 1.00 85.69 344 LYS A N 1
ATOM 2813 C CA . LYS A 1 344 ? 12.887 11.395 -43.541 1.00 85.69 344 LYS A CA 1
ATOM 2814 C C . LYS A 1 344 ? 13.261 12.816 -43.954 1.00 85.69 344 LYS A C 1
ATOM 2816 O O . LYS A 1 344 ? 13.087 13.750 -43.176 1.00 85.69 344 LYS A O 1
ATOM 2821 N N . THR A 1 345 ? 13.698 12.970 -45.196 1.00 84.00 345 THR A N 1
ATOM 2822 C CA . THR A 1 345 ? 13.746 14.242 -45.932 1.00 84.00 345 THR A CA 1
ATOM 2823 C C . THR A 1 345 ? 12.921 14.110 -47.207 1.00 84.00 345 THR A C 1
ATOM 2825 O O . THR A 1 345 ? 12.323 13.065 -47.470 1.00 84.00 345 THR A O 1
ATOM 2828 N N . HIS A 1 346 ? 12.902 15.149 -48.040 1.00 78.88 346 HIS A N 1
ATOM 2829 C CA . HIS A 1 346 ? 12.305 15.071 -49.376 1.00 78.88 346 HIS A CA 1
ATOM 2830 C C . HIS A 1 346 ? 12.984 14.056 -50.312 1.00 78.88 346 HIS A C 1
ATOM 2832 O O . HIS A 1 346 ? 12.371 13.652 -51.300 1.00 78.88 346 HIS A O 1
ATOM 2838 N N . HIS A 1 347 ? 14.225 13.654 -50.025 1.00 77.25 347 HIS A N 1
ATOM 2839 C CA . HIS A 1 347 ? 15.039 12.844 -50.936 1.00 77.25 347 HIS A CA 1
ATOM 2840 C C . HIS A 1 347 ? 15.573 11.554 -50.316 1.00 77.25 347 HIS A C 1
ATOM 2842 O O . HIS A 1 347 ? 15.848 10.617 -51.055 1.00 77.25 347 HIS A O 1
ATOM 2848 N N . ASN A 1 348 ? 15.685 11.483 -48.987 1.00 77.75 348 ASN A N 1
ATOM 2849 C CA . ASN A 1 348 ? 16.312 10.370 -48.285 1.00 77.75 348 ASN A CA 1
ATOM 2850 C C . ASN A 1 348 ? 15.467 9.903 -47.099 1.00 77.75 348 ASN A C 1
ATOM 2852 O O . ASN A 1 348 ? 14.769 10.687 -46.455 1.00 77.75 348 ASN A O 1
ATOM 2856 N N . GLN A 1 349 ? 15.597 8.621 -46.763 1.00 82.25 349 GLN A N 1
ATOM 2857 C CA . GLN A 1 349 ? 15.097 8.077 -45.508 1.00 82.25 349 GLN A CA 1
ATOM 2858 C C . GLN A 1 349 ? 16.118 7.144 -44.869 1.00 82.25 349 GLN A C 1
ATOM 2860 O O . GLN A 1 349 ? 16.840 6.418 -45.559 1.00 82.25 349 GLN A O 1
ATOM 2865 N N . ILE A 1 350 ? 16.152 7.169 -43.542 1.00 83.75 350 ILE A N 1
ATOM 2866 C CA . ILE A 1 350 ? 16.926 6.245 -42.722 1.00 83.75 350 ILE A CA 1
ATOM 2867 C C . ILE A 1 350 ? 15.999 5.688 -41.651 1.00 83.75 350 ILE A C 1
ATOM 2869 O O . ILE A 1 350 ? 15.257 6.444 -41.018 1.00 83.75 350 ILE A O 1
ATOM 2873 N N . CYS A 1 351 ? 16.038 4.376 -41.448 1.00 84.00 351 CYS A N 1
ATOM 2874 C CA . CYS A 1 351 ? 15.275 3.720 -40.400 1.00 84.00 351 CYS A CA 1
ATOM 2875 C C . CYS A 1 351 ? 16.157 2.922 -39.449 1.00 84.00 351 CYS A C 1
ATOM 2877 O O . CYS A 1 351 ? 17.127 2.279 -39.852 1.00 84.00 351 CYS A O 1
ATOM 2879 N N . TRP A 1 352 ? 15.738 2.959 -38.188 1.00 87.12 352 TRP A N 1
ATOM 2880 C CA . TRP A 1 352 ? 16.224 2.140 -37.093 1.00 87.12 352 TRP A CA 1
ATOM 2881 C C . TRP A 1 352 ? 15.061 1.323 -36.568 1.00 87.12 352 TRP A C 1
ATOM 2883 O O . TRP A 1 352 ? 13.962 1.852 -36.386 1.00 87.12 352 TRP A O 1
ATOM 2893 N N . GLN A 1 353 ? 15.299 0.046 -36.318 1.00 88.44 353 GLN A N 1
ATOM 2894 C CA . GLN A 1 353 ? 14.313 -0.833 -35.717 1.00 88.44 353 GLN A CA 1
ATOM 2895 C C . GLN A 1 353 ? 14.975 -1.746 -34.694 1.00 88.44 353 GLN A C 1
ATOM 2897 O O . GLN A 1 353 ? 16.069 -2.252 -34.941 1.00 88.44 353 GLN A O 1
ATOM 2902 N N . GLN A 1 354 ? 14.287 -1.954 -33.575 1.00 88.50 354 GLN A N 1
ATOM 2903 C CA . GLN A 1 354 ? 14.739 -2.804 -32.483 1.00 88.50 354 GLN A CA 1
ATOM 2904 C C . GLN A 1 354 ? 13.574 -3.625 -31.929 1.00 88.50 354 GLN A C 1
ATOM 2906 O O . GLN A 1 354 ? 12.484 -3.091 -31.711 1.00 88.50 354 GLN A O 1
ATOM 2911 N N . SER A 1 355 ? 13.811 -4.920 -31.702 1.00 88.69 355 SER A N 1
ATOM 2912 C CA . SER A 1 355 ? 12.876 -5.779 -30.969 1.00 88.69 355 SER A CA 1
ATOM 2913 C C . SER A 1 355 ? 12.973 -5.499 -29.472 1.00 88.69 355 SER A C 1
ATOM 2915 O O . SER A 1 355 ? 14.076 -5.399 -28.924 1.00 88.69 355 SER A O 1
ATOM 2917 N N . LEU A 1 356 ? 11.828 -5.433 -28.793 1.00 86.25 356 LEU A N 1
ATOM 2918 C CA . LEU A 1 356 ? 11.806 -5.347 -27.340 1.00 86.25 356 LEU A CA 1
ATOM 2919 C C . LEU A 1 356 ? 12.334 -6.606 -26.666 1.00 86.25 356 LEU A C 1
ATOM 2921 O O . LEU A 1 356 ? 12.835 -6.488 -25.560 1.00 86.25 356 LEU A O 1
ATOM 2925 N N . ASP A 1 357 ? 12.279 -7.783 -27.288 1.00 84.00 357 ASP A N 1
ATOM 2926 C CA . ASP A 1 357 ? 12.898 -8.983 -26.707 1.00 84.00 357 ASP A CA 1
ATOM 2927 C C . ASP A 1 357 ? 14.417 -8.867 -26.679 1.00 84.00 357 ASP A C 1
ATOM 2929 O O . ASP A 1 357 ? 15.063 -9.254 -25.704 1.00 84.00 357 ASP A O 1
ATOM 2933 N N . THR A 1 358 ? 14.994 -8.260 -27.710 1.00 84.44 358 THR A N 1
ATOM 2934 C CA . THR A 1 358 ? 16.421 -7.957 -27.731 1.00 84.44 358 THR A CA 1
ATOM 2935 C C . THR A 1 358 ? 16.757 -6.876 -26.707 1.00 84.44 358 THR A C 1
ATOM 2937 O O . THR A 1 358 ? 17.719 -7.034 -25.957 1.00 84.44 358 THR A O 1
ATOM 2940 N N . ALA A 1 359 ? 15.935 -5.821 -26.609 1.00 79.56 359 ALA A N 1
ATOM 2941 C CA . ALA A 1 359 ? 16.069 -4.817 -25.554 1.00 79.56 359 ALA A CA 1
ATOM 2942 C C . ALA A 1 359 ? 15.986 -5.464 -24.169 1.00 79.56 359 ALA A C 1
ATOM 2944 O O . ALA A 1 359 ? 16.876 -5.251 -23.360 1.00 79.56 359 ALA A O 1
ATOM 2945 N N . ARG A 1 360 ? 15.003 -6.334 -23.914 1.00 77.19 360 ARG A N 1
ATOM 2946 C CA . ARG A 1 360 ? 14.871 -7.105 -22.670 1.00 77.19 360 ARG A CA 1
ATOM 2947 C C . ARG A 1 360 ? 16.128 -7.914 -22.413 1.00 77.19 360 ARG A C 1
ATOM 2949 O O . ARG A 1 360 ? 16.692 -7.756 -21.346 1.00 77.19 360 ARG A O 1
ATOM 2956 N N . THR A 1 361 ? 16.601 -8.701 -23.381 1.00 79.31 361 THR A N 1
ATOM 2957 C CA . THR A 1 361 ? 17.782 -9.575 -23.250 1.00 79.31 361 THR A CA 1
ATOM 2958 C C . THR A 1 361 ? 19.035 -8.787 -22.864 1.00 79.31 361 THR A C 1
ATOM 2960 O O . THR A 1 361 ? 19.711 -9.145 -21.898 1.00 79.31 361 THR A O 1
ATOM 2963 N N . TYR A 1 362 ? 19.303 -7.671 -23.551 1.00 80.00 362 TYR A N 1
ATOM 2964 C CA . TYR A 1 362 ? 20.358 -6.730 -23.167 1.00 80.00 362 TYR A CA 1
ATOM 2965 C C . TYR A 1 362 ? 20.129 -6.184 -21.765 1.00 80.00 362 TYR A C 1
ATOM 2967 O O . TYR A 1 362 ? 21.012 -6.279 -20.916 1.00 80.00 362 TYR A O 1
ATOM 2975 N N . ARG A 1 363 ? 18.903 -5.735 -21.482 1.00 73.19 363 ARG A N 1
ATOM 2976 C CA . ARG A 1 363 ? 18.457 -5.251 -20.172 1.00 73.19 363 ARG A CA 1
ATOM 2977 C C . ARG A 1 363 ? 18.526 -6.296 -19.055 1.00 73.19 363 ARG A C 1
ATOM 2979 O O . ARG A 1 363 ? 18.554 -5.915 -17.889 1.00 73.19 363 ARG A O 1
ATOM 2986 N N . MET A 1 364 ? 18.618 -7.586 -19.385 1.00 67.44 364 MET A N 1
ATOM 2987 C CA . MET A 1 364 ? 18.858 -8.667 -18.429 1.00 67.44 364 MET A CA 1
ATOM 2988 C C . MET A 1 364 ? 20.343 -8.906 -18.121 1.00 67.44 364 MET A C 1
ATOM 2990 O O . MET A 1 364 ? 20.669 -9.795 -17.337 1.00 67.44 364 MET A O 1
ATOM 2994 N N . GLY A 1 365 ? 21.253 -8.202 -18.800 1.00 69.38 365 GLY A N 1
ATOM 2995 C CA . GLY A 1 365 ? 22.681 -8.521 -18.793 1.00 69.38 365 GLY A CA 1
ATOM 2996 C C . GLY A 1 365 ? 23.017 -9.838 -19.502 1.00 69.38 365 GLY A C 1
ATOM 2997 O O . GLY A 1 365 ? 24.098 -10.383 -19.295 1.00 69.38 365 GLY A O 1
ATOM 2998 N N . LEU A 1 366 ? 22.099 -10.370 -20.319 1.00 76.50 366 LEU A N 1
ATOM 2999 C CA . LEU A 1 366 ? 22.292 -11.608 -21.086 1.00 76.50 366 LEU A CA 1
ATOM 3000 C C . LEU A 1 366 ? 22.875 -11.366 -22.485 1.00 76.50 366 LEU A C 1
ATOM 3002 O O . LEU A 1 366 ? 23.130 -12.319 -23.215 1.00 76.50 366 LEU A O 1
ATOM 3006 N N . MET A 1 367 ? 23.066 -10.103 -22.850 1.00 82.88 367 MET A N 1
ATOM 3007 C CA . MET A 1 367 ? 23.647 -9.640 -24.105 1.00 82.88 367 MET A CA 1
ATOM 3008 C C . MET A 1 367 ? 24.566 -8.464 -23.772 1.00 82.88 367 MET A C 1
ATOM 3010 O O . MET A 1 367 ? 24.244 -7.666 -22.889 1.00 82.88 367 MET A O 1
ATOM 3014 N N . ASP A 1 368 ? 25.725 -8.372 -24.423 1.00 86.25 368 ASP A N 1
ATOM 3015 C CA . ASP A 1 368 ? 26.667 -7.275 -24.180 1.00 86.25 368 ASP A CA 1
ATOM 3016 C C . ASP A 1 368 ? 26.313 -6.014 -24.994 1.00 86.25 368 ASP A C 1
ATOM 3018 O O . ASP A 1 368 ? 25.494 -6.049 -25.912 1.00 86.25 368 ASP A O 1
ATOM 3022 N N . GLU A 1 369 ? 26.898 -4.862 -24.644 1.00 79.44 369 GLU A N 1
ATOM 3023 C CA . GLU A 1 369 ? 26.585 -3.581 -25.302 1.00 79.44 369 GLU A CA 1
ATOM 3024 C C . GLU A 1 369 ? 26.969 -3.564 -26.788 1.00 79.44 369 GLU A C 1
ATOM 3026 O O . GLU A 1 369 ? 26.285 -2.927 -27.587 1.00 79.44 369 GLU A O 1
ATOM 3031 N N . ALA A 1 370 ? 28.027 -4.276 -27.184 1.00 82.44 370 ALA A N 1
ATOM 3032 C CA . ALA A 1 370 ? 28.454 -4.327 -28.577 1.00 82.44 370 ALA A CA 1
ATOM 3033 C C . ALA A 1 370 ? 27.502 -5.198 -29.406 1.00 82.44 370 ALA A C 1
ATOM 3035 O O . ALA A 1 370 ? 27.107 -4.816 -30.507 1.00 82.44 370 ALA A O 1
ATOM 3036 N N . GLU A 1 371 ? 27.100 -6.347 -28.874 1.00 83.62 371 GLU A N 1
ATOM 3037 C CA . GLU A 1 371 ? 26.085 -7.222 -29.445 1.00 83.62 371 GLU A CA 1
ATOM 3038 C C . GLU A 1 371 ? 24.749 -6.479 -29.556 1.00 83.62 371 GLU A C 1
ATOM 3040 O O . GLU A 1 371 ? 24.126 -6.477 -30.619 1.00 83.62 371 GLU A O 1
ATOM 3045 N N . TYR A 1 372 ? 24.356 -5.758 -28.504 1.00 83.56 372 TYR A N 1
ATOM 3046 C CA . TYR A 1 372 ? 23.138 -4.962 -28.494 1.00 83.56 372 TYR A CA 1
ATOM 3047 C C . TYR A 1 372 ? 23.163 -3.833 -29.523 1.00 83.56 372 TYR A C 1
ATOM 3049 O O . TYR A 1 372 ? 22.241 -3.706 -30.330 1.00 83.56 372 TYR A O 1
ATOM 3057 N N . ALA A 1 373 ? 24.240 -3.050 -29.572 1.00 78.25 373 ALA A N 1
ATOM 3058 C CA . ALA A 1 373 ? 24.401 -1.977 -30.549 1.00 78.25 373 ALA A CA 1
ATOM 3059 C C . ALA A 1 373 ? 24.379 -2.494 -32.000 1.00 78.25 373 ALA A C 1
ATOM 3061 O O . ALA A 1 373 ? 23.886 -1.800 -32.890 1.00 78.25 373 ALA A O 1
ATOM 3062 N N . ASN A 1 374 ? 24.862 -3.718 -32.237 1.00 79.88 374 ASN A N 1
ATOM 3063 C CA . ASN A 1 374 ? 24.832 -4.373 -33.547 1.00 79.88 374 ASN A CA 1
ATOM 3064 C C . ASN A 1 374 ? 23.477 -5.015 -33.887 1.00 79.88 374 ASN A C 1
ATOM 3066 O O . ASN A 1 374 ? 23.249 -5.368 -35.043 1.00 79.88 374 ASN A O 1
ATOM 3070 N N . SER A 1 375 ? 22.586 -5.177 -32.906 1.00 80.00 375 SER A N 1
ATOM 3071 C CA . SER A 1 375 ? 21.265 -5.782 -33.107 1.00 80.00 375 SER A CA 1
ATOM 3072 C C . SER A 1 375 ? 20.239 -4.834 -33.736 1.00 80.00 375 SER A C 1
ATOM 3074 O O . SER A 1 375 ? 19.233 -5.296 -34.278 1.00 80.00 375 SER A O 1
ATOM 3076 N N . TYR A 1 376 ? 20.529 -3.529 -33.738 1.00 78.31 376 TYR A N 1
ATOM 3077 C CA . TYR A 1 376 ? 19.720 -2.533 -34.425 1.00 78.31 376 TYR A CA 1
ATOM 3078 C C . TYR A 1 376 ? 19.674 -2.813 -35.921 1.00 78.31 376 TYR A C 1
ATOM 3080 O O . TYR A 1 376 ? 20.690 -2.766 -36.621 1.00 78.31 376 TYR A O 1
ATOM 3088 N N . PHE A 1 377 ? 18.469 -3.013 -36.446 1.00 75.62 377 PHE A N 1
ATOM 3089 C CA . PHE A 1 377 ? 18.285 -3.027 -37.885 1.00 75.62 377 PHE A CA 1
ATOM 3090 C C . PHE A 1 377 ? 18.406 -1.598 -38.415 1.00 75.62 377 PHE A C 1
ATOM 3092 O O . PHE A 1 377 ? 17.587 -0.732 -38.100 1.00 75.62 377 PHE A O 1
ATOM 3099 N N . PHE A 1 378 ? 19.434 -1.372 -39.229 1.00 73.69 378 PHE A N 1
ATOM 3100 C CA . PHE A 1 378 ? 19.703 -0.109 -39.900 1.00 73.69 378 PHE A CA 1
ATOM 3101 C C . PHE A 1 378 ? 19.553 -0.275 -41.411 1.00 73.69 378 PHE A C 1
ATOM 3103 O O . PHE A 1 378 ? 20.254 -1.081 -42.028 1.00 73.69 378 PHE A O 1
ATOM 3110 N N . ALA A 1 379 ? 18.687 0.530 -42.023 1.00 68.94 379 ALA A N 1
ATOM 3111 C CA . ALA A 1 379 ? 18.587 0.610 -43.475 1.00 68.94 379 ALA A CA 1
ATOM 3112 C C . ALA A 1 379 ? 18.550 2.066 -43.958 1.00 68.94 379 ALA A C 1
ATOM 3114 O O . ALA A 1 379 ? 17.852 2.915 -43.400 1.00 68.94 379 ALA A O 1
ATOM 3115 N N . LYS A 1 380 ? 19.312 2.334 -45.025 1.00 63.22 380 LYS A N 1
ATOM 3116 C CA . LYS A 1 380 ? 19.216 3.550 -45.843 1.00 63.22 380 LYS A CA 1
ATOM 3117 C C . LYS A 1 380 ? 18.334 3.242 -47.064 1.00 63.22 380 LYS A C 1
ATOM 3119 O O . LYS A 1 380 ? 18.450 2.151 -47.623 1.00 63.22 380 LYS A O 1
ATOM 3124 N N . GLU A 1 381 ? 17.500 4.200 -47.473 1.00 65.00 381 GLU A N 1
ATOM 3125 C CA . GLU A 1 381 ? 16.636 4.151 -48.677 1.00 65.00 381 GLU A CA 1
ATOM 3126 C C . GLU A 1 381 ? 15.455 3.143 -48.601 1.00 65.00 381 GLU A C 1
ATOM 3128 O O . GLU A 1 381 ? 14.964 2.852 -47.512 1.00 65.00 381 GLU A O 1
ATOM 3133 N N . ASP A 1 382 ? 14.918 2.674 -49.741 1.00 53.88 382 ASP A N 1
ATOM 3134 C CA . ASP A 1 382 ? 13.634 1.947 -49.946 1.00 53.88 382 ASP A CA 1
ATOM 3135 C C . ASP A 1 382 ? 13.438 0.619 -49.172 1.00 53.88 382 ASP A C 1
ATOM 3137 O O . ASP A 1 382 ? 12.471 -0.108 -49.398 1.00 53.88 382 ASP A O 1
ATOM 3141 N N . LYS A 1 383 ? 14.340 0.270 -48.250 1.00 55.09 383 LYS A N 1
ATOM 3142 C CA . LYS A 1 383 ? 14.324 -0.986 -47.480 1.00 55.09 383 LYS A CA 1
ATOM 3143 C C . LYS A 1 383 ? 13.755 -0.856 -46.066 1.00 55.09 383 LYS A C 1
ATOM 3145 O O . LYS A 1 383 ? 13.855 -1.799 -45.285 1.00 55.09 383 LYS A O 1
ATOM 3150 N N . CYS A 1 384 ? 13.155 0.283 -45.734 1.00 59.50 384 CYS A N 1
ATOM 3151 C CA . CYS A 1 384 ? 12.395 0.460 -44.499 1.00 59.50 384 CYS A CA 1
ATOM 3152 C C . CYS A 1 384 ? 11.021 -0.223 -44.618 1.00 59.50 384 CYS A C 1
ATOM 3154 O O . CYS A 1 384 ? 10.007 0.460 -44.758 1.00 59.50 384 CYS A O 1
ATOM 3156 N N . LEU A 1 385 ? 11.005 -1.560 -44.633 1.00 52.75 385 LEU A N 1
ATOM 3157 C CA . LEU A 1 385 ? 9.784 -2.376 -44.615 1.00 52.75 385 LEU A CA 1
ATOM 3158 C C . LEU A 1 385 ? 9.343 -2.637 -43.172 1.00 52.75 385 LEU A C 1
ATOM 3160 O O . LEU A 1 385 ? 10.181 -3.147 -42.399 1.00 52.75 385 LEU A O 1
#

Radius of gyration: 30.07 Å; chains: 1; bounding box: 63×36×99 Å